Protein AF-A0A7I9VKE4-F1 (afdb_monomer)

Radius of gyration: 21.22 Å; Cα contacts (8 Å, |Δi|>4): 701; chains: 1; bounding box: 56×48×60 Å

pLDDT: mean 87.61, std 11.25, range [44.5, 98.62]

Organism: NCBI:txid2590199

Structure (mmCIF, N/CA/C/O backbone):
data_AF-A0A7I9VKE4-F1
#
_entry.id   AF-A0A7I9VKE4-F1
#
loop_
_atom_site.group_PDB
_atom_site.id
_atom_site.type_symbol
_atom_site.label_atom_id
_atom_site.label_alt_id
_atom_site.label_comp_id
_atom_site.label_asym_id
_atom_site.label_entity_id
_atom_site.label_seq_id
_atom_site.pdbx_PDB_ins_code
_atom_site.Cartn_x
_atom_site.Cartn_y
_atom_site.Cartn_z
_atom_site.occupancy
_atom_site.B_iso_or_equiv
_atom_site.auth_seq_id
_atom_site.auth_comp_id
_atom_site.auth_asym_id
_atom_site.auth_atom_id
_atom_site.pdbx_PDB_model_num
ATOM 1 N N . MET A 1 1 ? -5.862 -0.792 23.238 1.00 94.62 1 MET A N 1
ATOM 2 C CA . MET A 1 1 ? -5.459 0.317 22.338 1.00 94.62 1 MET A CA 1
ATOM 3 C C . MET A 1 1 ? -5.611 -0.165 20.914 1.00 94.62 1 MET A C 1
ATOM 5 O O . MET A 1 1 ? -5.236 -1.301 20.663 1.00 94.62 1 MET A O 1
ATOM 9 N N . LEU A 1 2 ? -6.112 0.665 20.004 1.00 97.50 2 LEU A N 1
ATOM 10 C CA . LEU A 1 2 ? -6.251 0.312 18.591 1.00 97.50 2 LEU A CA 1
ATOM 11 C C . LEU A 1 2 ? -5.218 1.078 17.760 1.00 97.50 2 LEU A C 1
ATOM 13 O O . LEU A 1 2 ? -5.239 2.302 17.721 1.00 97.50 2 LEU A O 1
ATOM 17 N N . VAL A 1 3 ? -4.303 0.364 17.119 1.00 98.06 3 VAL A N 1
ATOM 18 C CA . VAL A 1 3 ? -3.148 0.907 16.400 1.00 98.06 3 VAL A CA 1
ATOM 19 C C . VAL A 1 3 ? -3.302 0.638 14.911 1.00 98.06 3 VAL A C 1
ATOM 21 O O . VAL A 1 3 ? -3.642 -0.470 14.519 1.00 98.06 3 VAL A O 1
ATOM 24 N N . PHE A 1 4 ? -3.010 1.627 14.075 1.00 98.56 4 PHE A N 1
ATOM 25 C CA . PHE A 1 4 ? -3.080 1.522 12.623 1.00 98.56 4 PHE A CA 1
ATOM 26 C C . PHE A 1 4 ? -1.721 1.775 11.979 1.00 98.56 4 PHE A C 1
ATOM 28 O O . PHE A 1 4 ? -1.041 2.755 12.299 1.00 98.56 4 PHE A O 1
ATOM 35 N N . VAL A 1 5 ? -1.365 0.894 11.045 1.00 97.62 5 VAL A N 1
ATOM 36 C CA . VAL A 1 5 ? -0.150 0.946 10.223 1.00 97.62 5 VAL A CA 1
ATOM 37 C C . VAL A 1 5 ? -0.498 0.466 8.809 1.00 97.62 5 VAL A C 1
ATOM 39 O O . VAL A 1 5 ? -1.360 -0.395 8.651 1.00 97.62 5 VAL A O 1
ATOM 42 N N . SER A 1 6 ? 0.156 0.995 7.775 1.00 96.75 6 SER A N 1
ATOM 43 C CA . SER A 1 6 ? -0.074 0.603 6.377 1.00 96.75 6 SER A CA 1
ATOM 44 C C . SER A 1 6 ? 1.185 0.753 5.522 1.00 96.75 6 SER A C 1
ATOM 46 O O . SER A 1 6 ? 2.213 1.243 6.002 1.00 96.75 6 SER A O 1
ATOM 48 N N . ASP A 1 7 ? 1.092 0.339 4.255 1.00 95.31 7 ASP A N 1
ATOM 49 C CA . ASP A 1 7 ? 2.081 0.622 3.208 1.00 95.31 7 ASP A CA 1
ATOM 50 C C . ASP A 1 7 ? 3.501 0.171 3.616 1.00 95.31 7 ASP A C 1
ATOM 52 O O . ASP A 1 7 ? 4.495 0.879 3.415 1.00 95.31 7 ASP A O 1
ATOM 56 N N . LEU A 1 8 ? 3.620 -1.012 4.228 1.00 94.62 8 LEU A N 1
ATOM 57 C CA . LEU A 1 8 ? 4.918 -1.626 4.543 1.00 94.62 8 LEU A CA 1
ATOM 58 C C . LEU A 1 8 ? 5.602 -2.123 3.273 1.00 94.62 8 LEU A C 1
ATOM 60 O O . LEU A 1 8 ? 6.833 -2.030 3.177 1.00 94.62 8 LEU A O 1
ATOM 64 N N . HIS A 1 9 ? 4.791 -2.636 2.339 1.00 93.81 9 HIS A N 1
ATOM 65 C CA . HIS A 1 9 ? 5.175 -3.210 1.056 1.00 93.81 9 HIS A CA 1
ATOM 66 C C . HIS A 1 9 ? 6.406 -4.122 1.163 1.00 93.81 9 HIS A C 1
ATOM 68 O O . HIS A 1 9 ? 7.450 -3.885 0.547 1.00 93.81 9 HIS A O 1
ATOM 74 N N . LEU A 1 10 ? 6.277 -5.151 1.991 1.00 93.81 10 LEU A N 1
ATOM 75 C CA . LEU A 1 10 ? 7.261 -6.205 2.165 1.00 93.81 10 LEU A CA 1
ATOM 76 C C . LEU A 1 10 ? 7.415 -6.980 0.855 1.00 93.81 10 LEU A C 1
ATOM 78 O O . LEU A 1 10 ? 6.426 -7.409 0.248 1.00 93.81 10 LEU A O 1
ATOM 82 N N . ARG A 1 11 ? 8.661 -7.170 0.428 1.00 88.56 11 ARG A N 1
ATOM 83 C CA . ARG A 1 11 ? 9.035 -8.002 -0.720 1.00 88.56 11 ARG A CA 1
ATOM 84 C C . ARG A 1 11 ? 10.502 -8.420 -0.605 1.00 88.56 11 ARG A C 1
ATOM 86 O O . ARG A 1 11 ? 11.300 -7.675 -0.029 1.00 88.56 11 ARG A O 1
ATOM 93 N N . PRO A 1 12 ? 10.897 -9.553 -1.205 1.00 81.00 12 PRO A N 1
ATOM 94 C CA . PRO A 1 12 ? 12.276 -10.014 -1.141 1.00 81.00 12 PRO A CA 1
ATOM 95 C C . PRO A 1 12 ? 13.215 -9.017 -1.818 1.00 81.00 12 PRO A C 1
ATOM 97 O O . PRO A 1 12 ? 12.950 -8.570 -2.934 1.00 81.00 12 PRO A O 1
ATOM 100 N N . GLY A 1 13 ? 14.316 -8.683 -1.145 1.00 71.62 13 GLY A N 1
ATOM 101 C CA . GLY A 1 13 ? 15.344 -7.793 -1.685 1.00 71.62 13 GLY A CA 1
ATOM 102 C C . GLY A 1 13 ? 14.968 -6.310 -1.721 1.00 71.62 13 GLY A C 1
ATOM 103 O O . GLY A 1 13 ? 15.704 -5.539 -2.328 1.00 71.62 13 GLY A O 1
ATOM 104 N N . ALA A 1 14 ? 13.863 -5.887 -1.089 1.00 69.69 14 ALA A N 1
ATOM 105 C CA . ALA A 1 14 ? 13.578 -4.462 -0.937 1.00 69.69 14 ALA A CA 1
ATOM 106 C C . ALA A 1 14 ? 14.691 -3.778 -0.122 1.00 69.69 14 ALA A C 1
ATOM 108 O O . ALA A 1 14 ? 14.928 -4.181 1.022 1.00 69.69 14 ALA A O 1
ATOM 109 N N . PRO A 1 15 ? 15.351 -2.738 -0.657 1.00 63.81 15 PRO A N 1
ATOM 110 C CA . PRO A 1 15 ? 16.295 -1.963 0.127 1.00 63.81 15 PRO A CA 1
ATOM 111 C C . PRO A 1 15 ? 15.529 -1.194 1.212 1.00 63.81 15 PRO A C 1
ATOM 113 O O . PRO A 1 15 ? 14.598 -0.444 0.933 1.00 63.81 15 PRO A O 1
ATOM 116 N N . SER A 1 16 ? 15.905 -1.393 2.473 1.00 69.69 16 SER A N 1
ATOM 117 C CA . SER A 1 16 ? 15.492 -0.529 3.578 1.00 69.69 16 SER A CA 1
ATOM 118 C C . SER A 1 16 ? 16.644 -0.459 4.575 1.00 69.69 16 SER A C 1
ATOM 120 O O . SER A 1 16 ? 17.063 -1.504 5.080 1.00 69.69 16 SER A O 1
ATOM 122 N N . PRO A 1 17 ? 17.182 0.732 4.880 1.00 71.81 17 PRO A N 1
ATOM 123 C CA . PRO A 1 17 ? 18.273 0.871 5.847 1.00 71.81 17 PRO A CA 1
ATOM 124 C C . PRO A 1 17 ? 17.835 0.494 7.272 1.00 71.81 17 PRO A C 1
ATOM 126 O O . PRO A 1 17 ? 18.670 0.137 8.100 1.00 71.81 17 PRO A O 1
ATOM 129 N N . VAL A 1 18 ? 16.528 0.525 7.559 1.00 81.44 18 VAL A N 1
ATOM 130 C CA . VAL A 1 18 ? 15.950 0.047 8.820 1.00 81.44 18 VAL A CA 1
ATOM 131 C C . VAL A 1 18 ? 15.075 -1.171 8.546 1.00 81.44 18 VAL A C 1
ATOM 133 O O . VAL A 1 18 ? 14.147 -1.110 7.737 1.00 81.44 18 VAL A O 1
ATOM 136 N N . SER A 1 19 ? 15.343 -2.278 9.241 1.00 88.44 19 SER A N 1
ATOM 137 C CA . SER A 1 19 ? 14.511 -3.476 9.130 1.00 88.44 19 SER A CA 1
ATOM 138 C C . SER A 1 19 ? 13.111 -3.236 9.703 1.00 88.44 19 SER A C 1
ATOM 140 O O . SER A 1 19 ? 12.909 -2.461 10.643 1.00 88.44 19 SER A O 1
ATOM 142 N N . ARG A 1 20 ? 12.123 -3.948 9.161 1.00 90.88 20 ARG A N 1
ATOM 143 C CA . ARG A 1 20 ? 10.724 -3.857 9.604 1.00 90.88 20 ARG A CA 1
ATOM 144 C C . ARG A 1 20 ? 10.537 -4.334 11.040 1.00 90.88 20 ARG A C 1
ATOM 146 O O . ARG A 1 20 ? 9.748 -3.750 11.776 1.00 90.88 20 ARG A O 1
ATOM 153 N N . ALA A 1 21 ? 11.326 -5.323 11.461 1.00 92.25 21 ALA A N 1
ATOM 154 C CA . ALA A 1 21 ? 11.400 -5.753 12.854 1.00 92.25 21 ALA A CA 1
ATOM 155 C C . ALA A 1 21 ? 11.865 -4.611 13.775 1.00 92.25 21 ALA A C 1
ATOM 157 O O . ALA A 1 21 ? 11.196 -4.309 14.755 1.00 92.25 21 ALA A O 1
ATOM 158 N N . ALA A 1 22 ? 12.929 -3.886 13.408 1.00 91.31 22 ALA A N 1
ATOM 159 C CA . ALA A 1 22 ? 13.408 -2.759 14.209 1.00 91.31 22 ALA A CA 1
ATOM 160 C C . ALA A 1 22 ? 12.396 -1.598 14.269 1.00 91.31 22 ALA A C 1
ATOM 162 O O . ALA A 1 22 ? 12.290 -0.913 15.286 1.00 91.31 22 ALA A O 1
ATOM 163 N N . GLN A 1 23 ? 11.635 -1.356 13.196 1.00 91.62 23 GLN A N 1
ATOM 164 C CA . GLN A 1 23 ? 10.544 -0.374 13.216 1.00 91.62 23 GLN A CA 1
ATOM 165 C C . GLN A 1 23 ? 9.391 -0.815 14.127 1.00 91.62 23 GLN A C 1
ATOM 167 O O . GLN A 1 23 ? 8.871 0.010 14.880 1.00 91.62 23 GLN A O 1
ATOM 172 N N . LEU A 1 24 ? 9.036 -2.104 14.109 1.00 94.19 24 LEU A N 1
ATOM 173 C CA . LEU A 1 24 ? 8.047 -2.683 15.018 1.00 94.19 24 LEU A CA 1
ATOM 174 C C . LEU A 1 24 ? 8.494 -2.575 16.484 1.00 94.19 24 LEU A C 1
ATOM 176 O O . LEU A 1 24 ? 7.696 -2.176 17.330 1.00 94.19 24 LEU A O 1
ATOM 180 N N . ASP A 1 25 ? 9.765 -2.846 16.780 1.00 93.12 25 ASP A N 1
ATOM 181 C CA . ASP A 1 25 ? 10.320 -2.701 18.129 1.00 93.12 25 ASP A CA 1
ATOM 182 C C . ASP A 1 25 ? 10.232 -1.252 18.618 1.00 93.12 25 ASP A C 1
ATOM 184 O O . ASP A 1 25 ? 9.800 -0.997 19.743 1.00 93.12 25 ASP A O 1
ATOM 188 N N . ARG A 1 26 ? 10.572 -0.283 17.757 1.00 91.81 26 ARG A N 1
ATOM 189 C CA . ARG A 1 26 ? 10.436 1.151 18.065 1.00 91.81 26 ARG A CA 1
ATOM 190 C C . ARG A 1 26 ? 8.984 1.549 18.313 1.00 91.81 26 ARG A C 1
ATOM 192 O O . ARG A 1 26 ? 8.729 2.325 19.233 1.00 91.81 26 ARG A O 1
ATOM 199 N N . LEU A 1 27 ? 8.041 1.045 17.511 1.00 93.75 27 LEU A N 1
ATOM 200 C CA . LEU A 1 27 ? 6.611 1.243 17.760 1.00 93.75 27 LEU A CA 1
ATOM 201 C C . LEU A 1 27 ? 6.253 0.707 19.148 1.00 93.75 27 LEU A C 1
ATOM 203 O O . LEU A 1 27 ? 5.665 1.430 19.949 1.00 93.75 27 LEU A O 1
ATOM 207 N N . TRP A 1 28 ? 6.648 -0.526 19.457 1.00 94.06 28 TRP A N 1
ATOM 208 C CA . TRP A 1 28 ? 6.273 -1.158 20.714 1.00 94.06 28 TRP A CA 1
ATOM 209 C C . TRP A 1 28 ? 6.858 -0.458 21.936 1.00 94.06 28 TRP A C 1
ATOM 211 O O . TRP A 1 28 ? 6.141 -0.228 22.902 1.00 94.06 28 TRP A O 1
ATOM 221 N N . GLN A 1 29 ? 8.124 -0.040 21.881 1.00 92.06 29 GLN A N 1
ATOM 222 C CA . GLN A 1 29 ? 8.745 0.754 22.945 1.00 92.06 29 GLN A CA 1
ATOM 223 C C . GLN A 1 29 ? 7.935 2.018 23.263 1.00 92.06 29 GLN A C 1
ATOM 225 O O . GLN A 1 29 ? 7.807 2.394 24.427 1.00 92.06 29 GLN A O 1
ATOM 230 N N . ARG A 1 30 ? 7.353 2.662 22.244 1.00 90.88 30 ARG A N 1
ATOM 231 C CA . ARG A 1 30 ? 6.493 3.837 22.437 1.00 90.88 30 ARG A CA 1
ATOM 232 C C . ARG A 1 30 ? 5.124 3.475 23.005 1.00 90.88 30 ARG A C 1
ATOM 234 O O . ARG A 1 30 ? 4.644 4.190 23.879 1.00 90.88 30 ARG A O 1
ATOM 241 N N . LEU A 1 31 ? 4.512 2.386 22.535 1.00 91.88 31 LEU A N 1
ATOM 242 C CA . LEU A 1 31 ? 3.231 1.909 23.067 1.00 91.88 31 LEU A CA 1
ATOM 243 C C . LEU A 1 31 ? 3.357 1.538 24.552 1.00 91.88 31 LEU A C 1
ATOM 245 O O . LEU A 1 31 ? 2.558 2.006 25.360 1.00 91.88 31 LEU A O 1
ATOM 249 N N . GLU A 1 32 ? 4.401 0.794 24.922 1.00 88.44 32 GLU A N 1
ATOM 250 C CA . GLU A 1 32 ? 4.697 0.439 26.315 1.00 88.44 32 GLU A CA 1
ATOM 251 C C . GLU A 1 32 ? 5.008 1.671 27.163 1.00 88.44 32 GLU A C 1
ATOM 253 O O . GLU A 1 32 ? 4.488 1.802 28.264 1.00 88.44 32 GLU A O 1
ATOM 258 N N . GLY A 1 33 ? 5.801 2.619 26.653 1.00 83.81 33 GLY A N 1
ATOM 259 C CA . GLY A 1 33 ? 6.089 3.860 27.376 1.00 83.81 33 GLY A CA 1
ATOM 260 C C . GLY A 1 33 ? 4.844 4.718 27.642 1.00 83.81 33 GLY A C 1
ATOM 261 O O . GLY A 1 33 ? 4.792 5.422 28.648 1.00 83.81 33 GLY A O 1
ATOM 262 N N . GLY A 1 34 ? 3.841 4.661 26.758 1.00 80.69 34 GLY A N 1
ATOM 263 C CA . GLY A 1 34 ? 2.596 5.420 26.884 1.00 80.69 34 GLY A CA 1
ATOM 264 C C . GLY A 1 34 ? 1.496 4.723 27.692 1.00 80.69 34 GLY A C 1
ATOM 265 O O . GLY A 1 34 ? 0.690 5.408 28.328 1.00 80.69 34 GLY A O 1
ATOM 266 N N . ARG A 1 35 ? 1.423 3.385 27.652 1.00 82.38 35 ARG A N 1
ATOM 267 C CA . ARG A 1 35 ? 0.427 2.585 28.387 1.00 82.38 35 ARG A CA 1
ATOM 268 C C . ARG A 1 35 ? 0.955 1.152 28.631 1.00 82.38 35 ARG A C 1
ATOM 270 O O . ARG A 1 35 ? 0.572 0.239 27.898 1.00 82.38 35 ARG A O 1
ATOM 277 N N . PRO A 1 36 ? 1.821 0.947 29.645 1.00 83.69 36 PRO A N 1
ATOM 278 C CA . PRO A 1 36 ? 2.501 -0.329 29.868 1.00 83.69 36 PRO A CA 1
ATOM 279 C C . PRO A 1 36 ? 1.535 -1.509 30.010 1.00 83.69 36 PRO A C 1
ATOM 281 O O . PRO A 1 36 ? 0.564 -1.423 30.766 1.00 83.69 36 PRO A O 1
ATOM 284 N N . GLY A 1 37 ? 1.802 -2.607 29.300 1.00 82.56 37 GLY A N 1
ATOM 285 C CA . GLY A 1 37 ? 1.027 -3.852 29.382 1.00 82.56 37 GLY A CA 1
ATOM 286 C C . GLY A 1 37 ? -0.427 -3.769 28.896 1.00 82.56 37 GLY A C 1
ATOM 287 O O . GLY A 1 37 ? -1.183 -4.725 29.079 1.00 82.56 37 GLY A O 1
ATOM 288 N N . ALA A 1 38 ? -0.851 -2.654 28.292 1.00 85.75 38 ALA A N 1
ATOM 289 C CA . ALA A 1 38 ? -2.199 -2.533 27.752 1.00 85.75 38 ALA A CA 1
ATOM 290 C C . ALA A 1 38 ? -2.355 -3.394 26.483 1.00 85.75 38 ALA A C 1
ATOM 292 O O . ALA A 1 38 ? -1.526 -3.277 25.579 1.00 85.75 38 ALA A O 1
ATOM 293 N N . PRO A 1 39 ? -3.433 -4.194 26.353 1.00 90.62 39 PRO A N 1
ATOM 294 C CA . PRO A 1 39 ? -3.691 -4.967 25.142 1.00 90.62 39 PRO A CA 1
ATOM 295 C C . PRO A 1 39 ? -3.730 -4.081 23.892 1.00 90.62 39 PRO A C 1
ATOM 297 O O . PRO A 1 39 ? -4.333 -2.995 23.896 1.00 90.62 39 PRO A O 1
ATOM 300 N N . VAL A 1 40 ? -3.106 -4.554 22.814 1.00 95.75 40 VAL A N 1
ATOM 301 C CA . VAL A 1 40 ? -3.022 -3.841 21.537 1.00 95.75 40 VAL A CA 1
ATOM 302 C C . VAL A 1 40 ? -3.783 -4.599 20.457 1.00 95.75 40 VAL A C 1
ATOM 304 O O . VAL A 1 40 ? -3.527 -5.770 20.206 1.00 95.75 40 VAL A O 1
ATOM 307 N N . GLU A 1 41 ? -4.673 -3.905 19.761 1.00 97.62 41 GLU A N 1
ATOM 308 C CA . GLU A 1 41 ? -5.205 -4.325 18.470 1.00 97.62 41 GLU A CA 1
ATOM 309 C C . GLU A 1 41 ? -4.431 -3.587 17.376 1.00 97.62 41 GLU A C 1
ATOM 311 O O . GLU A 1 41 ? -4.499 -2.365 17.296 1.00 97.62 41 GLU A O 1
ATOM 316 N N . LEU A 1 42 ? -3.675 -4.296 16.540 1.00 98.19 42 LEU A N 1
ATOM 317 C CA . LEU A 1 42 ? -2.965 -3.734 15.392 1.00 98.19 42 LEU A CA 1
ATOM 318 C C . LEU A 1 42 ? -3.759 -4.003 14.117 1.00 98.19 42 LEU A C 1
ATOM 320 O O . LEU A 1 42 ? -3.898 -5.147 13.696 1.00 98.19 42 LEU A O 1
ATOM 324 N N . CYS A 1 43 ? -4.236 -2.945 13.478 1.00 98.56 43 CYS A N 1
ATOM 325 C CA . CYS A 1 43 ? -4.880 -2.987 12.179 1.00 98.56 43 CYS A CA 1
ATOM 326 C C . CYS A 1 43 ? -3.895 -2.587 11.074 1.00 98.56 43 CYS A C 1
ATOM 328 O O . CYS A 1 43 ? -3.407 -1.455 11.015 1.00 98.56 43 CYS A O 1
ATOM 330 N N . LEU A 1 44 ? -3.617 -3.542 10.192 1.00 98.56 44 LEU A N 1
ATOM 331 C CA . LEU A 1 44 ? -2.820 -3.382 8.988 1.00 98.56 44 LEU A CA 1
ATOM 332 C C . LEU A 1 44 ? -3.725 -2.921 7.830 1.00 98.56 44 LEU A C 1
ATOM 334 O O . LEU A 1 44 ? -4.539 -3.698 7.326 1.00 98.56 44 LEU A O 1
ATOM 338 N N . VAL A 1 45 ? -3.605 -1.653 7.425 1.00 97.75 45 VAL A N 1
ATOM 339 C CA . VAL A 1 45 ? -4.534 -0.961 6.502 1.00 97.75 45 VAL A CA 1
ATOM 340 C C . VAL A 1 45 ? -4.088 -1.082 5.039 1.00 97.75 45 VAL A C 1
ATOM 342 O O . VAL A 1 45 ? -3.939 -0.085 4.330 1.00 97.75 45 VAL A O 1
ATOM 345 N N . GLY A 1 46 ? -3.877 -2.316 4.582 1.00 96.75 46 GLY A N 1
ATOM 346 C CA . GLY A 1 46 ? -3.481 -2.627 3.208 1.00 96.75 46 GLY A CA 1
ATOM 347 C C . GLY A 1 46 ? -2.021 -2.321 2.878 1.00 96.75 46 GLY A C 1
ATOM 348 O O . GLY A 1 46 ? -1.288 -1.697 3.653 1.00 96.75 46 GLY A O 1
ATOM 349 N N . ASP A 1 47 ? -1.610 -2.803 1.708 1.00 96.75 47 ASP A N 1
ATOM 350 C CA . ASP A 1 47 ? -0.267 -2.659 1.144 1.00 96.75 47 ASP A CA 1
ATOM 351 C C . ASP A 1 47 ? 0.846 -3.155 2.080 1.00 96.75 47 ASP A C 1
ATOM 353 O O . ASP A 1 47 ? 1.929 -2.575 2.204 1.00 96.75 47 ASP A O 1
ATOM 357 N N . ILE A 1 48 ? 0.585 -4.277 2.757 1.00 97.12 48 ILE A N 1
ATOM 358 C CA . ILE A 1 48 ? 1.582 -4.920 3.622 1.00 97.12 48 ILE A CA 1
ATOM 359 C C . ILE A 1 48 ? 2.551 -5.747 2.797 1.00 97.12 48 ILE A C 1
ATOM 361 O O . ILE A 1 48 ? 3.753 -5.674 3.027 1.00 97.12 48 ILE A O 1
ATOM 365 N N . PHE A 1 49 ? 2.047 -6.486 1.812 1.00 96.94 49 PHE A N 1
ATOM 366 C CA . PHE A 1 49 ? 2.860 -7.198 0.831 1.00 96.94 49 PHE A CA 1
ATOM 367 C C . PHE A 1 49 ? 2.904 -6.405 -0.471 1.00 96.94 49 PHE A C 1
ATOM 369 O O . PHE A 1 49 ? 1.883 -5.908 -0.937 1.00 96.94 49 PHE A O 1
ATOM 376 N N . ASP A 1 50 ? 4.078 -6.318 -1.091 1.00 94.31 50 ASP A N 1
ATOM 377 C CA . ASP A 1 50 ? 4.238 -5.685 -2.402 1.00 94.31 50 ASP A CA 1
ATOM 378 C C . ASP A 1 50 ? 4.162 -6.724 -3.522 1.00 94.31 50 ASP A C 1
ATOM 380 O O . ASP A 1 50 ? 5.143 -6.985 -4.223 1.00 94.31 50 ASP A O 1
ATOM 384 N N . LEU A 1 51 ? 3.004 -7.378 -3.658 1.00 95.75 51 LEU A N 1
ATOM 385 C CA . LEU A 1 51 ? 2.858 -8.468 -4.621 1.00 95.75 51 LEU A CA 1
ATOM 386 C C . LEU A 1 51 ? 2.969 -7.940 -6.042 1.00 95.75 51 LEU A C 1
ATOM 388 O O . LEU A 1 51 ? 3.670 -8.537 -6.843 1.00 95.75 51 LEU A O 1
ATOM 392 N N . VAL A 1 52 ? 2.348 -6.804 -6.349 1.00 93.88 52 VAL A N 1
ATOM 393 C CA . VAL A 1 52 ? 2.346 -6.218 -7.698 1.00 93.88 52 VAL A CA 1
ATOM 394 C C . VAL A 1 52 ? 3.761 -5.867 -8.188 1.00 93.88 52 VAL A C 1
ATOM 396 O O . VAL A 1 52 ? 4.055 -6.040 -9.370 1.00 93.88 52 VAL A O 1
ATOM 399 N N . ARG A 1 53 ? 4.670 -5.441 -7.295 1.00 91.56 53 ARG A N 1
ATOM 400 C CA . ARG A 1 53 ? 6.058 -5.068 -7.649 1.00 91.56 53 ARG A CA 1
ATOM 401 C C . ARG A 1 53 ? 7.099 -6.149 -7.357 1.00 91.56 53 ARG A C 1
ATOM 403 O O . ARG A 1 53 ? 8.287 -5.854 -7.190 1.00 91.56 53 ARG A O 1
ATOM 410 N N . ALA A 1 54 ? 6.675 -7.403 -7.278 1.00 91.94 54 ALA A N 1
ATOM 411 C CA . ALA A 1 54 ? 7.580 -8.518 -7.055 1.00 91.94 54 ALA A CA 1
ATOM 412 C C . ALA A 1 54 ? 8.416 -8.807 -8.329 1.00 91.94 54 ALA A C 1
ATOM 414 O O . ALA A 1 54 ? 7.848 -9.111 -9.380 1.00 91.94 54 ALA A O 1
ATOM 415 N N . PRO A 1 55 ? 9.763 -8.759 -8.292 1.00 89.06 55 PRO A N 1
ATOM 416 C CA . PRO A 1 55 ? 10.597 -9.019 -9.476 1.00 89.06 55 PRO A CA 1
ATOM 417 C C . PRO A 1 55 ? 10.425 -10.429 -10.062 1.00 89.06 55 PRO A C 1
ATOM 419 O O . PRO A 1 55 ? 10.711 -10.654 -11.237 1.00 89.06 55 PRO A O 1
ATOM 422 N N . GLN A 1 56 ? 9.907 -11.370 -9.271 1.00 91.75 56 GLN A N 1
ATOM 423 C CA . GLN A 1 56 ? 9.620 -12.744 -9.671 1.00 91.75 56 GLN A CA 1
ATOM 424 C C . GLN A 1 56 ? 8.621 -12.834 -10.836 1.00 91.75 56 GLN A C 1
ATOM 426 O O . GLN A 1 56 ? 8.635 -13.834 -11.551 1.00 91.75 56 GLN A O 1
ATOM 431 N N . TRP A 1 57 ? 7.788 -11.810 -11.068 1.00 93.12 57 TRP A N 1
ATOM 432 C CA . TRP A 1 57 ? 6.892 -11.774 -12.229 1.00 93.12 57 TRP A CA 1
ATOM 433 C C . TRP A 1 57 ? 7.643 -11.772 -13.555 1.00 93.12 57 TRP A C 1
ATOM 435 O O . TRP A 1 57 ? 7.201 -12.406 -14.503 1.00 93.12 57 TRP A O 1
ATOM 445 N N . LEU A 1 58 ? 8.801 -11.112 -13.641 1.00 90.44 58 LEU A N 1
ATOM 446 C CA . LEU A 1 58 ? 9.527 -10.981 -14.909 1.00 90.44 58 LEU A CA 1
ATOM 447 C C . LEU A 1 58 ? 10.009 -12.331 -15.461 1.00 90.44 58 LEU A C 1
ATOM 449 O O . LEU A 1 58 ? 10.186 -12.467 -16.670 1.00 90.44 58 LEU A O 1
ATOM 453 N N . GLY A 1 59 ? 10.220 -13.314 -14.581 1.00 88.94 59 GLY A N 1
ATOM 454 C CA . GLY A 1 59 ? 10.648 -14.668 -14.933 1.00 88.94 59 GLY A CA 1
ATOM 455 C C . GLY A 1 59 ? 9.515 -15.689 -15.054 1.00 88.94 59 GLY A C 1
ATOM 456 O O . GLY A 1 59 ? 9.795 -16.845 -15.360 1.00 88.94 59 GLY A O 1
ATOM 457 N N . SER A 1 60 ? 8.260 -15.308 -14.802 1.00 92.12 60 SER A N 1
ATOM 458 C CA . SER A 1 60 ? 7.121 -16.226 -14.863 1.00 92.12 60 SER A CA 1
ATOM 459 C C . SER A 1 60 ? 6.305 -16.050 -16.150 1.00 92.12 60 SER A C 1
ATOM 461 O O . SER A 1 60 ? 6.422 -15.051 -16.864 1.00 92.12 60 SER A O 1
ATOM 463 N N . ALA A 1 61 ? 5.472 -17.050 -16.456 1.00 92.56 61 ALA A N 1
ATOM 464 C CA . ALA A 1 61 ? 4.550 -17.030 -17.596 1.00 92.56 61 ALA A CA 1
ATOM 465 C C . ALA A 1 61 ? 3.274 -16.208 -17.338 1.00 92.56 61 ALA A C 1
ATOM 467 O O . ALA A 1 61 ? 2.463 -16.047 -18.243 1.00 92.56 61 ALA A O 1
ATOM 468 N N . VAL A 1 62 ? 3.096 -15.724 -16.108 1.00 96.25 62 VAL A N 1
ATOM 469 C CA . VAL A 1 62 ? 1.945 -14.935 -15.664 1.00 96.25 62 VAL A CA 1
ATOM 470 C C . VAL A 1 62 ? 2.409 -13.561 -15.193 1.00 96.25 62 VAL A C 1
ATOM 472 O O . VAL A 1 62 ? 3.573 -13.352 -14.845 1.00 96.25 62 VAL A O 1
ATOM 475 N N . ARG A 1 63 ? 1.504 -12.599 -15.170 1.00 95.75 63 ARG A N 1
ATOM 476 C CA . ARG A 1 63 ? 1.740 -11.229 -14.721 1.00 95.75 63 ARG A CA 1
ATOM 477 C C . ARG A 1 63 ? 0.757 -10.854 -13.616 1.00 95.75 63 ARG A C 1
ATOM 479 O O . ARG A 1 63 ? -0.317 -11.444 -13.533 1.00 95.75 63 ARG A O 1
ATOM 486 N N . PRO A 1 64 ? 1.084 -9.864 -12.764 1.00 95.06 64 PRO A N 1
ATOM 487 C CA . PRO A 1 64 ? 0.200 -9.462 -11.666 1.00 95.06 64 PRO A CA 1
ATOM 488 C C . PRO A 1 64 ? -1.123 -8.856 -12.158 1.00 95.06 64 PRO A C 1
ATOM 490 O O . PRO A 1 64 ? -2.064 -8.715 -11.382 1.00 95.06 64 PRO A O 1
ATOM 493 N N . TYR A 1 65 ? -1.198 -8.495 -13.438 1.00 95.25 65 TYR A N 1
ATOM 494 C CA . TYR A 1 65 ? -2.382 -7.950 -14.089 1.00 95.25 65 TYR A CA 1
ATOM 495 C C . TYR A 1 65 ? -3.135 -8.965 -14.965 1.00 95.25 65 TYR A C 1
ATOM 497 O O . TYR A 1 65 ? -4.085 -8.582 -15.645 1.00 95.25 65 TYR A O 1
ATOM 505 N N . ASP A 1 66 ? -2.717 -10.234 -14.972 1.00 95.19 66 ASP A N 1
ATOM 506 C CA . ASP A 1 66 ? -3.457 -11.292 -15.658 1.00 95.19 66 ASP A CA 1
ATOM 507 C C . ASP A 1 66 ? -4.715 -11.688 -14.874 1.00 95.19 66 ASP A C 1
ATOM 509 O O . ASP A 1 66 ? -4.814 -11.497 -13.658 1.00 95.19 66 ASP A O 1
ATOM 513 N N . GLU A 1 67 ? -5.664 -12.299 -15.583 1.00 93.69 67 GLU A N 1
ATOM 514 C CA . GLU A 1 67 ? -6.880 -12.843 -14.986 1.00 93.69 67 GLU A CA 1
ATOM 515 C C . GLU A 1 67 ? -6.579 -13.929 -13.932 1.00 93.69 67 GLU A C 1
ATOM 517 O O . GLU A 1 67 ? -5.621 -14.706 -14.081 1.00 93.69 67 GLU A O 1
ATOM 522 N N . PRO A 1 68 ? -7.415 -14.048 -12.880 1.00 95.06 68 PRO A N 1
ATOM 523 C CA . PRO A 1 68 ? -7.265 -15.081 -11.866 1.00 95.06 68 PRO A CA 1
ATOM 524 C C . PRO A 1 68 ? -7.176 -16.489 -12.464 1.00 95.06 68 PRO A C 1
ATOM 526 O O . PRO A 1 68 ? -8.077 -16.967 -13.151 1.00 95.06 68 PRO A O 1
ATOM 529 N N . SER A 1 69 ? -6.085 -17.187 -12.158 1.00 96.69 69 SER A N 1
ATOM 530 C CA . SER A 1 69 ? -5.831 -18.552 -12.620 1.00 96.69 69 SER A CA 1
ATOM 531 C C . SER A 1 69 ? -5.041 -19.348 -11.576 1.00 96.69 69 SER A C 1
ATOM 533 O O . SER A 1 69 ? -4.387 -18.751 -10.715 1.00 96.69 69 SER A O 1
ATOM 535 N N . PRO A 1 70 ? -5.031 -20.693 -11.645 1.00 97.38 70 PRO A N 1
ATOM 536 C CA . PRO A 1 70 ? -4.196 -21.507 -10.761 1.00 97.38 70 PRO A CA 1
ATOM 537 C C . PRO A 1 70 ? -2.702 -21.163 -10.854 1.00 97.38 70 PRO A C 1
ATOM 539 O O . PRO A 1 70 ? -2.006 -21.166 -9.842 1.00 97.38 70 PRO A O 1
ATOM 542 N N . ALA A 1 71 ? -2.216 -20.814 -12.052 1.00 97.31 71 ALA A N 1
ATOM 543 C CA . ALA A 1 71 ? -0.831 -20.398 -12.262 1.00 97.31 71 ALA A CA 1
ATOM 544 C C . ALA A 1 71 ? -0.526 -19.055 -11.579 1.00 97.31 71 ALA A C 1
ATOM 546 O O . ALA A 1 71 ? 0.501 -18.929 -10.911 1.00 97.31 71 ALA A O 1
ATOM 547 N N . LEU A 1 72 ? -1.439 -18.078 -11.681 1.00 97.06 72 LEU A N 1
ATOM 548 C CA . LEU A 1 72 ? -1.329 -16.811 -10.956 1.00 97.06 72 LEU A CA 1
ATOM 549 C C . LEU A 1 72 ? -1.315 -17.050 -9.442 1.00 97.06 72 LEU A C 1
ATOM 551 O O . LEU A 1 72 ? -0.429 -16.553 -8.753 1.00 97.06 72 LEU A O 1
ATOM 555 N N . ALA A 1 73 ? -2.250 -17.854 -8.927 1.00 97.94 73 ALA A N 1
ATOM 556 C CA . ALA A 1 73 ? -2.349 -18.157 -7.501 1.00 97.94 73 ALA A CA 1
ATOM 557 C C . ALA A 1 73 ? -1.080 -18.835 -6.954 1.00 97.94 73 ALA A C 1
ATOM 559 O O . ALA A 1 73 ? -0.596 -18.458 -5.886 1.00 97.94 73 ALA A O 1
ATOM 560 N N . ALA A 1 74 ? -0.505 -19.782 -7.703 1.00 97.69 74 ALA A N 1
ATOM 561 C CA . ALA A 1 74 ? 0.752 -20.436 -7.343 1.00 97.69 74 ALA A CA 1
ATOM 562 C C . ALA A 1 74 ? 1.933 -19.451 -7.323 1.00 97.69 74 ALA A C 1
ATOM 564 O O . ALA A 1 74 ? 2.762 -19.488 -6.412 1.00 97.69 74 ALA A O 1
ATOM 565 N N . GLN A 1 75 ? 1.992 -18.527 -8.287 1.00 97.62 75 GLN A N 1
ATOM 566 C CA . GLN A 1 75 ? 3.025 -17.493 -8.314 1.00 97.62 75 GLN A CA 1
ATOM 567 C C . GLN A 1 75 ? 2.877 -16.507 -7.144 1.00 97.62 75 GLN A C 1
ATOM 569 O O . GLN A 1 75 ? 3.874 -16.152 -6.516 1.00 97.62 75 GLN A O 1
ATOM 574 N N . VAL A 1 76 ? 1.647 -16.106 -6.803 1.00 97.94 76 VAL A N 1
ATOM 575 C CA . VAL A 1 76 ? 1.362 -15.281 -5.615 1.00 97.94 76 VAL A CA 1
ATOM 576 C C . VAL A 1 76 ? 1.824 -15.990 -4.344 1.00 97.94 76 VAL A C 1
ATOM 578 O O . VAL A 1 76 ? 2.482 -15.375 -3.506 1.00 97.94 76 VAL A O 1
ATOM 581 N N . GLU A 1 77 ? 1.526 -17.283 -4.201 1.00 97.88 77 GLU A N 1
ATOM 582 C CA . GLU A 1 77 ? 1.988 -18.076 -3.062 1.00 97.88 77 GLU A CA 1
ATOM 583 C C . GLU A 1 77 ? 3.519 -18.109 -2.975 1.00 97.88 77 GLU A C 1
ATOM 585 O O . GLU A 1 77 ? 4.073 -17.897 -1.895 1.00 97.88 77 GLU A O 1
ATOM 590 N N . ALA A 1 78 ? 4.209 -18.321 -4.098 1.00 96.88 78 ALA A N 1
ATOM 591 C CA . ALA A 1 78 ? 5.667 -18.324 -4.141 1.00 96.88 78 ALA A CA 1
ATOM 592 C C . ALA A 1 78 ? 6.259 -16.973 -3.701 1.00 96.88 78 ALA A C 1
ATOM 594 O O . ALA A 1 78 ? 7.179 -16.944 -2.880 1.00 96.88 78 ALA A O 1
ATOM 595 N N . VAL A 1 79 ? 5.701 -15.857 -4.189 1.00 96.75 79 VAL A N 1
ATOM 596 C CA . VAL A 1 79 ? 6.111 -14.502 -3.782 1.00 96.75 79 VAL A CA 1
ATOM 597 C C . VAL A 1 79 ? 5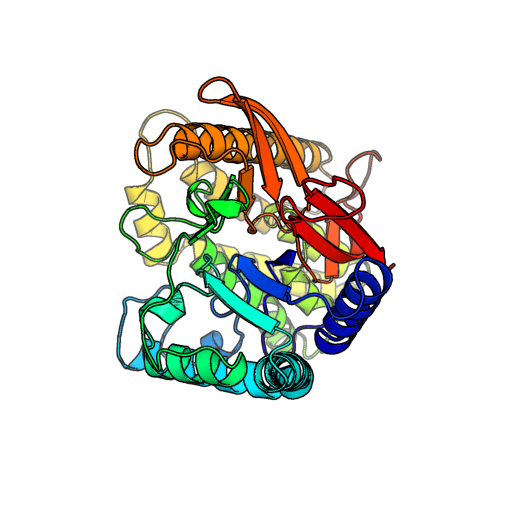.875 -14.292 -2.288 1.00 96.75 79 VAL A C 1
ATOM 599 O O . VAL A 1 79 ? 6.793 -13.872 -1.589 1.00 96.75 79 VAL A O 1
ATOM 602 N N . VAL A 1 80 ? 4.691 -14.640 -1.772 1.00 98.12 80 VAL A N 1
ATOM 603 C CA . VAL A 1 80 ? 4.371 -14.517 -0.341 1.00 98.12 80 VAL A CA 1
ATOM 604 C C . VAL A 1 80 ? 5.343 -15.319 0.510 1.00 98.12 80 VAL A C 1
ATOM 606 O O . VAL A 1 80 ? 5.898 -14.773 1.459 1.00 98.12 80 VAL A O 1
ATOM 609 N N . ARG A 1 81 ? 5.598 -16.589 0.178 1.00 97.62 81 ARG A N 1
ATOM 610 C CA . ARG A 1 81 ? 6.535 -17.430 0.938 1.00 97.62 81 ARG A CA 1
ATOM 611 C C . ARG A 1 81 ? 7.943 -16.844 0.948 1.00 97.62 81 ARG A C 1
ATOM 613 O O . ARG A 1 81 ? 8.570 -16.818 2.003 1.00 97.62 81 ARG A O 1
ATOM 620 N N . ALA A 1 82 ? 8.412 -16.332 -0.188 1.00 96.69 82 ALA A N 1
ATOM 621 C CA . ALA A 1 82 ? 9.704 -15.662 -0.264 1.00 96.69 82 ALA A CA 1
ATOM 622 C C . ALA A 1 82 ? 9.743 -14.387 0.598 1.00 96.69 82 ALA A C 1
ATOM 624 O O . ALA A 1 82 ? 10.738 -14.149 1.278 1.00 96.69 82 ALA A O 1
ATOM 625 N N . THR A 1 83 ? 8.669 -13.588 0.618 1.00 96.19 83 THR A N 1
ATOM 626 C CA . THR A 1 83 ? 8.566 -12.401 1.484 1.00 96.19 83 THR A CA 1
ATOM 627 C C . THR A 1 83 ? 8.560 -12.777 2.964 1.00 96.19 83 THR A C 1
ATOM 629 O O . THR A 1 83 ? 9.281 -12.174 3.751 1.00 96.19 83 THR A O 1
ATOM 632 N N . LEU A 1 84 ? 7.779 -13.791 3.350 1.00 97.06 84 LEU A N 1
ATOM 633 C CA . LEU A 1 84 ? 7.731 -14.283 4.730 1.00 97.06 84 LEU A CA 1
ATOM 634 C C . LEU A 1 84 ? 9.106 -14.749 5.216 1.00 97.06 84 LEU A C 1
ATOM 636 O O . LEU A 1 84 ? 9.433 -14.551 6.382 1.00 97.06 84 LEU A O 1
ATOM 640 N N . GLU A 1 85 ? 9.899 -15.355 4.331 1.00 96.12 85 GLU A N 1
ATOM 641 C CA . GLU A 1 85 ? 11.269 -15.755 4.643 1.00 96.12 85 GLU A CA 1
ATOM 642 C C . GLU A 1 85 ? 12.199 -14.547 4.785 1.00 96.12 85 GLU A C 1
ATOM 644 O O . GLU A 1 85 ? 12.929 -14.446 5.769 1.00 96.12 85 GLU A O 1
ATOM 649 N N . ALA A 1 86 ? 12.152 -13.616 3.827 1.00 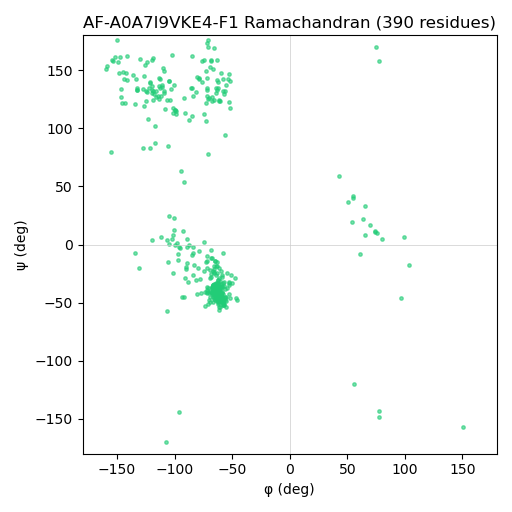93.81 86 ALA A N 1
ATOM 650 C CA . ALA A 1 86 ? 13.008 -12.432 3.814 1.00 93.81 86 ALA A CA 1
ATOM 651 C C . ALA A 1 86 ? 12.784 -11.535 5.044 1.00 93.81 86 ALA A C 1
ATOM 653 O O . ALA A 1 86 ? 13.741 -11.028 5.626 1.00 93.81 86 ALA A O 1
ATOM 654 N N . ASP A 1 87 ? 11.528 -11.393 5.472 1.00 94.25 87 ASP A N 1
ATOM 655 C CA . ASP A 1 87 ? 11.113 -10.591 6.625 1.00 94.25 87 ASP A CA 1
ATOM 656 C C . ASP A 1 87 ? 10.758 -11.458 7.848 1.00 94.25 87 ASP A C 1
ATOM 658 O O . ASP A 1 87 ? 10.015 -11.031 8.736 1.00 94.25 87 ASP A O 1
ATOM 662 N N . ARG A 1 88 ? 11.309 -12.679 7.938 1.00 95.94 88 ARG A N 1
ATOM 663 C CA . ARG A 1 88 ? 11.061 -13.622 9.043 1.00 95.94 88 ARG A CA 1
ATOM 664 C C . ARG A 1 88 ? 11.154 -12.972 10.434 1.00 95.94 88 ARG A C 1
ATOM 666 O O . ARG A 1 88 ? 10.220 -13.183 11.211 1.00 95.94 88 ARG A O 1
ATOM 673 N N . PRO A 1 89 ? 12.177 -12.148 10.763 1.00 95.88 89 PRO A N 1
ATOM 674 C CA . PRO A 1 89 ? 12.259 -11.511 12.079 1.00 95.88 89 PRO A CA 1
ATOM 675 C C . PRO A 1 89 ? 11.046 -10.631 12.416 1.00 95.88 89 PRO A C 1
ATOM 677 O O . PRO A 1 89 ? 10.612 -10.600 13.565 1.00 95.88 89 PRO A O 1
ATOM 680 N N . PHE A 1 90 ? 10.464 -9.943 11.426 1.00 95.94 90 PHE A N 1
ATOM 681 C CA . PHE A 1 90 ? 9.269 -9.120 11.628 1.00 95.94 90 PHE A CA 1
ATOM 682 C C . PHE A 1 90 ? 8.055 -9.990 11.973 1.00 95.94 90 PHE A C 1
ATOM 684 O O . PHE A 1 90 ? 7.386 -9.746 12.977 1.00 95.94 90 PHE A O 1
ATOM 691 N N . PHE A 1 91 ? 7.796 -11.040 11.190 1.00 97.94 91 PHE A N 1
ATOM 692 C CA . PHE A 1 91 ? 6.660 -11.934 11.437 1.00 97.94 91 PHE A CA 1
ATOM 693 C C . PHE A 1 91 ? 6.810 -12.727 12.739 1.00 97.94 91 PHE A C 1
ATOM 695 O O . PHE A 1 91 ? 5.828 -12.951 13.443 1.00 97.94 91 PHE A O 1
ATOM 702 N N . GLU A 1 92 ? 8.030 -13.128 13.100 1.00 97.62 92 GLU A N 1
ATOM 703 C CA . GLU A 1 92 ? 8.305 -13.786 14.379 1.00 97.62 92 GLU A CA 1
ATOM 704 C C . GLU A 1 92 ? 8.031 -12.866 15.569 1.00 97.62 92 GLU A C 1
ATOM 706 O O . GLU A 1 92 ? 7.380 -13.307 16.518 1.00 97.62 92 GLU A O 1
ATOM 711 N N . ALA A 1 93 ? 8.435 -11.594 15.491 1.00 96.75 93 ALA A N 1
ATOM 712 C CA . ALA A 1 93 ? 8.159 -10.599 16.524 1.00 96.75 93 ALA A CA 1
ATOM 713 C C . ALA A 1 93 ? 6.652 -10.331 16.688 1.00 96.75 93 ALA A C 1
ATOM 715 O O . ALA A 1 93 ? 6.142 -10.353 17.810 1.00 96.75 93 ALA A O 1
ATOM 716 N N . VAL A 1 94 ? 5.912 -10.160 15.583 1.00 97.75 94 VAL A N 1
ATOM 717 C CA . VAL A 1 94 ? 4.441 -10.032 15.617 1.00 97.75 94 VAL A CA 1
ATOM 718 C C . VAL A 1 94 ? 3.816 -11.267 16.268 1.00 97.75 94 VAL A C 1
ATOM 720 O O . VAL A 1 94 ? 3.044 -11.159 17.221 1.00 97.75 94 VAL A O 1
ATOM 723 N N . ARG A 1 95 ? 4.179 -12.462 15.794 1.00 97.38 95 ARG A N 1
ATOM 724 C CA . ARG A 1 95 ? 3.591 -13.722 16.259 1.00 97.38 95 ARG A CA 1
ATOM 725 C C . ARG A 1 95 ? 3.911 -14.025 17.720 1.00 97.38 95 ARG A C 1
ATOM 727 O O . ARG A 1 95 ? 3.075 -14.621 18.395 1.00 97.38 95 ARG A O 1
ATOM 734 N N . ALA A 1 96 ? 5.092 -13.648 18.210 1.00 96.44 96 ALA A N 1
ATOM 735 C CA . ALA A 1 96 ? 5.446 -13.786 19.621 1.00 96.44 96 ALA A CA 1
ATOM 736 C C . ALA A 1 96 ? 4.442 -13.037 20.508 1.00 96.44 96 ALA A C 1
ATOM 738 O O . ALA A 1 96 ? 3.855 -13.633 21.407 1.00 96.44 96 ALA A O 1
ATOM 739 N N . ARG A 1 97 ? 4.127 -11.787 20.159 1.00 95.69 97 ARG A N 1
ATOM 740 C CA . ARG A 1 97 ? 3.167 -10.958 20.904 1.00 95.69 97 ARG A CA 1
ATOM 741 C C . ARG A 1 97 ? 1.736 -11.461 20.831 1.00 95.69 97 ARG A C 1
ATOM 743 O O . ARG A 1 97 ? 1.014 -11.419 21.823 1.00 95.69 97 ARG A O 1
ATOM 750 N N . VAL A 1 98 ? 1.338 -12.000 19.680 1.00 97.12 98 VAL A N 1
ATOM 751 C CA . VAL A 1 98 ? 0.027 -12.649 19.550 1.00 97.12 98 VAL A CA 1
ATOM 752 C C . VAL A 1 98 ? -0.070 -13.874 20.463 1.00 97.12 98 VAL A C 1
ATOM 754 O O . VAL A 1 98 ? -1.075 -14.052 21.146 1.00 97.12 98 VAL A O 1
ATOM 757 N N . ARG A 1 99 ? 0.983 -14.700 20.542 1.00 96.31 99 ARG A N 1
ATOM 758 C CA . ARG A 1 99 ? 1.019 -15.871 21.441 1.00 96.31 99 ARG A CA 1
ATOM 759 C C . ARG A 1 99 ? 1.022 -15.491 22.919 1.00 96.31 99 ARG A C 1
ATOM 761 O O . ARG A 1 99 ? 0.432 -16.207 23.719 1.00 96.31 99 ARG A O 1
ATOM 768 N N . GLU A 1 100 ? 1.671 -14.386 23.269 1.00 94.38 100 GLU A N 1
ATOM 769 C CA . GLU A 1 100 ? 1.666 -13.821 24.624 1.00 94.38 100 GLU A CA 1
ATOM 770 C C . GLU A 1 100 ? 0.312 -13.192 25.001 1.00 94.38 100 GLU A C 1
ATOM 772 O O . GLU A 1 100 ? 0.105 -12.839 26.158 1.00 94.38 100 GLU A O 1
ATOM 777 N N . GLY A 1 101 ? -0.614 -13.043 24.046 1.00 94.19 101 GLY A N 1
ATOM 778 C CA . GLY A 1 101 ? -1.919 -12.416 24.267 1.00 94.19 101 GLY A CA 1
ATOM 779 C C . GLY A 1 101 ? -1.861 -10.892 24.408 1.00 94.19 101 GLY A C 1
ATOM 780 O O . GLY A 1 101 ? -2.849 -10.279 24.801 1.00 94.19 101 GLY A O 1
ATOM 781 N N . THR A 1 102 ? -0.724 -10.268 24.086 1.00 94.44 102 THR A N 1
ATOM 782 C CA . THR A 1 102 ? -0.535 -8.808 24.163 1.00 94.44 102 THR A CA 1
ATOM 783 C C . THR A 1 102 ? -0.932 -8.094 22.871 1.00 94.44 102 THR A C 1
ATOM 785 O O . THR A 1 102 ? -1.135 -6.877 22.876 1.00 94.44 102 THR A O 1
ATOM 788 N N . LEU A 1 103 ? -1.078 -8.843 21.772 1.00 96.94 103 LEU A N 1
ATOM 789 C CA . LEU A 1 103 ? -1.402 -8.328 20.447 1.00 96.94 103 LEU A CA 1
ATOM 790 C C . LEU A 1 103 ? -2.525 -9.127 19.775 1.00 96.94 103 LEU A C 1
ATOM 792 O O . LEU A 1 103 ? -2.462 -10.348 19.673 1.00 96.94 103 LEU A O 1
ATOM 796 N N . GLN A 1 104 ? -3.495 -8.418 19.211 1.00 97.88 104 GLN A N 1
ATOM 797 C CA . GLN A 1 104 ? -4.442 -8.930 18.227 1.00 97.88 104 GLN A CA 1
ATOM 798 C C . GLN A 1 104 ? -4.183 -8.245 16.885 1.00 97.88 104 GLN A C 1
ATOM 800 O O . GLN A 1 104 ? -4.027 -7.029 16.835 1.00 97.88 104 GLN A O 1
ATOM 805 N N . VAL A 1 105 ? -4.149 -9.009 15.792 1.00 98.44 105 VAL A N 1
ATOM 806 C CA . VAL A 1 105 ? -3.890 -8.470 14.449 1.00 98.44 105 VAL A CA 1
ATOM 807 C C . VAL A 1 105 ? -5.158 -8.501 13.604 1.00 98.44 105 VAL A C 1
ATOM 809 O O . VAL A 1 105 ? -5.809 -9.538 13.469 1.00 98.44 105 VAL A O 1
ATOM 812 N N . HIS A 1 106 ? -5.455 -7.366 12.982 1.00 98.50 106 HIS A N 1
ATOM 813 C CA . HIS A 1 106 ? -6.442 -7.205 11.924 1.00 98.50 106 HIS A CA 1
ATOM 814 C C . HIS A 1 106 ? -5.721 -6.832 10.629 1.00 98.50 106 HIS A C 1
ATOM 816 O O . HIS A 1 106 ? -4.741 -6.091 10.657 1.00 98.50 106 HIS A O 1
ATOM 822 N N . TYR A 1 107 ? -6.195 -7.326 9.487 1.00 98.44 107 TYR A N 1
ATOM 823 C CA . TYR A 1 107 ? -5.583 -7.033 8.191 1.00 98.44 107 TYR A CA 1
ATOM 824 C C . TYR A 1 107 ? -6.667 -6.885 7.126 1.00 98.44 107 TYR A C 1
ATOM 826 O O . TYR A 1 107 ? -7.451 -7.813 6.920 1.00 98.44 107 TYR A O 1
ATOM 834 N N . LEU A 1 108 ? -6.702 -5.722 6.472 1.00 97.19 108 LEU A N 1
ATOM 835 C CA . LEU A 1 108 ? -7.509 -5.465 5.281 1.00 97.19 108 LEU A CA 1
ATOM 836 C C . LEU A 1 108 ? -6.635 -5.308 4.033 1.00 97.19 108 LEU A C 1
ATOM 838 O O . LEU A 1 108 ? -5.484 -4.892 4.134 1.00 97.19 108 LEU A O 1
ATOM 842 N N . LEU A 1 109 ? -7.188 -5.633 2.866 1.00 97.12 109 LEU A N 1
ATOM 843 C CA . LEU A 1 109 ? -6.486 -5.555 1.584 1.00 97.12 109 LEU A CA 1
ATOM 844 C C . LEU A 1 109 ? -6.358 -4.113 1.074 1.00 97.12 109 LEU A C 1
ATOM 846 O O . LEU A 1 109 ? -7.301 -3.323 1.142 1.00 97.12 109 LEU A O 1
ATOM 850 N N . GLY A 1 110 ? -5.192 -3.814 0.516 1.00 96.00 110 GLY A N 1
ATOM 851 C CA . GLY A 1 110 ? -4.902 -2.700 -0.375 1.00 96.00 110 GLY A CA 1
ATOM 852 C C . GLY A 1 110 ? -4.688 -3.140 -1.822 1.00 96.00 110 GLY A C 1
ATOM 853 O O . GLY A 1 110 ? -4.995 -4.272 -2.202 1.00 96.00 110 GLY A O 1
ATOM 854 N N . ASN A 1 111 ? -4.209 -2.229 -2.673 1.00 94.81 111 ASN A N 1
ATOM 855 C CA . ASN A 1 111 ? -4.037 -2.538 -4.093 1.00 94.81 111 ASN A CA 1
ATOM 856 C C . ASN A 1 111 ? -2.783 -3.379 -4.364 1.00 94.81 111 ASN A C 1
ATOM 858 O O . ASN A 1 111 ? -2.800 -4.185 -5.291 1.00 94.81 111 ASN A O 1
ATOM 862 N N . HIS A 1 112 ? -1.722 -3.262 -3.562 1.00 95.00 112 HIS A N 1
ATOM 863 C CA . HIS A 1 112 ? -0.490 -4.034 -3.765 1.00 95.00 112 HIS A CA 1
ATOM 864 C C . HIS A 1 112 ? -0.567 -5.475 -3.257 1.00 95.00 112 HIS A C 1
ATOM 866 O O . HIS A 1 112 ? 0.202 -6.324 -3.712 1.00 95.00 112 HIS A O 1
ATOM 872 N N . ASP A 1 113 ? -1.502 -5.772 -2.359 1.00 95.75 113 ASP A N 1
ATOM 873 C CA . ASP A 1 113 ? -1.762 -7.111 -1.832 1.00 95.75 113 ASP A CA 1
ATOM 874 C C . ASP A 1 113 ? -3.125 -7.680 -2.282 1.00 95.75 113 ASP A C 1
ATOM 876 O O . ASP A 1 113 ? -3.469 -8.805 -1.912 1.00 95.75 113 ASP A O 1
ATOM 880 N N . ARG A 1 114 ? -3.848 -6.990 -3.184 1.00 95.38 114 ARG A N 1
ATOM 881 C CA . ARG A 1 114 ? -5.140 -7.425 -3.763 1.00 95.38 114 ARG A CA 1
ATOM 882 C C . ARG A 1 114 ? -5.126 -8.853 -4.312 1.00 95.38 114 ARG A C 1
ATOM 884 O O . ARG A 1 114 ? -6.123 -9.565 -4.227 1.00 95.38 114 ARG A O 1
ATOM 891 N N . LEU A 1 115 ? -3.983 -9.303 -4.839 1.00 96.56 115 LEU A N 1
ATOM 892 C CA . LEU A 1 115 ? -3.815 -10.643 -5.411 1.00 96.56 115 LEU A CA 1
ATOM 893 C C . LEU A 1 115 ? -3.996 -11.765 -4.377 1.00 96.56 115 LEU A C 1
ATOM 895 O O . LEU A 1 115 ? -4.313 -12.897 -4.748 1.00 96.56 115 LEU A O 1
ATOM 899 N N . LEU A 1 116 ? -3.896 -11.457 -3.078 1.00 97.56 116 LEU A N 1
ATOM 900 C CA . LEU A 1 116 ? -4.268 -12.382 -2.009 1.00 97.56 116 LEU A CA 1
ATOM 901 C C . LEU A 1 116 ? -5.738 -12.811 -2.100 1.00 97.56 116 LEU A C 1
ATOM 903 O O . LEU A 1 116 ? -6.059 -13.919 -1.671 1.00 97.56 116 LEU A O 1
ATOM 907 N N . ALA A 1 117 ? -6.634 -12.011 -2.689 1.00 95.81 117 ALA A N 1
ATOM 908 C CA . ALA A 1 117 ? -8.033 -12.391 -2.908 1.00 95.81 117 ALA A CA 1
ATOM 909 C C . ALA A 1 117 ? -8.172 -13.665 -3.766 1.00 95.81 117 ALA A C 1
ATOM 911 O O . ALA A 1 117 ? -9.095 -14.456 -3.560 1.00 95.81 117 ALA A O 1
ATOM 912 N N . HIS A 1 118 ? -7.201 -13.930 -4.642 1.00 95.62 118 HIS A N 1
ATOM 913 C CA . HIS A 1 118 ? -7.218 -15.052 -5.583 1.00 95.62 118 HIS A CA 1
ATOM 914 C C . HIS A 1 118 ? -6.261 -16.194 -5.208 1.00 95.62 118 HIS A C 1
ATOM 916 O O . HIS A 1 118 ? -6.166 -17.172 -5.945 1.00 95.62 118 HIS A O 1
ATOM 922 N N . ALA A 1 119 ? -5.578 -16.112 -4.061 1.00 97.69 119 ALA A N 1
ATOM 923 C CA . ALA A 1 119 ? -4.586 -17.100 -3.632 1.00 97.69 119 ALA A CA 1
ATOM 924 C C . ALA A 1 119 ? -4.866 -17.617 -2.202 1.00 97.69 119 ALA A C 1
ATOM 926 O O . ALA A 1 119 ? -4.268 -17.130 -1.238 1.00 97.69 119 ALA A O 1
ATOM 927 N N . PRO A 1 120 ? -5.759 -18.616 -2.030 1.00 98.06 120 PRO A N 1
ATOM 928 C CA . PRO A 1 120 ? -6.138 -19.141 -0.712 1.00 98.06 120 PRO A CA 1
ATOM 929 C C . PRO A 1 120 ? -4.950 -19.642 0.122 1.00 98.06 120 PRO A C 1
ATOM 931 O O . PRO A 1 120 ? -4.812 -19.276 1.288 1.00 98.06 120 PRO A O 1
ATOM 934 N N . ALA A 1 121 ? -4.034 -20.399 -0.490 1.00 98.31 121 ALA A N 1
ATOM 935 C CA . ALA A 1 121 ? -2.835 -20.898 0.184 1.00 98.31 121 ALA A CA 1
ATOM 936 C C . ALA A 1 121 ? -1.908 -19.761 0.652 1.00 98.31 121 ALA A C 1
ATOM 938 O O . ALA A 1 121 ? -1.359 -19.814 1.755 1.00 98.31 121 ALA A O 1
ATOM 939 N N . ALA A 1 122 ? -1.796 -18.691 -0.141 1.00 98.38 122 ALA A N 1
ATOM 940 C CA . ALA A 1 122 ? -1.050 -17.499 0.240 1.00 98.38 122 ALA A CA 1
ATOM 941 C C . ALA A 1 122 ? -1.701 -16.790 1.442 1.00 98.38 122 ALA A C 1
ATOM 943 O O . ALA A 1 122 ? -1.004 -16.451 2.397 1.00 98.38 122 ALA A O 1
ATOM 944 N N . ARG A 1 123 ? -3.037 -16.642 1.464 1.00 98.44 123 ARG A N 1
ATOM 945 C CA . ARG A 1 123 ? -3.761 -16.089 2.628 1.00 98.44 123 ARG A CA 1
ATOM 946 C C . ARG A 1 123 ? -3.545 -16.916 3.890 1.00 98.44 123 ARG A C 1
ATOM 948 O O . ARG A 1 123 ? -3.306 -16.336 4.947 1.00 98.44 123 ARG A O 1
ATOM 955 N N . ALA A 1 124 ? -3.579 -18.243 3.774 1.00 98.62 124 ALA A N 1
ATOM 956 C CA . ALA A 1 124 ? -3.302 -19.138 4.893 1.00 98.62 124 ALA A CA 1
ATOM 957 C C . ALA A 1 124 ? -1.887 -18.949 5.447 1.00 98.62 124 ALA A C 1
ATOM 959 O O . ALA A 1 124 ? -1.714 -18.839 6.662 1.00 98.62 124 ALA A O 1
ATOM 960 N N . ALA A 1 125 ? -0.886 -18.833 4.571 1.00 98.62 125 ALA A N 1
ATOM 961 C CA . ALA A 1 125 ? 0.491 -18.567 4.978 1.00 98.62 125 ALA A CA 1
ATOM 962 C C . ALA A 1 125 ? 0.634 -17.208 5.687 1.00 98.62 125 ALA A C 1
ATOM 964 O O . ALA A 1 125 ? 1.257 -17.131 6.745 1.00 98.62 125 ALA A O 1
ATOM 965 N N . VAL A 1 126 ? 0.014 -16.154 5.149 1.00 98.50 126 VAL A N 1
ATOM 966 C CA . VAL A 1 126 ? 0.025 -14.808 5.745 1.00 98.50 126 VAL A CA 1
ATOM 967 C C . VAL A 1 126 ? -0.644 -14.792 7.118 1.00 98.50 126 VAL A C 1
ATOM 969 O O . VAL A 1 126 ? -0.056 -14.302 8.081 1.00 98.50 126 VAL A O 1
ATOM 972 N N . ARG A 1 127 ? -1.852 -15.356 7.237 1.00 98.44 127 ARG A N 1
ATOM 973 C CA . ARG A 1 127 ? -2.581 -15.420 8.513 1.00 98.44 127 ARG A CA 1
ATOM 974 C C . ARG A 1 127 ? -1.782 -16.196 9.557 1.00 98.44 127 ARG A C 1
ATOM 976 O O . ARG A 1 127 ? -1.613 -15.706 10.669 1.00 98.44 127 AR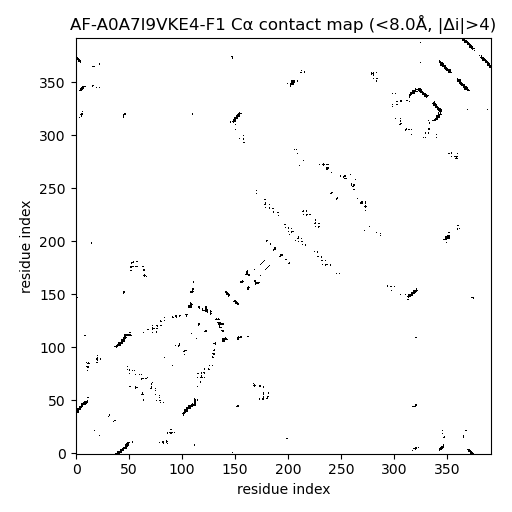G A O 1
ATOM 983 N N . ALA A 1 128 ? -1.200 -17.337 9.184 1.00 98.44 128 ALA A N 1
ATOM 984 C CA . ALA A 1 128 ? -0.332 -18.105 10.074 1.00 98.44 128 ALA A CA 1
ATOM 985 C C . ALA A 1 128 ? 0.917 -17.315 10.515 1.00 98.44 128 ALA A C 1
ATOM 987 O O . ALA A 1 128 ? 1.298 -17.363 11.687 1.00 98.44 128 ALA A O 1
ATOM 988 N N . ALA A 1 129 ? 1.542 -16.563 9.604 1.00 98.25 129 ALA A N 1
ATOM 989 C CA . ALA A 1 129 ? 2.706 -15.737 9.914 1.00 98.25 129 ALA A CA 1
ATOM 990 C C . ALA A 1 129 ? 2.376 -14.593 10.885 1.00 98.25 129 ALA A C 1
ATOM 992 O O . ALA A 1 129 ? 3.163 -14.332 11.790 1.00 98.25 129 ALA A O 1
ATOM 993 N N . LEU A 1 130 ? 1.201 -13.974 10.743 1.00 98.19 130 LEU A N 1
ATOM 994 C CA . LEU A 1 130 ? 0.707 -12.904 11.616 1.00 98.19 130 LEU A CA 1
ATOM 995 C C . LEU A 1 130 ? 0.025 -13.414 12.899 1.00 98.19 130 LEU A C 1
ATOM 997 O O . LEU A 1 130 ? -0.408 -12.609 13.716 1.00 98.19 130 LEU A O 1
ATOM 1001 N N . GLY A 1 131 ? -0.104 -14.733 13.086 1.00 97.94 131 GLY A N 1
ATOM 1002 C CA . GLY A 1 131 ? -0.834 -15.322 14.216 1.00 97.94 131 GLY A CA 1
ATOM 1003 C C . GLY A 1 131 ? -2.356 -15.122 14.156 1.00 97.94 131 GLY A C 1
ATOM 1004 O O . GLY A 1 131 ? -3.038 -15.292 15.162 1.00 97.94 131 GLY A O 1
ATOM 1005 N N . MET A 1 132 ? -2.901 -14.766 12.993 1.00 97.75 132 MET A N 1
ATOM 1006 C CA . MET A 1 132 ? -4.333 -14.555 12.794 1.00 97.75 132 MET A CA 1
ATOM 1007 C C . MET A 1 132 ? -5.080 -15.890 12.633 1.00 97.75 132 MET A C 1
ATOM 1009 O O . MET A 1 132 ? -4.592 -16.793 11.945 1.00 97.75 132 MET A O 1
ATOM 1013 N N . PRO A 1 133 ? -6.304 -16.017 13.175 1.00 95.44 133 PRO A N 1
ATOM 1014 C CA . PRO A 1 133 ? -7.157 -17.170 12.909 1.00 95.44 133 PRO A CA 1
ATOM 1015 C C . PRO A 1 133 ? -7.721 -17.148 11.474 1.00 95.44 133 PRO A C 1
ATOM 1017 O O . PRO A 1 133 ? -7.589 -16.169 10.731 1.00 95.44 133 PRO A O 1
ATOM 1020 N N . GLY A 1 134 ? -8.405 -18.232 11.096 1.00 92.19 134 GLY A N 1
ATOM 1021 C CA . GLY A 1 134 ? -9.245 -18.279 9.894 1.00 92.19 134 GLY A CA 1
ATOM 1022 C C . GLY A 1 134 ? -8.630 -18.933 8.655 1.00 92.19 134 GLY A C 1
ATOM 1023 O O . GLY A 1 134 ? -9.269 -18.900 7.613 1.00 92.19 134 GLY A O 1
ATOM 1024 N N . GLY A 1 135 ? -7.442 -19.542 8.739 1.00 96.00 135 GLY A N 1
ATOM 1025 C CA . GLY A 1 135 ? -6.891 -20.348 7.639 1.00 96.00 135 GLY A CA 1
ATOM 1026 C C . GLY A 1 135 ? -6.792 -19.558 6.333 1.00 96.00 135 GLY A C 1
ATOM 1027 O O . GLY A 1 135 ? -6.128 -18.535 6.297 1.00 96.00 135 GLY A O 1
ATOM 1028 N N . ASP A 1 136 ? -7.467 -19.997 5.276 1.00 97.06 136 ASP A N 1
ATOM 1029 C CA . ASP A 1 136 ? -7.499 -19.337 3.966 1.00 97.06 136 ASP A CA 1
ATOM 1030 C C . ASP A 1 136 ? -8.676 -18.359 3.776 1.00 97.06 136 ASP A C 1
ATOM 1032 O O . ASP A 1 136 ? -8.915 -17.890 2.655 1.00 97.06 136 ASP A O 1
ATOM 1036 N N . ALA A 1 137 ? -9.404 -18.018 4.845 1.00 97.50 137 ALA A N 1
ATOM 1037 C CA . ALA A 1 137 ? -10.545 -17.111 4.785 1.00 97.50 137 ALA A CA 1
ATOM 1038 C C . ALA A 1 137 ? -10.179 -15.779 4.115 1.00 97.50 137 ALA A C 1
ATOM 1040 O O . ALA A 1 137 ? -9.081 -15.234 4.312 1.00 97.50 137 ALA A O 1
ATOM 1041 N N . ALA A 1 138 ? -11.126 -15.248 3.337 1.00 97.19 138 ALA A N 1
ATOM 1042 C CA . ALA A 1 138 ? -10.976 -13.977 2.639 1.00 97.19 138 ALA A CA 1
ATOM 1043 C C . ALA A 1 138 ? -10.533 -12.867 3.604 1.00 97.19 138 ALA A C 1
ATOM 1045 O O . ALA A 1 138 ? -10.945 -12.823 4.768 1.00 97.19 138 ALA A O 1
ATOM 1046 N N . LEU A 1 139 ? -9.643 -12.001 3.129 1.00 97.12 139 LEU A N 1
ATOM 1047 C CA . LEU A 1 139 ? -9.267 -10.792 3.850 1.00 97.12 139 LEU A CA 1
ATOM 1048 C C . LEU A 1 139 ? -10.278 -9.694 3.488 1.00 97.12 139 LEU A C 1
ATOM 1050 O O . LEU A 1 139 ? -10.632 -9.576 2.313 1.00 97.12 139 LEU A O 1
ATOM 1054 N N . PRO A 1 140 ? -10.783 -8.932 4.470 1.00 96.94 140 PRO A N 1
ATOM 1055 C CA . PRO A 1 140 ? -11.728 -7.857 4.210 1.00 96.94 140 PRO A CA 1
ATOM 1056 C C . PRO A 1 140 ? -11.059 -6.708 3.446 1.00 96.94 140 PRO A C 1
ATOM 1058 O O . PRO A 1 140 ? -9.845 -6.534 3.497 1.00 96.94 140 PRO A O 1
ATOM 1061 N N . THR A 1 141 ? -11.853 -5.887 2.768 1.00 95.50 141 THR A N 1
ATOM 1062 C CA . THR A 1 141 ? -11.412 -4.604 2.187 1.00 95.50 141 THR A CA 1
ATOM 1063 C C . THR A 1 141 ? -11.741 -3.414 3.093 1.00 95.50 141 THR A C 1
ATOM 1065 O O . THR A 1 141 ? -11.206 -2.322 2.911 1.00 95.50 141 THR A O 1
ATOM 1068 N N . GLU A 1 142 ? -12.594 -3.633 4.096 1.00 96.50 142 GLU A N 1
ATOM 1069 C CA . GLU A 1 142 ? -13.060 -2.635 5.054 1.00 96.50 142 GLU A CA 1
ATOM 1070 C C . GLU A 1 142 ? -13.229 -3.275 6.442 1.00 96.50 142 GLU A C 1
ATOM 1072 O O . GLU A 1 142 ? -13.660 -4.424 6.565 1.00 96.50 142 GLU A O 1
ATOM 1077 N N . LEU A 1 143 ? -12.883 -2.534 7.493 1.00 97.88 143 LEU A N 1
ATOM 1078 C CA . LEU A 1 143 ? -13.047 -2.927 8.891 1.00 97.88 143 LEU A CA 1
ATOM 1079 C C . LEU A 1 143 ? -13.669 -1.783 9.693 1.00 97.88 143 LEU A C 1
ATOM 1081 O O . LEU A 1 143 ? -13.333 -0.613 9.501 1.00 97.88 143 LEU A O 1
ATOM 1085 N N . VAL A 1 144 ? -14.546 -2.127 10.633 1.00 98.00 144 VAL A N 1
ATOM 1086 C CA . VAL A 1 144 ? -15.239 -1.165 11.495 1.00 98.00 144 VAL A CA 1
ATOM 1087 C C . VAL A 1 144 ? -14.877 -1.438 12.947 1.00 98.00 144 VAL A C 1
ATOM 1089 O O . VAL A 1 144 ? -14.979 -2.571 13.410 1.00 98.00 144 VAL A O 1
ATOM 1092 N N . PHE A 1 145 ? -14.519 -0.384 13.678 1.00 97.62 145 PHE A N 1
ATOM 1093 C CA . PHE A 1 145 ? -14.225 -0.425 15.110 1.00 97.62 145 PHE A CA 1
ATOM 1094 C C . PHE A 1 145 ? -15.177 0.530 15.846 1.00 97.62 145 PHE A C 1
ATOM 1096 O O . PHE A 1 145 ? -14.819 1.688 16.102 1.00 97.62 145 PHE A O 1
ATOM 1103 N N . PRO A 1 146 ? -16.411 0.090 16.166 1.00 95.62 146 PRO A N 1
ATOM 1104 C CA . PRO A 1 146 ? -17.449 0.960 16.719 1.00 95.62 146 PRO A CA 1
ATOM 1105 C C . PRO A 1 146 ? -17.062 1.598 18.052 1.00 95.62 146 PRO A C 1
ATOM 1107 O O . PRO A 1 146 ? -17.344 2.775 18.264 1.00 95.62 146 PRO A O 1
ATOM 1110 N N . GLU A 1 147 ? -16.365 0.852 18.913 1.00 93.81 147 GLU A N 1
ATOM 1111 C CA . GLU A 1 147 ? -15.914 1.321 20.232 1.00 93.81 147 GLU A CA 1
ATOM 1112 C C . GLU A 1 147 ? -14.971 2.526 20.134 1.00 93.81 147 GLU A C 1
ATOM 1114 O O . GLU A 1 147 ? -15.004 3.422 20.974 1.00 93.81 147 GLU A O 1
ATOM 1119 N N . HIS A 1 148 ? -14.194 2.597 19.051 1.00 95.69 148 HIS A N 1
ATOM 1120 C CA . HIS A 1 148 ? -13.286 3.703 18.760 1.00 95.69 148 HIS A CA 1
ATOM 1121 C C . HIS A 1 148 ? -13.912 4.734 17.798 1.00 95.69 148 HIS A C 1
ATOM 1123 O O . HIS A 1 148 ? -13.365 5.816 17.578 1.00 95.69 148 HIS A O 1
ATOM 1129 N N . GLY A 1 149 ? -15.081 4.431 17.221 1.00 96.50 149 GLY A N 1
ATOM 1130 C CA . GLY A 1 149 ? -15.738 5.246 16.202 1.00 96.50 149 GLY A CA 1
ATOM 1131 C C . GLY A 1 149 ? -14.952 5.324 14.890 1.00 96.50 149 GLY A C 1
ATOM 1132 O O . GLY A 1 149 ? -14.986 6.374 14.241 1.00 96.50 149 GLY A O 1
ATOM 1133 N N . VAL A 1 150 ? -14.238 4.255 14.523 1.00 98.31 150 VAL A N 1
ATOM 1134 C CA . VAL A 1 150 ? -13.324 4.217 13.371 1.00 98.31 150 VAL A CA 1
ATOM 1135 C C . VAL A 1 150 ? -13.855 3.318 12.254 1.00 98.31 150 VAL A C 1
ATOM 1137 O O . VAL A 1 150 ? -14.318 2.206 12.502 1.00 98.31 150 VAL A O 1
ATOM 1140 N N . LEU A 1 151 ? -13.729 3.802 11.021 1.00 98.38 151 LEU A N 1
ATOM 1141 C CA . LEU A 1 151 ? -13.822 3.048 9.776 1.00 98.38 151 LEU A CA 1
ATOM 1142 C C . LEU A 1 151 ? -12.424 2.948 9.152 1.00 98.38 151 LEU A C 1
ATOM 1144 O O . LEU A 1 151 ? -11.748 3.968 9.025 1.00 98.38 151 LEU A O 1
ATOM 1148 N N . ALA A 1 152 ? -12.002 1.759 8.736 1.00 98.25 152 ALA A N 1
ATOM 1149 C CA . ALA A 1 152 ? -10.724 1.552 8.063 1.00 98.25 152 ALA A CA 1
ATOM 1150 C C . ALA A 1 152 ? -10.919 0.869 6.707 1.00 98.25 152 ALA A C 1
ATOM 1152 O O . ALA A 1 152 ? -11.603 -0.146 6.625 1.00 98.25 152 ALA A O 1
ATOM 1153 N N . TYR A 1 153 ? -10.302 1.412 5.659 1.00 97.06 153 TYR A N 1
ATOM 1154 C CA . TYR A 1 153 ? -10.240 0.820 4.318 1.00 97.06 153 TYR A CA 1
ATOM 1155 C C . TYR A 1 153 ? -8.996 1.333 3.584 1.00 97.06 153 TYR A C 1
ATOM 1157 O O . TYR A 1 153 ? -8.450 2.385 3.921 1.00 97.06 153 TYR A O 1
ATOM 1165 N N . HIS A 1 154 ? -8.526 0.621 2.560 1.00 94.94 154 HIS A N 1
ATOM 1166 C CA . HIS A 1 154 ? -7.352 1.074 1.816 1.00 94.94 154 HIS A CA 1
ATOM 1167 C C . HIS A 1 154 ? -7.724 2.132 0.764 1.00 94.94 154 HIS A C 1
ATOM 1169 O O . HIS A 1 154 ? -8.648 1.944 -0.025 1.00 94.94 154 HIS A O 1
ATOM 1175 N N . GLY A 1 155 ? -7.002 3.258 0.724 1.00 92.81 155 GLY A N 1
ATOM 1176 C CA . GLY A 1 155 ? -7.413 4.459 -0.015 1.00 92.81 155 GLY A CA 1
ATOM 1177 C C . GLY A 1 155 ? -7.517 4.320 -1.540 1.00 92.81 155 GLY A C 1
ATOM 1178 O O . GLY A 1 155 ? -8.192 5.142 -2.159 1.00 92.81 155 GLY A O 1
ATOM 1179 N N . HIS A 1 156 ? -6.899 3.300 -2.134 1.00 92.44 156 HIS A N 1
ATOM 1180 C CA . HIS A 1 156 ? -6.764 3.113 -3.583 1.00 92.44 156 HIS A CA 1
ATOM 1181 C C . HIS A 1 156 ? -8.036 3.295 -4.427 1.00 92.44 156 HIS A C 1
ATOM 1183 O O . HIS A 1 156 ? -7.932 3.742 -5.563 1.00 92.44 156 HIS A O 1
ATOM 1189 N N . GLU A 1 157 ? -9.236 3.044 -3.889 1.00 87.56 157 GLU A N 1
ATOM 1190 C CA . GLU A 1 157 ? -10.515 3.164 -4.615 1.00 87.56 157 GLU A CA 1
ATOM 1191 C C . GLU A 1 157 ? -10.762 4.530 -5.287 1.00 87.56 157 GLU A C 1
ATOM 1193 O O . GLU A 1 157 ? -11.557 4.638 -6.221 1.00 87.56 157 GLU A O 1
ATOM 1198 N N . VAL A 1 158 ? -10.141 5.610 -4.798 1.00 85.56 158 VAL A N 1
ATOM 1199 C CA . VAL A 1 158 ? -10.296 6.956 -5.392 1.00 85.56 158 VAL A CA 1
ATOM 1200 C C . VAL A 1 158 ? -9.193 7.319 -6.388 1.00 85.56 158 VAL A C 1
ATOM 1202 O O . VAL A 1 158 ? -9.236 8.408 -6.981 1.00 85.56 158 VAL A O 1
ATOM 1205 N N . ASP A 1 159 ? -8.210 6.438 -6.557 1.00 85.88 159 ASP A N 1
ATOM 1206 C CA . ASP A 1 159 ? -7.075 6.596 -7.453 1.00 85.88 159 ASP A CA 1
ATOM 1207 C C . ASP A 1 159 ? -7.318 5.840 -8.764 1.00 85.88 159 ASP A C 1
ATOM 1209 O O . ASP A 1 159 ? -7.343 4.615 -8.816 1.00 85.88 159 ASP A O 1
ATOM 1213 N N . LEU A 1 160 ? -7.465 6.601 -9.850 1.00 82.38 160 LEU A N 1
ATOM 1214 C CA . LEU A 1 160 ? -7.755 6.074 -11.186 1.00 82.38 160 LEU A CA 1
ATOM 1215 C C . LEU A 1 160 ? -6.606 5.249 -11.784 1.00 82.38 160 LEU A C 1
ATOM 1217 O O . LEU A 1 160 ? -6.794 4.644 -12.832 1.00 82.38 160 LEU A O 1
ATOM 1221 N N . LEU A 1 161 ? -5.406 5.281 -11.193 1.00 84.19 161 LEU A N 1
ATOM 1222 C CA . LEU A 1 161 ? -4.317 4.387 -11.593 1.00 84.19 161 LEU A CA 1
ATOM 1223 C C . LEU A 1 161 ? -4.314 3.086 -10.807 1.00 84.19 161 LEU A C 1
ATOM 1225 O O . LEU A 1 161 ? -3.681 2.144 -11.259 1.00 84.19 161 LEU A O 1
ATOM 1229 N N . CYS A 1 162 ? -4.966 3.026 -9.651 1.00 88.38 162 CYS A N 1
ATOM 1230 C CA . CYS A 1 162 ? -4.810 1.921 -8.707 1.00 88.38 162 CYS A CA 1
ATOM 1231 C C . CYS A 1 162 ? -6.120 1.178 -8.439 1.00 88.38 162 CYS A C 1
ATOM 1233 O O . CYS A 1 162 ? -6.141 0.280 -7.601 1.00 88.38 162 CYS A O 1
ATOM 1235 N N . HIS A 1 163 ? -7.203 1.539 -9.128 1.00 90.50 163 HIS A N 1
ATOM 1236 C CA . HIS A 1 163 ? -8.504 0.918 -8.941 1.00 90.50 163 HIS A CA 1
ATOM 1237 C C . HIS A 1 163 ? -9.314 0.859 -10.236 1.00 90.50 163 HIS A C 1
ATOM 1239 O O . HIS A 1 163 ? -9.474 1.872 -10.918 1.00 90.50 163 HIS A O 1
ATOM 1245 N N . GLU A 1 164 ? -9.890 -0.317 -10.493 1.00 89.69 164 GLU A N 1
ATOM 1246 C CA . GLU A 1 164 ? -10.911 -0.550 -11.513 1.00 89.69 164 GLU A CA 1
ATOM 1247 C C . GLU A 1 164 ? -12.225 -0.979 -10.839 1.00 89.69 164 GLU A C 1
ATOM 1249 O O . GLU A 1 164 ? -12.208 -1.867 -9.978 1.00 89.69 164 GLU A O 1
ATOM 1254 N N . PRO A 1 165 ? -13.379 -0.384 -11.202 1.00 85.81 165 PRO A N 1
ATOM 1255 C CA . PRO A 1 165 ? -14.655 -0.683 -10.548 1.00 85.81 165 PRO A CA 1
ATOM 1256 C C . PRO A 1 165 ? -15.146 -2.127 -10.707 1.00 85.81 165 PRO A C 1
ATOM 1258 O O . PRO A 1 165 ? -15.955 -2.583 -9.901 1.00 85.81 165 PRO A O 1
ATOM 1261 N N . ASP A 1 166 ? -14.712 -2.827 -11.755 1.00 86.31 166 ASP A N 1
ATOM 1262 C CA . ASP A 1 166 ? -15.073 -4.222 -12.029 1.00 86.31 166 ASP A CA 1
ATOM 1263 C C . ASP A 1 166 ? -14.144 -5.234 -11.335 1.00 86.31 166 ASP A C 1
ATOM 1265 O O . ASP A 1 166 ? -14.359 -6.441 -11.439 1.00 86.31 166 ASP A O 1
ATOM 1269 N N . GLY A 1 167 ? -13.142 -4.749 -10.592 1.00 83.88 167 GLY A N 1
ATOM 1270 C CA . GLY A 1 167 ? -12.153 -5.574 -9.903 1.00 83.88 167 GLY A CA 1
ATOM 1271 C C . GLY A 1 167 ? -11.031 -6.098 -10.803 1.00 83.88 167 GLY A C 1
ATOM 1272 O O . GLY A 1 167 ? -10.190 -6.860 -10.317 1.00 83.88 167 GLY A O 1
ATOM 1273 N N . SER A 1 168 ? -10.992 -5.697 -12.078 1.00 88.44 168 SER A N 1
ATOM 1274 C CA . SER A 1 168 ? -9.886 -6.011 -12.984 1.00 88.44 168 SER A CA 1
ATOM 1275 C C . SER A 1 168 ? -8.581 -5.334 -12.546 1.00 88.44 168 SER A C 1
ATOM 1277 O O . SER A 1 168 ? -8.529 -4.516 -11.621 1.00 88.44 168 SER A O 1
ATOM 1279 N N . ALA A 1 169 ? -7.476 -5.732 -13.175 1.00 92.25 169 ALA A N 1
ATOM 1280 C CA . ALA A 1 169 ? -6.179 -5.155 -12.869 1.00 92.25 169 ALA A CA 1
ATOM 1281 C C . ALA A 1 169 ? -6.117 -3.680 -13.304 1.00 92.25 169 ALA A C 1
ATOM 1283 O O . ALA A 1 169 ? -6.353 -3.379 -14.476 1.00 92.25 169 ALA A O 1
ATOM 1284 N N . PRO A 1 170 ? -5.746 -2.754 -12.407 1.00 93.00 170 PRO A N 1
ATOM 1285 C CA . PRO A 1 170 ? -5.652 -1.350 -12.767 1.00 93.00 170 PRO A CA 1
ATOM 1286 C C . PRO A 1 170 ? -4.387 -1.065 -13.584 1.00 93.00 170 PRO A C 1
ATOM 1288 O O . PRO A 1 170 ? -3.385 -1.778 -13.492 1.00 93.00 170 PRO A O 1
ATOM 1291 N N . LEU A 1 171 ? -4.391 0.032 -14.352 1.00 91.62 171 LEU A N 1
ATOM 1292 C CA . LEU A 1 171 ? -3.235 0.450 -15.164 1.00 91.62 171 LEU A CA 1
ATOM 1293 C C . LEU A 1 171 ? -1.934 0.550 -14.345 1.00 91.62 171 LEU A C 1
ATOM 1295 O O . LEU A 1 171 ? -0.845 0.294 -14.863 1.00 91.62 171 LEU A O 1
ATOM 1299 N N . GLY A 1 172 ? -2.040 0.927 -13.071 1.00 89.94 172 GLY A N 1
ATOM 1300 C CA . GLY A 1 172 ? -0.934 1.024 -12.126 1.00 89.94 172 GLY A CA 1
ATOM 1301 C C . GLY A 1 172 ? -0.185 -0.288 -11.935 1.00 89.94 172 GLY A C 1
ATOM 1302 O O . GLY A 1 172 ? 1.035 -0.245 -11.806 1.00 89.94 172 GLY A O 1
ATOM 1303 N N . ASP A 1 173 ? -0.856 -1.437 -12.021 1.00 93.25 173 ASP A N 1
ATOM 1304 C CA . ASP A 1 173 ? -0.207 -2.746 -11.895 1.00 93.25 173 ASP A CA 1
ATOM 1305 C C . ASP A 1 173 ? 0.665 -3.059 -13.107 1.00 93.25 173 ASP A C 1
ATOM 1307 O O . ASP A 1 173 ? 1.767 -3.595 -12.978 1.00 93.25 173 ASP A O 1
ATOM 1311 N N . VAL A 1 174 ? 0.204 -2.658 -14.291 1.00 93.50 174 VAL A N 1
ATOM 1312 C CA . VAL A 1 174 ? 0.967 -2.800 -15.533 1.00 93.50 174 VAL A CA 1
ATOM 1313 C C . VAL A 1 174 ? 2.149 -1.836 -15.541 1.00 93.50 174 VAL A C 1
ATOM 1315 O O . VAL A 1 174 ? 3.254 -2.228 -15.899 1.00 93.50 174 VAL A O 1
ATOM 1318 N N . ILE A 1 175 ? 1.958 -0.587 -15.095 1.00 90.94 175 ILE A N 1
ATOM 1319 C CA . ILE A 1 175 ? 3.056 0.381 -14.926 1.00 90.94 175 ILE A CA 1
ATOM 1320 C C . ILE A 1 175 ? 4.094 -0.171 -13.943 1.00 90.94 175 ILE A C 1
ATOM 1322 O O . ILE A 1 175 ? 5.291 -0.150 -14.229 1.00 90.94 175 ILE A O 1
ATOM 1326 N N . ALA A 1 176 ? 3.644 -0.671 -12.796 1.00 90.62 176 ALA A N 1
ATOM 1327 C CA . ALA A 1 176 ? 4.494 -1.242 -11.767 1.00 90.62 176 ALA A CA 1
ATOM 1328 C C . ALA A 1 176 ? 5.333 -2.409 -12.311 1.00 90.62 176 ALA A C 1
ATOM 1330 O O . ALA A 1 176 ? 6.556 -2.381 -12.192 1.00 90.62 176 ALA A O 1
ATOM 1331 N N . ALA A 1 177 ? 4.706 -3.389 -12.960 1.00 92.00 177 ALA A N 1
ATOM 1332 C CA . ALA A 1 177 ? 5.400 -4.567 -13.472 1.00 92.00 177 ALA A CA 1
ATOM 1333 C C . ALA A 1 177 ? 6.299 -4.257 -14.685 1.00 92.00 177 ALA A C 1
ATOM 1335 O O . ALA A 1 177 ? 7.485 -4.594 -14.689 1.00 92.00 177 ALA A O 1
ATOM 1336 N N . GLU A 1 178 ? 5.754 -3.594 -15.707 1.00 93.19 178 GLU A N 1
ATOM 1337 C CA . GLU A 1 178 ? 6.395 -3.487 -17.025 1.00 93.19 178 GLU A CA 1
ATOM 1338 C C . GLU A 1 178 ? 7.305 -2.265 -17.170 1.00 93.19 178 GLU A C 1
ATOM 1340 O O . GLU A 1 178 ? 8.210 -2.275 -18.005 1.00 93.19 178 GLU A O 1
ATOM 1345 N N . LEU A 1 179 ? 7.116 -1.228 -16.347 1.00 90.75 179 LEU A N 1
ATOM 1346 C CA . LEU A 1 179 ? 8.009 -0.068 -16.324 1.00 90.75 179 LEU A CA 1
ATOM 1347 C C . LEU A 1 179 ? 8.894 -0.072 -15.084 1.00 90.75 179 LEU A C 1
ATOM 1349 O O . LEU A 1 179 ? 10.112 -0.041 -15.218 1.00 90.75 179 LEU A O 1
ATOM 1353 N N . ILE A 1 180 ? 8.312 -0.102 -13.885 1.00 89.25 180 ILE A N 1
ATOM 1354 C CA . ILE A 1 180 ? 9.076 0.159 -12.659 1.00 89.25 180 ILE A CA 1
ATOM 1355 C C . ILE A 1 180 ? 9.989 -1.022 -12.306 1.00 89.25 180 ILE A C 1
ATOM 1357 O O . ILE A 1 180 ? 11.197 -0.841 -12.177 1.00 89.25 180 ILE A O 1
ATOM 1361 N N . VAL A 1 181 ? 9.443 -2.237 -12.228 1.00 89.88 181 VAL A N 1
ATOM 1362 C CA . VAL A 1 181 ? 10.202 -3.445 -11.862 1.00 89.88 181 VAL A CA 1
ATOM 1363 C C . VAL A 1 181 ? 11.143 -3.888 -12.985 1.00 89.88 181 VAL A C 1
ATOM 1365 O O . VAL A 1 181 ? 12.277 -4.299 -12.731 1.00 89.88 181 VAL A O 1
ATOM 1368 N N . ARG A 1 182 ? 10.708 -3.788 -14.247 1.00 91.50 182 ARG A N 1
ATOM 1369 C CA . ARG A 1 182 ? 11.520 -4.194 -15.406 1.00 91.50 182 ARG A CA 1
ATOM 1370 C C . ARG A 1 182 ? 12.718 -3.273 -15.660 1.00 91.50 182 ARG A C 1
ATOM 1372 O O . ARG A 1 182 ? 13.742 -3.739 -16.164 1.00 91.50 182 ARG A O 1
ATOM 1379 N N . PHE A 1 183 ? 12.626 -1.996 -15.293 1.00 89.69 183 PHE A N 1
ATOM 1380 C CA . PHE A 1 183 ? 13.637 -0.989 -15.615 1.00 89.69 183 PHE A CA 1
ATOM 1381 C C . PHE A 1 183 ? 15.038 -1.276 -15.039 1.00 89.69 183 PHE A C 1
ATOM 1383 O O . PHE A 1 183 ? 15.982 -1.348 -15.834 1.00 89.69 183 PHE A O 1
ATOM 1390 N N . PRO A 1 184 ? 15.227 -1.512 -13.724 1.00 86.25 184 PRO A N 1
ATOM 1391 C CA . PRO A 1 184 ? 16.550 -1.831 -13.182 1.00 86.25 184 PRO A CA 1
ATOM 1392 C C . PRO A 1 184 ? 17.122 -3.127 -13.772 1.00 86.25 184 PRO A C 1
ATOM 1394 O O . PRO A 1 184 ? 18.314 -3.202 -14.080 1.00 86.25 184 PRO A O 1
ATOM 1397 N N . GLY A 1 185 ? 16.268 -4.134 -13.993 1.00 86.25 185 GLY A N 1
ATOM 1398 C CA . GLY A 1 185 ? 16.657 -5.414 -14.592 1.00 86.25 185 GLY A CA 1
ATOM 1399 C C . GLY A 1 185 ? 17.174 -5.278 -16.027 1.00 86.25 185 GLY A C 1
ATOM 1400 O O . GLY A 1 185 ? 18.192 -5.873 -16.380 1.00 86.25 185 GLY A O 1
ATOM 1401 N N . GLU A 1 186 ? 16.522 -4.452 -16.846 1.00 88.69 186 GLU A N 1
ATOM 1402 C CA . GLU A 1 186 ? 16.957 -4.184 -18.219 1.00 88.69 186 GLU A CA 1
ATOM 1403 C C . GLU A 1 186 ? 18.284 -3.413 -18.263 1.00 88.69 186 GLU A C 1
ATOM 1405 O O . GLU A 1 186 ? 19.144 -3.716 -19.089 1.00 88.69 186 GLU A O 1
ATOM 1410 N N . ILE A 1 187 ? 18.503 -2.465 -17.345 1.00 84.69 187 ILE A N 1
ATOM 1411 C CA . ILE A 1 187 ? 19.792 -1.763 -17.259 1.00 84.69 187 ILE A CA 1
ATOM 1412 C C . ILE A 1 187 ? 20.915 -2.737 -16.912 1.00 84.69 187 ILE A C 1
ATOM 1414 O O . ILE A 1 187 ? 21.943 -2.725 -17.589 1.00 84.69 187 ILE A O 1
ATOM 1418 N N . ARG A 1 188 ? 20.720 -3.607 -15.913 1.00 84.94 188 ARG A N 1
ATOM 1419 C CA . ARG A 1 188 ? 21.718 -4.623 -15.534 1.00 84.94 188 ARG A CA 1
ATOM 1420 C C . ARG A 1 188 ? 22.064 -5.536 -16.705 1.00 84.94 188 ARG A C 1
ATOM 1422 O O . ARG A 1 188 ? 23.239 -5.790 -16.941 1.00 84.94 188 ARG A O 1
ATOM 1429 N N . ARG A 1 189 ? 21.061 -5.961 -17.481 1.00 85.38 189 ARG A N 1
ATOM 1430 C CA . ARG A 1 189 ? 21.256 -6.782 -18.684 1.00 85.38 189 ARG A CA 1
ATOM 1431 C C . ARG A 1 189 ? 22.056 -6.065 -19.777 1.00 85.38 189 ARG A C 1
ATOM 1433 O O . ARG A 1 189 ? 22.846 -6.710 -20.452 1.00 85.38 189 ARG A O 1
ATOM 1440 N N . ARG A 1 190 ? 21.836 -4.763 -19.991 1.00 84.50 190 ARG A N 1
ATOM 1441 C CA . ARG A 1 190 ? 22.464 -4.021 -21.102 1.00 84.50 190 ARG A CA 1
ATOM 1442 C C . ARG A 1 190 ? 23.799 -3.369 -20.758 1.00 84.50 190 ARG A C 1
ATOM 1444 O O . ARG A 1 190 ? 24.592 -3.128 -21.662 1.00 84.50 190 ARG A O 1
ATOM 1451 N N . ALA A 1 191 ? 24.009 -3.005 -19.497 1.00 76.56 191 ALA A N 1
ATOM 1452 C CA . ALA A 1 191 ? 25.206 -2.299 -19.046 1.00 76.56 191 ALA A CA 1
ATOM 1453 C C . ALA A 1 191 ? 26.181 -3.185 -18.264 1.00 76.56 191 ALA A C 1
ATOM 1455 O O . ALA A 1 191 ? 27.296 -2.735 -18.035 1.00 76.56 191 ALA A O 1
ATOM 1456 N N . GLU A 1 192 ? 25.766 -4.373 -17.804 1.00 74.88 192 GLU A N 1
ATOM 1457 C CA . GLU A 1 192 ? 26.527 -5.231 -16.873 1.00 74.88 192 GLU A CA 1
ATOM 1458 C C . GLU A 1 192 ? 26.965 -4.515 -15.578 1.00 74.88 192 GLU A C 1
ATOM 1460 O O . GLU A 1 192 ? 27.852 -4.972 -14.861 1.00 74.88 192 GLU A O 1
ATOM 1465 N N . VAL A 1 193 ? 26.324 -3.391 -15.238 1.00 67.56 193 VAL A N 1
ATOM 1466 C CA . VAL A 1 193 ? 26.603 -2.634 -14.014 1.00 67.56 193 VAL A CA 1
ATOM 1467 C C . VAL A 1 193 ? 25.527 -2.951 -12.973 1.00 67.56 193 VAL A C 1
ATOM 1469 O O . VAL A 1 193 ? 24.367 -2.565 -13.165 1.00 67.56 193 VAL A O 1
ATOM 1472 N N . PRO A 1 194 ? 25.870 -3.621 -11.857 1.00 66.44 194 PRO A N 1
ATOM 1473 C CA . PRO A 1 194 ? 24.988 -3.692 -10.707 1.00 66.44 194 PRO A CA 1
ATOM 1474 C C . PRO A 1 194 ? 24.991 -2.326 -10.019 1.00 66.44 194 PRO A C 1
ATOM 1476 O O . PRO A 1 194 ? 25.959 -1.946 -9.368 1.00 66.44 194 PRO A O 1
ATOM 1479 N N . ASP A 1 195 ? 23.904 -1.577 -10.176 1.00 69.62 195 ASP A N 1
ATOM 1480 C CA . ASP A 1 195 ? 23.709 -0.319 -9.464 1.00 69.62 195 ASP A CA 1
ATOM 1481 C C . ASP A 1 195 ? 22.482 -0.429 -8.544 1.00 69.62 195 ASP A C 1
ATOM 1483 O O . ASP A 1 195 ? 21.348 -0.393 -9.035 1.00 69.62 195 ASP A O 1
ATOM 1487 N N . PRO A 1 196 ? 22.686 -0.616 -7.226 1.00 71.56 196 PRO A N 1
ATOM 1488 C CA . PRO A 1 196 ? 21.597 -0.736 -6.257 1.00 71.56 196 PRO A CA 1
ATOM 1489 C C . PRO A 1 196 ? 20.722 0.514 -6.175 1.00 71.56 196 PRO A C 1
ATOM 1491 O O . PRO A 1 196 ? 19.529 0.409 -5.922 1.00 71.56 196 PRO A O 1
ATOM 1494 N N . ALA A 1 197 ? 21.271 1.701 -6.460 1.00 72.12 197 ALA A N 1
ATOM 1495 C CA . ALA A 1 197 ? 20.490 2.931 -6.415 1.00 72.12 197 ALA A CA 1
ATOM 1496 C C . ALA A 1 197 ? 19.432 2.984 -7.525 1.00 72.12 197 ALA A C 1
ATOM 1498 O O . ALA A 1 197 ? 18.576 3.854 -7.488 1.00 72.12 197 ALA A O 1
ATOM 1499 N N . LEU A 1 198 ? 19.471 2.091 -8.526 1.00 76.44 198 LEU A N 1
ATOM 1500 C CA . LEU A 1 198 ? 18.395 1.966 -9.511 1.00 76.44 198 LEU A CA 1
ATOM 1501 C C . LEU A 1 198 ? 17.141 1.278 -8.948 1.00 76.44 198 LEU A C 1
ATOM 1503 O O . LEU A 1 198 ? 16.059 1.522 -9.476 1.00 76.44 198 LEU A O 1
ATOM 1507 N N . ASP A 1 199 ? 17.262 0.474 -7.886 1.00 78.25 199 ASP A N 1
ATOM 1508 C CA . ASP A 1 199 ? 16.117 -0.195 -7.247 1.00 78.25 199 ASP A CA 1
ATOM 1509 C C . ASP A 1 199 ? 15.225 0.790 -6.470 1.00 78.25 199 ASP A C 1
ATOM 1511 O O . ASP A 1 199 ? 14.034 0.540 -6.285 1.00 78.25 199 ASP A O 1
ATOM 1515 N N . ASP A 1 200 ? 15.757 1.963 -6.112 1.00 79.25 200 ASP A N 1
ATOM 1516 C CA . ASP A 1 200 ? 15.020 3.030 -5.419 1.00 79.25 200 ASP A CA 1
ATOM 1517 C C . ASP A 1 200 ? 13.944 3.694 -6.295 1.00 79.25 200 ASP A C 1
ATOM 1519 O O . ASP A 1 200 ? 13.183 4.543 -5.819 1.00 79.25 200 ASP A O 1
ATOM 1523 N N . ILE A 1 201 ? 13.853 3.323 -7.578 1.00 80.88 201 ILE A N 1
ATOM 1524 C CA . ILE A 1 201 ? 12.792 3.774 -8.487 1.00 80.88 201 ILE A CA 1
ATOM 1525 C C . ILE A 1 201 ? 11.393 3.532 -7.894 1.00 80.88 201 ILE A C 1
ATOM 1527 O O . ILE A 1 201 ? 10.484 4.341 -8.092 1.00 80.88 201 ILE A O 1
ATOM 1531 N N . ASP A 1 202 ? 11.250 2.466 -7.104 1.00 83.38 202 ASP A N 1
ATOM 1532 C CA . ASP A 1 202 ? 10.027 2.070 -6.403 1.00 83.38 202 ASP A CA 1
ATOM 1533 C C . ASP A 1 202 ? 9.602 3.047 -5.294 1.00 83.38 202 ASP A C 1
ATOM 1535 O O . ASP A 1 202 ? 8.418 3.109 -4.926 1.00 83.38 202 ASP A O 1
ATOM 1539 N N . ASP A 1 203 ? 10.551 3.825 -4.775 1.00 85.81 203 ASP A N 1
ATOM 1540 C CA . ASP A 1 203 ? 10.394 4.737 -3.639 1.00 85.81 203 ASP A CA 1
ATOM 1541 C C . ASP A 1 203 ? 10.322 6.207 -4.069 1.00 85.81 203 ASP A C 1
ATOM 1543 O O . ASP A 1 203 ? 10.125 7.105 -3.245 1.00 85.81 203 ASP A O 1
ATOM 1547 N N . VAL A 1 204 ? 10.394 6.472 -5.377 1.00 83.00 204 VAL A N 1
ATOM 1548 C CA . VAL A 1 204 ? 10.216 7.812 -5.937 1.00 83.00 204 VAL A CA 1
ATOM 1549 C C . VAL A 1 204 ? 8.792 8.293 -5.722 1.00 83.00 204 VAL A C 1
ATOM 1551 O O . VAL A 1 204 ? 7.820 7.655 -6.137 1.00 83.00 204 VAL A O 1
ATOM 1554 N N . ARG A 1 205 ? 8.658 9.455 -5.082 1.00 80.62 205 ARG A N 1
ATOM 1555 C CA . ARG A 1 205 ? 7.363 10.088 -4.836 1.00 80.62 205 ARG A CA 1
ATOM 1556 C C . ARG A 1 205 ? 7.340 11.541 -5.323 1.00 80.62 205 ARG A C 1
ATOM 1558 O O . ARG A 1 205 ? 8.261 12.306 -5.017 1.00 80.62 205 ARG A O 1
ATOM 1565 N N . PRO A 1 206 ? 6.277 11.952 -6.046 1.00 73.50 206 PRO A N 1
ATOM 1566 C CA . PRO A 1 206 ? 5.161 11.124 -6.541 1.00 73.50 206 PRO A CA 1
ATOM 1567 C C . PRO A 1 206 ? 5.612 10.143 -7.641 1.00 73.50 206 PRO A C 1
ATOM 1569 O O . PRO A 1 206 ? 6.610 10.405 -8.304 1.00 73.50 206 PRO A O 1
ATOM 1572 N N . ILE A 1 207 ? 4.879 9.048 -7.884 1.00 70.69 207 ILE A N 1
ATOM 1573 C CA . ILE A 1 207 ? 5.278 8.011 -8.868 1.00 70.69 207 ILE A CA 1
ATOM 1574 C C . ILE A 1 207 ? 5.485 8.578 -10.284 1.00 70.69 207 ILE A C 1
ATOM 1576 O O . ILE A 1 207 ? 6.384 8.176 -11.015 1.00 70.69 207 ILE A O 1
ATOM 1580 N N . LEU A 1 208 ? 4.730 9.618 -10.650 1.00 69.19 208 LEU A N 1
ATOM 1581 C CA . LEU A 1 208 ? 4.893 10.331 -11.922 1.00 69.19 208 LEU A CA 1
ATOM 1582 C C . LEU A 1 208 ? 6.248 11.063 -12.048 1.00 69.19 208 LEU A C 1
ATOM 1584 O O . LEU A 1 208 ? 6.626 11.481 -13.143 1.00 69.19 208 LEU A O 1
ATOM 1588 N N . ALA A 1 209 ? 6.993 11.232 -10.952 1.00 74.50 209 ALA A N 1
ATOM 1589 C CA . ALA A 1 209 ? 8.331 11.817 -10.943 1.00 74.50 209 ALA A CA 1
ATOM 1590 C C . ALA A 1 209 ? 9.442 10.807 -11.272 1.00 74.50 209 ALA A C 1
ATOM 1592 O O . ALA A 1 209 ? 10.576 11.240 -11.491 1.00 74.50 209 ALA A O 1
ATOM 1593 N N . VAL A 1 210 ? 9.133 9.507 -11.381 1.00 76.50 210 VAL A N 1
ATOM 1594 C CA . VAL A 1 210 ? 10.083 8.444 -11.755 1.00 76.50 210 VAL A CA 1
ATOM 1595 C C . VAL A 1 210 ? 10.957 8.822 -12.957 1.00 76.50 210 VAL A C 1
ATOM 1597 O O . VAL A 1 210 ? 12.177 8.741 -12.833 1.00 76.50 210 VAL A O 1
ATOM 1600 N N . PRO A 1 211 ? 10.430 9.352 -14.080 1.00 70.81 211 PRO A N 1
ATOM 1601 C CA . PRO A 1 211 ? 11.294 9.729 -15.197 1.00 70.81 211 PRO A CA 1
ATOM 1602 C C . PRO A 1 211 ? 12.280 10.853 -14.849 1.00 70.81 211 PRO A C 1
ATOM 1604 O O . PRO A 1 211 ? 13.390 10.906 -15.375 1.00 70.81 211 PRO A O 1
ATOM 1607 N N . GLY A 1 212 ? 11.876 11.785 -13.980 1.00 69.81 212 GLY A N 1
ATOM 1608 C CA . GLY A 1 212 ? 12.749 12.845 -13.474 1.00 69.81 212 GLY A CA 1
ATOM 1609 C C . GLY A 1 212 ? 13.863 12.296 -12.594 1.00 69.81 212 GLY A C 1
ATOM 1610 O O . GLY A 1 212 ? 15.012 12.708 -12.746 1.00 69.81 212 GLY A O 1
ATOM 1611 N N . TRP A 1 213 ? 13.528 11.335 -11.739 1.00 76.88 213 TRP A N 1
ATOM 1612 C CA . TRP A 1 213 ? 14.485 10.640 -10.891 1.00 76.88 213 TRP A CA 1
ATOM 1613 C C . TRP A 1 213 ? 15.473 9.802 -11.704 1.00 76.88 213 TRP A C 1
ATOM 1615 O O . TRP A 1 213 ? 16.676 9.959 -11.527 1.00 76.88 213 TRP A O 1
ATOM 1625 N N . VAL A 1 214 ? 14.992 9.024 -12.678 1.00 72.38 214 VAL A N 1
ATOM 1626 C CA . VAL A 1 214 ? 15.834 8.231 -13.587 1.00 72.38 214 VAL A CA 1
ATOM 1627 C C . VAL A 1 214 ? 16.891 9.116 -14.251 1.00 72.38 214 VAL A C 1
ATOM 1629 O O . VAL A 1 214 ? 18.066 8.758 -14.317 1.00 72.38 214 VAL A O 1
ATOM 1632 N N . ARG A 1 215 ? 16.502 10.320 -14.690 1.00 70.31 215 ARG A N 1
ATOM 1633 C CA . ARG A 1 215 ? 17.436 11.300 -15.262 1.00 70.31 215 ARG A CA 1
ATOM 1634 C C . ARG A 1 215 ? 18.420 11.866 -14.241 1.00 70.31 215 ARG A C 1
ATOM 1636 O O . ARG A 1 215 ? 19.573 12.083 -14.601 1.00 70.31 215 ARG A O 1
ATOM 1643 N N . ALA A 1 216 ? 17.977 12.165 -13.021 1.00 72.25 216 ALA A N 1
ATOM 1644 C CA . ALA A 1 216 ? 18.856 12.658 -11.960 1.00 72.25 216 ALA A CA 1
ATOM 1645 C C . ALA A 1 216 ? 19.916 11.604 -11.620 1.00 72.25 216 ALA A C 1
ATOM 1647 O O . ALA A 1 216 ? 21.108 11.873 -11.741 1.00 72.25 216 ALA A O 1
ATOM 1648 N N . ALA A 1 217 ? 19.473 10.373 -11.370 1.00 70.50 217 ALA A N 1
ATOM 1649 C CA . ALA A 1 217 ? 20.339 9.241 -11.103 1.00 70.50 217 ALA A CA 1
ATOM 1650 C C . ALA A 1 217 ? 21.309 8.997 -12.282 1.00 70.50 217 ALA A C 1
ATOM 1652 O O . ALA A 1 217 ? 22.489 8.721 -12.091 1.00 70.50 217 ALA A O 1
ATOM 1653 N N . ALA A 1 218 ? 20.856 9.117 -13.533 1.00 67.69 218 ALA A N 1
ATOM 1654 C CA . ALA A 1 218 ? 21.702 8.955 -14.720 1.00 67.69 218 ALA A CA 1
ATOM 1655 C C . ALA A 1 218 ? 22.792 10.032 -14.888 1.00 67.69 218 ALA A C 1
ATOM 1657 O O . ALA A 1 218 ? 23.754 9.800 -15.619 1.00 67.69 218 ALA A O 1
ATOM 1658 N N . ARG A 1 219 ? 22.630 11.224 -14.301 1.00 66.31 219 ARG A N 1
ATOM 1659 C CA . ARG A 1 219 ? 23.558 12.363 -14.459 1.00 66.31 219 ARG A CA 1
ATOM 1660 C C . ARG A 1 219 ? 24.747 12.307 -13.509 1.00 66.31 219 ARG A C 1
ATOM 1662 O O . ARG A 1 219 ? 25.795 12.845 -13.838 1.00 66.31 219 ARG A O 1
ATOM 1669 N N . GLU A 1 220 ? 24.589 11.651 -12.368 1.00 66.69 220 GLU A N 1
ATOM 1670 C CA . GLU A 1 220 ? 25.664 11.424 -11.392 1.00 66.69 220 GLU A CA 1
ATOM 1671 C C . GLU A 1 220 ? 26.652 10.338 -11.858 1.00 66.69 220 GLU A C 1
ATOM 1673 O O . GLU A 1 220 ? 27.600 9.996 -11.158 1.00 66.69 220 GLU A O 1
ATOM 1678 N N . ARG A 1 221 ? 26.438 9.797 -13.066 1.00 68.81 221 ARG A N 1
ATOM 1679 C CA . ARG A 1 221 ? 27.133 8.636 -13.620 1.00 68.81 221 ARG A CA 1
ATOM 1680 C C . ARG A 1 221 ? 27.895 8.982 -14.905 1.00 68.81 221 ARG A C 1
ATOM 1682 O O . ARG A 1 221 ? 27.559 9.958 -15.581 1.00 68.81 221 ARG A 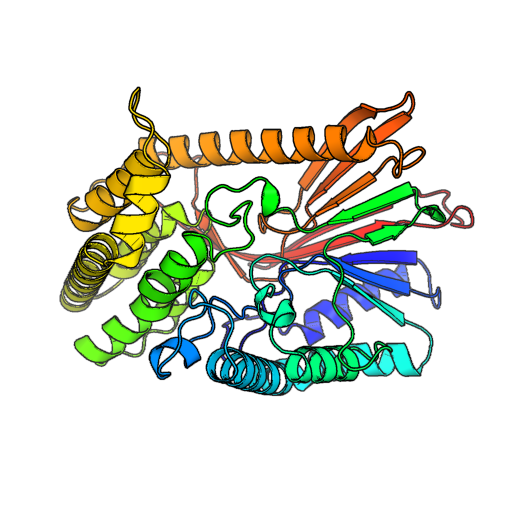O 1
ATOM 1689 N N . PRO A 1 222 ? 28.884 8.155 -15.297 1.00 66.06 222 PRO A N 1
ATOM 1690 C CA . PRO A 1 222 ? 29.583 8.305 -16.569 1.00 66.06 222 PRO A CA 1
ATOM 1691 C C . PRO A 1 222 ? 28.620 8.370 -17.762 1.00 66.06 222 PRO A C 1
ATOM 1693 O O . PRO A 1 222 ? 27.581 7.705 -17.787 1.00 66.06 222 PRO A O 1
ATOM 1696 N N . GLN A 1 223 ? 28.993 9.139 -18.789 1.00 69.06 223 GLN A N 1
ATOM 1697 C CA . GLN A 1 223 ? 28.141 9.442 -19.947 1.00 69.06 223 GLN A CA 1
ATOM 1698 C C . GLN A 1 223 ? 27.565 8.191 -20.635 1.00 69.06 223 GLN A C 1
ATOM 1700 O O . GLN A 1 223 ? 26.418 8.212 -21.080 1.00 69.06 223 GLN A O 1
ATOM 1705 N N . PHE A 1 224 ? 28.331 7.096 -20.678 1.00 70.69 224 PHE A N 1
ATOM 1706 C CA . PHE A 1 224 ? 27.880 5.803 -21.197 1.00 70.69 224 PHE A CA 1
ATOM 1707 C C . PHE A 1 224 ? 26.628 5.289 -20.469 1.00 70.69 224 PHE A C 1
ATOM 1709 O O . PHE A 1 224 ? 25.610 5.011 -21.105 1.00 70.69 224 PHE A O 1
ATOM 1716 N N . LEU A 1 225 ? 26.666 5.240 -19.135 1.00 71.00 225 LEU A N 1
ATOM 1717 C CA . LEU A 1 225 ? 25.560 4.744 -18.317 1.00 71.00 225 LEU A CA 1
ATOM 1718 C C . LEU A 1 225 ? 24.342 5.670 -18.415 1.00 71.00 225 LEU A C 1
ATOM 1720 O O . LEU A 1 225 ? 23.210 5.199 -18.495 1.00 71.00 225 LEU A O 1
ATOM 1724 N N . SER A 1 226 ? 24.569 6.981 -18.542 1.00 74.81 226 SER A N 1
ATOM 1725 C CA . SER A 1 226 ? 23.497 7.953 -18.782 1.00 74.81 226 SER A CA 1
ATOM 1726 C C . SER A 1 226 ? 22.724 7.684 -20.083 1.00 74.81 226 SER A C 1
ATOM 1728 O O . SER A 1 226 ? 21.490 7.718 -20.110 1.00 74.81 226 SER A O 1
ATOM 1730 N N . GLN A 1 227 ? 23.437 7.357 -21.167 1.00 77.38 227 GLN A N 1
ATOM 1731 C CA . GLN A 1 227 ? 22.81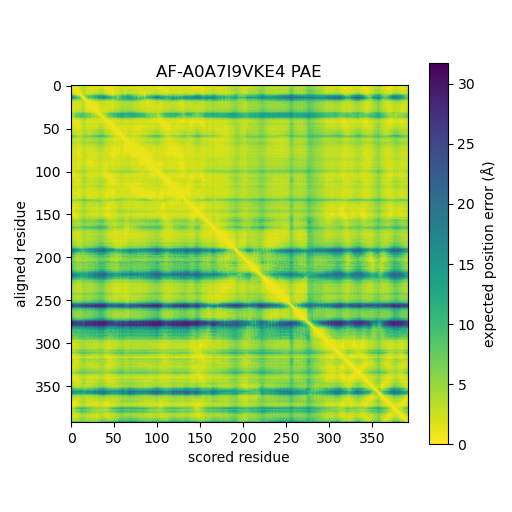8 7.012 -22.448 1.00 77.38 227 GLN A CA 1
ATOM 1732 C C . GLN A 1 227 ? 22.076 5.674 -22.394 1.00 77.38 227 GLN A C 1
ATOM 1734 O O . GLN A 1 227 ? 20.999 5.560 -22.981 1.00 77.38 227 GLN A O 1
ATOM 1739 N N . VAL A 1 228 ? 22.631 4.668 -21.707 1.00 80.88 228 VAL A N 1
ATOM 1740 C CA . VAL A 1 228 ? 21.964 3.368 -21.536 1.00 80.88 228 VAL A CA 1
ATOM 1741 C C . VAL A 1 228 ? 20.657 3.540 -20.770 1.00 80.88 228 VAL A C 1
ATOM 1743 O O . VAL A 1 228 ? 19.621 3.102 -21.258 1.00 80.88 228 VAL A O 1
ATOM 1746 N N . VAL A 1 229 ? 20.683 4.255 -19.644 1.00 79.56 229 VAL A N 1
ATOM 1747 C CA . VAL A 1 229 ? 19.494 4.549 -18.833 1.00 79.56 229 VAL A CA 1
ATOM 1748 C C . VAL A 1 229 ? 18.394 5.223 -19.663 1.00 79.56 229 VAL A C 1
ATOM 1750 O O . VAL A 1 229 ? 17.244 4.784 -19.651 1.00 79.56 229 VAL A O 1
ATOM 1753 N N . GLY A 1 230 ? 18.739 6.265 -20.428 1.00 79.31 230 GLY A N 1
ATOM 1754 C CA . GLY A 1 230 ? 17.773 6.979 -21.266 1.00 79.31 230 GLY A CA 1
ATOM 1755 C C . GLY A 1 230 ? 17.207 6.141 -22.420 1.00 79.31 230 GLY A C 1
ATOM 1756 O O . GLY A 1 230 ? 16.038 6.305 -22.769 1.00 79.31 230 GLY A O 1
ATOM 1757 N N . ARG A 1 231 ? 18.013 5.245 -23.010 1.00 84.19 231 ARG A N 1
ATOM 1758 C CA . ARG A 1 231 ? 17.551 4.299 -24.040 1.00 84.19 231 ARG A CA 1
ATOM 1759 C C . ARG A 1 231 ? 16.617 3.247 -23.451 1.00 84.19 231 ARG A C 1
ATOM 1761 O O . ARG A 1 231 ? 15.518 3.093 -23.955 1.00 84.19 231 ARG A O 1
ATOM 1768 N N . VAL A 1 232 ? 17.008 2.609 -22.348 1.00 88.06 232 VAL A N 1
ATOM 1769 C CA . VAL A 1 232 ? 16.179 1.601 -21.670 1.00 88.06 232 VAL A CA 1
ATOM 1770 C C . VAL A 1 232 ? 14.815 2.166 -21.288 1.00 88.06 232 VAL A C 1
ATOM 1772 O O . VAL A 1 232 ? 13.801 1.548 -21.590 1.00 88.06 232 VAL A O 1
ATOM 1775 N N . TRP A 1 233 ? 14.770 3.355 -20.676 1.00 86.88 233 TRP A N 1
ATOM 1776 C CA . TRP A 1 233 ? 13.495 3.982 -20.321 1.00 86.88 233 TRP A CA 1
ATOM 1777 C C . TRP A 1 233 ? 12.603 4.212 -21.547 1.00 86.88 233 TRP A C 1
ATOM 1779 O O . TRP A 1 233 ? 11.410 3.925 -21.510 1.00 86.88 233 TRP A O 1
ATOM 1789 N N . ARG A 1 234 ? 13.178 4.722 -22.641 1.00 87.12 234 ARG A N 1
ATOM 1790 C CA . ARG A 1 234 ? 12.442 4.973 -23.884 1.00 87.12 234 ARG A CA 1
ATOM 1791 C C . ARG A 1 234 ? 11.863 3.691 -24.464 1.00 87.12 234 ARG A C 1
ATOM 1793 O O . ARG A 1 234 ? 10.669 3.674 -24.737 1.00 87.12 234 ARG A O 1
ATOM 1800 N N . ASP A 1 235 ? 12.684 2.654 -24.600 1.00 91.62 235 ASP A N 1
ATOM 1801 C CA . ASP A 1 235 ? 12.267 1.374 -25.170 1.00 91.62 235 ASP A CA 1
ATOM 1802 C C . ASP A 1 235 ? 11.129 0.761 -24.341 1.00 91.62 235 ASP A C 1
ATOM 1804 O O . ASP A 1 235 ? 10.100 0.389 -24.893 1.00 91.62 235 ASP A O 1
ATOM 1808 N N . LEU A 1 236 ? 11.254 0.760 -23.006 1.00 92.44 236 LEU A N 1
ATOM 1809 C CA . LEU A 1 236 ? 10.208 0.249 -22.114 1.00 92.44 236 LEU A CA 1
ATOM 1810 C C . LEU A 1 236 ? 8.900 1.035 -22.236 1.00 92.44 236 LEU A C 1
ATOM 1812 O O . LEU A 1 236 ? 7.831 0.435 -22.287 1.00 92.44 236 LEU A O 1
ATOM 1816 N N . VAL A 1 237 ? 8.958 2.369 -22.308 1.00 90.19 237 VAL A N 1
ATOM 1817 C CA . VAL A 1 237 ? 7.750 3.183 -22.507 1.00 90.19 237 VAL A CA 1
ATOM 1818 C C . VAL A 1 237 ? 7.117 2.923 -23.876 1.00 90.19 237 VAL A C 1
ATOM 1820 O O . VAL A 1 237 ? 5.891 2.866 -23.972 1.00 90.19 237 VAL A O 1
ATOM 1823 N N . GLU A 1 238 ? 7.918 2.788 -24.932 1.00 92.06 238 GLU A N 1
ATOM 1824 C CA . GLU A 1 238 ? 7.418 2.499 -26.278 1.00 92.06 238 GLU A CA 1
ATOM 1825 C C . GLU A 1 238 ? 6.760 1.114 -26.339 1.00 92.06 238 GLU A C 1
ATOM 1827 O O . GLU A 1 238 ? 5.614 1.024 -26.776 1.00 92.06 238 GLU A O 1
ATOM 1832 N N . GLU A 1 239 ? 7.408 0.076 -25.805 1.00 94.31 239 GLU A N 1
ATOM 1833 C CA . GLU A 1 239 ? 6.846 -1.276 -25.673 1.00 94.31 239 GLU A CA 1
ATOM 1834 C C . GLU A 1 239 ? 5.552 -1.283 -24.842 1.00 94.31 239 GLU A C 1
ATOM 1836 O O . GLU A 1 239 ? 4.540 -1.853 -25.256 1.00 94.31 239 GLU A O 1
ATOM 1841 N N . PHE A 1 240 ? 5.550 -0.602 -23.692 1.00 94.50 240 PHE A N 1
ATOM 1842 C CA . PHE A 1 240 ? 4.385 -0.497 -22.814 1.00 94.50 240 PHE A CA 1
ATOM 1843 C C . PHE A 1 240 ? 3.185 0.121 -23.537 1.00 94.50 240 PHE A C 1
ATOM 1845 O O . PHE A 1 240 ? 2.087 -0.438 -23.518 1.00 94.50 240 PHE A O 1
ATOM 1852 N N . LEU A 1 241 ? 3.390 1.260 -24.209 1.00 92.56 241 LEU A N 1
ATOM 1853 C CA . LEU A 1 241 ? 2.336 1.947 -24.958 1.00 92.56 241 LEU A CA 1
ATOM 1854 C C . LEU A 1 241 ? 1.888 1.168 -26.203 1.00 92.56 241 LEU A C 1
ATOM 1856 O O . LEU A 1 241 ? 0.759 1.372 -26.664 1.00 92.56 241 LEU A O 1
ATOM 1860 N N . ASP A 1 242 ? 2.751 0.314 -26.758 1.00 94.56 242 ASP A N 1
ATOM 1861 C CA . ASP A 1 242 ? 2.428 -0.524 -27.911 1.00 94.56 242 ASP A CA 1
ATOM 1862 C C . ASP A 1 242 ? 1.694 -1.825 -27.536 1.00 94.56 242 ASP A C 1
ATOM 1864 O O . ASP A 1 242 ? 1.020 -2.419 -28.384 1.00 94.56 242 ASP A O 1
ATOM 1868 N N . SER A 1 243 ? 1.741 -2.232 -26.265 1.00 95.12 243 SER A N 1
ATOM 1869 C CA . SER A 1 243 ? 1.104 -3.460 -25.787 1.00 95.12 243 SER A CA 1
ATOM 1870 C C . SER A 1 243 ? -0.413 -3.495 -26.040 1.00 95.12 243 SER A C 1
ATOM 1872 O O . SER A 1 243 ? -1.129 -2.492 -25.928 1.00 95.12 243 SER A O 1
ATOM 1874 N N . GLY A 1 244 ? -0.926 -4.686 -26.376 1.00 93.38 244 GLY A N 1
ATOM 1875 C CA . GLY A 1 244 ? -2.353 -4.899 -26.638 1.00 93.38 244 GLY A CA 1
ATOM 1876 C C . GLY A 1 244 ? -3.233 -4.555 -25.433 1.00 93.38 244 GLY A C 1
ATOM 1877 O O . GLY A 1 244 ? -4.278 -3.928 -25.607 1.00 93.38 244 GLY A O 1
ATOM 1878 N N . TRP A 1 245 ? -2.763 -4.884 -24.225 1.00 93.81 245 TRP A N 1
ATOM 1879 C CA . TRP A 1 245 ? -3.449 -4.582 -22.969 1.00 93.81 245 TRP A CA 1
ATOM 1880 C C . TRP A 1 245 ? -3.614 -3.069 -22.776 1.00 93.81 245 TRP A C 1
ATOM 1882 O O . TRP A 1 245 ? -4.736 -2.579 -22.666 1.00 93.81 245 TRP A O 1
ATOM 1892 N N . VAL A 1 246 ? -2.520 -2.294 -22.848 1.00 92.94 246 VAL A N 1
ATOM 1893 C CA . VAL A 1 246 ? -2.565 -0.834 -22.629 1.00 92.94 246 VAL A CA 1
ATOM 1894 C C . VAL A 1 246 ? -3.387 -0.142 -23.711 1.00 92.94 246 VAL A C 1
ATOM 1896 O O . VAL A 1 246 ? -4.170 0.759 -23.412 1.00 92.94 246 VAL A O 1
ATOM 1899 N N . LYS A 1 247 ? -3.275 -0.570 -24.974 1.00 92.81 247 LYS A N 1
ATOM 1900 C CA . LYS A 1 247 ? -4.124 -0.051 -26.059 1.00 92.81 247 LYS A CA 1
ATOM 1901 C C . LYS A 1 247 ? -5.610 -0.330 -25.818 1.00 92.81 247 LYS A C 1
ATOM 1903 O O . LYS A 1 247 ? -6.429 0.536 -26.131 1.00 92.81 247 LYS A O 1
ATOM 1908 N N . GLY A 1 248 ? -5.953 -1.509 -25.296 1.00 91.69 248 GLY A N 1
ATOM 1909 C CA . GLY A 1 248 ? -7.314 -1.879 -24.902 1.00 91.69 248 GLY A CA 1
ATOM 1910 C C . GLY A 1 248 ? -7.843 -0.964 -23.802 1.00 91.69 248 GLY A C 1
ATOM 1911 O O . GLY A 1 248 ? -8.807 -0.231 -24.032 1.00 91.69 248 GLY A O 1
ATOM 1912 N N . TRP A 1 249 ? -7.118 -0.888 -22.685 1.00 91.44 249 TRP A N 1
ATOM 1913 C CA . TRP A 1 249 ? -7.469 -0.042 -21.544 1.00 91.44 249 TRP A CA 1
ATOM 1914 C C . TRP A 1 249 ? -7.655 1.430 -21.947 1.00 91.44 249 TRP A C 1
ATOM 1916 O O . TRP A 1 249 ? -8.650 2.069 -21.600 1.00 91.44 249 TRP A O 1
ATOM 1926 N N . MET A 1 250 ? -6.740 1.969 -22.764 1.00 89.50 250 MET A N 1
ATOM 1927 C CA . MET A 1 250 ? -6.807 3.352 -23.255 1.00 89.50 250 MET A CA 1
ATOM 1928 C C . MET A 1 250 ? -8.051 3.614 -24.110 1.00 89.50 250 MET A C 1
ATOM 1930 O O . MET A 1 250 ? -8.571 4.727 -24.091 1.00 89.50 250 MET A O 1
ATOM 1934 N N . ARG A 1 251 ? -8.525 2.624 -24.880 1.00 89.25 251 ARG A N 1
ATOM 1935 C CA . ARG A 1 251 ? -9.748 2.743 -25.689 1.00 89.25 251 ARG A CA 1
ATOM 1936 C C . ARG A 1 251 ? -11.001 2.752 -24.822 1.00 89.25 251 ARG A C 1
ATOM 1938 O O . ARG A 1 251 ? -11.905 3.532 -25.104 1.00 89.25 251 ARG A O 1
ATOM 1945 N N . GLU A 1 252 ? -11.051 1.900 -23.806 1.00 87.38 252 GLU A N 1
ATOM 1946 C CA . GLU A 1 252 ? -12.193 1.772 -22.888 1.00 87.38 252 GLU A CA 1
ATOM 1947 C C . GLU A 1 252 ? -12.360 3.016 -22.012 1.00 87.38 252 GLU A C 1
ATOM 1949 O O . GLU A 1 252 ? -13.474 3.488 -21.787 1.00 87.38 252 GLU A O 1
ATOM 1954 N N . HIS A 1 253 ? -11.242 3.618 -21.608 1.00 83.94 253 HIS A N 1
ATOM 1955 C CA . HIS A 1 253 ? -11.217 4.810 -20.765 1.00 83.94 253 HIS A CA 1
ATOM 1956 C C . HIS A 1 253 ? -11.255 6.133 -21.545 1.00 83.94 253 HIS A C 1
ATOM 1958 O O . HIS A 1 253 ? -11.306 7.212 -20.938 1.00 83.94 253 HIS A O 1
ATOM 1964 N N . HIS A 1 254 ? -11.257 6.078 -22.882 1.00 79.75 254 HIS A N 1
ATOM 1965 C CA . HIS A 1 254 ? -11.282 7.271 -23.718 1.00 79.75 254 HIS A CA 1
ATOM 1966 C C . HIS A 1 254 ? -12.646 7.974 -23.657 1.00 79.75 254 HIS A C 1
ATOM 1968 O O . HIS A 1 254 ? -13.688 7.407 -23.988 1.00 79.75 254 HIS A O 1
ATOM 1974 N N . ARG A 1 255 ? -12.650 9.264 -23.309 1.00 72.56 255 ARG A N 1
ATOM 1975 C CA . ARG A 1 255 ? -13.834 10.128 -23.380 1.00 72.56 255 ARG A CA 1
ATOM 1976 C C . ARG A 1 255 ? -13.675 11.092 -24.552 1.00 72.56 255 ARG A C 1
ATOM 1978 O O . ARG A 1 255 ? -12.730 11.868 -24.603 1.00 72.56 255 ARG A O 1
ATOM 1985 N N . ARG A 1 256 ? -14.648 11.093 -25.473 1.00 58.28 256 ARG A N 1
ATOM 1986 C CA . ARG A 1 256 ? -14.622 11.840 -26.753 1.00 58.28 256 ARG A CA 1
ATOM 1987 C C . ARG A 1 256 ? -14.450 13.369 -26.643 1.00 58.28 256 ARG A C 1
ATOM 1989 O O . ARG A 1 256 ? -14.314 14.026 -27.669 1.00 58.28 256 ARG A O 1
ATOM 1996 N N . LEU A 1 257 ? -14.480 13.965 -25.448 1.00 50.97 257 LEU A N 1
ATOM 1997 C CA . LEU A 1 257 ? -14.414 15.416 -25.251 1.00 50.97 257 LEU A CA 1
ATOM 1998 C C . LEU A 1 257 ? -13.424 15.772 -24.124 1.00 50.97 257 LEU A C 1
ATOM 2000 O O . LEU A 1 257 ? -13.649 15.414 -22.968 1.00 50.97 257 LEU A O 1
ATOM 2004 N N . LYS A 1 258 ? -12.398 16.571 -24.476 1.00 56.81 258 LYS A N 1
ATOM 2005 C CA . LYS A 1 258 ? -11.213 16.997 -23.685 1.00 56.81 258 LYS A CA 1
ATOM 2006 C C . LYS A 1 258 ? -10.116 15.929 -23.557 1.00 56.81 258 LYS A C 1
ATOM 2008 O O . LYS A 1 258 ? -10.392 14.747 -23.675 1.00 56.81 258 LYS A O 1
ATOM 2013 N N . LEU A 1 259 ? -8.884 16.386 -23.274 1.00 65.94 259 LEU A N 1
ATOM 2014 C CA . LEU A 1 259 ? -7.772 15.543 -22.810 1.00 65.94 259 LEU A CA 1
ATOM 2015 C C . LEU A 1 259 ? -8.213 14.804 -21.542 1.00 65.94 259 LEU A C 1
ATOM 2017 O O . LEU A 1 259 ? -8.156 15.368 -20.436 1.00 65.94 259 LEU A O 1
ATOM 2021 N N . ASP A 1 260 ? -8.709 13.585 -21.728 1.00 78.56 260 ASP A N 1
ATOM 2022 C CA . ASP A 1 260 ? -9.139 12.706 -20.650 1.00 78.56 260 ASP A CA 1
ATOM 2023 C C . ASP A 1 260 ? -7.932 12.173 -19.863 1.00 78.56 260 ASP A C 1
ATOM 2025 O O . ASP A 1 260 ? -6.773 12.493 -20.139 1.00 78.56 260 ASP A O 1
ATOM 2029 N N . PHE A 1 261 ? -8.207 11.425 -18.799 1.00 75.88 261 PHE A N 1
ATOM 2030 C CA . PHE A 1 261 ? -7.164 10.926 -17.914 1.00 75.88 261 PHE A CA 1
ATOM 2031 C C . PHE A 1 261 ? -6.179 9.994 -18.639 1.00 75.88 261 PHE A C 1
ATOM 2033 O O . PHE A 1 261 ? -4.967 10.187 -18.527 1.00 75.88 261 PHE A O 1
ATOM 2040 N N . ALA A 1 262 ? -6.692 9.063 -19.446 1.00 79.25 262 ALA A N 1
ATOM 2041 C CA . ALA A 1 262 ? -5.904 8.108 -20.217 1.00 79.25 262 ALA A CA 1
ATOM 2042 C C . ALA A 1 262 ? -4.953 8.820 -21.197 1.00 79.25 262 ALA A C 1
ATOM 2044 O O . ALA A 1 262 ? -3.747 8.560 -21.227 1.00 79.25 262 ALA A O 1
ATOM 2045 N N . GLN A 1 263 ? -5.459 9.818 -21.925 1.00 80.44 263 GLN A N 1
ATOM 2046 C CA . GLN A 1 263 ? -4.658 10.634 -22.835 1.00 80.44 263 GLN A CA 1
ATOM 2047 C C . GLN A 1 263 ? -3.575 11.441 -22.110 1.00 80.44 263 GLN A C 1
ATOM 2049 O O . GLN A 1 263 ? -2.475 11.592 -22.643 1.00 80.44 263 GLN A O 1
ATOM 2054 N N . ARG A 1 264 ? -3.841 11.940 -20.894 1.00 77.56 264 ARG A N 1
ATOM 2055 C CA . ARG A 1 264 ? -2.827 12.637 -20.080 1.00 77.56 264 ARG A CA 1
ATOM 2056 C C . ARG A 1 264 ? -1.710 11.698 -19.645 1.00 77.56 264 ARG A C 1
ATOM 2058 O O . ARG A 1 264 ? -0.551 12.077 -19.767 1.00 77.56 264 ARG A O 1
ATOM 2065 N N . VAL A 1 265 ? -2.038 10.493 -19.178 1.00 78.88 265 VAL A N 1
ATOM 2066 C CA . VAL A 1 265 ? -1.036 9.483 -18.794 1.00 78.88 265 VAL A CA 1
ATOM 2067 C C . VAL A 1 265 ? -0.177 9.109 -20.001 1.00 78.88 265 VAL A C 1
ATOM 2069 O O . VAL A 1 265 ? 1.049 9.191 -19.930 1.00 78.88 265 VAL A O 1
ATOM 2072 N N . LYS A 1 266 ? -0.807 8.808 -21.144 1.00 83.56 266 LYS A N 1
ATOM 2073 C CA . LYS A 1 266 ? -0.103 8.523 -22.401 1.00 83.56 266 LYS A CA 1
ATOM 2074 C C . LYS A 1 266 ? 0.823 9.667 -22.816 1.00 83.56 266 LYS A C 1
ATOM 2076 O O . LYS A 1 266 ? 1.969 9.420 -23.183 1.00 83.56 266 LYS A O 1
ATOM 2081 N N . LEU A 1 267 ? 0.345 10.912 -22.751 1.00 79.56 267 LEU A N 1
ATOM 2082 C CA . LEU A 1 267 ? 1.145 12.091 -23.081 1.00 79.56 267 LEU A CA 1
ATOM 2083 C C . LEU A 1 267 ? 2.340 12.242 -22.132 1.00 79.56 267 LEU A C 1
ATOM 2085 O O . LEU A 1 267 ? 3.452 12.453 -22.604 1.00 79.56 267 LEU A O 1
ATOM 2089 N N . LEU A 1 268 ? 2.133 12.106 -20.819 1.00 76.31 268 LEU A N 1
ATOM 2090 C CA . LEU A 1 268 ? 3.200 12.197 -19.819 1.00 76.31 268 LEU A CA 1
ATOM 2091 C C . LEU A 1 268 ? 4.284 11.139 -20.057 1.00 76.31 268 LEU A C 1
ATOM 2093 O O . LEU A 1 268 ? 5.467 11.479 -20.090 1.00 76.31 268 LEU A O 1
ATOM 2097 N N . LEU A 1 269 ? 3.891 9.885 -20.291 1.00 79.69 269 LEU A N 1
ATOM 2098 C CA . LEU A 1 269 ? 4.824 8.802 -20.599 1.00 79.69 269 LEU A CA 1
ATOM 2099 C C . LEU A 1 269 ? 5.575 9.064 -21.912 1.00 79.69 269 LEU A C 1
ATOM 2101 O O . LEU A 1 269 ? 6.805 9.035 -21.925 1.00 79.69 269 LEU A O 1
ATOM 2105 N N . ALA A 1 270 ? 4.872 9.420 -22.991 1.00 80.19 270 ALA A N 1
ATOM 2106 C CA . ALA A 1 270 ? 5.493 9.700 -24.288 1.00 80.19 270 ALA A CA 1
ATOM 2107 C C . ALA A 1 270 ? 6.463 10.894 -24.238 1.00 80.19 270 ALA A C 1
ATOM 2109 O O . ALA A 1 270 ? 7.546 10.844 -24.826 1.00 80.19 270 ALA A O 1
ATOM 2110 N N . LEU A 1 271 ? 6.112 11.960 -23.512 1.00 73.62 271 LEU A N 1
ATOM 2111 C CA . LEU A 1 271 ? 7.015 13.086 -23.267 1.00 73.62 271 LEU A CA 1
ATOM 2112 C C . LEU A 1 271 ? 8.235 12.639 -22.462 1.00 73.62 271 LEU A C 1
ATOM 2114 O O . LEU A 1 271 ? 9.350 13.036 -22.786 1.00 73.62 271 LEU A O 1
ATOM 2118 N N . SER A 1 272 ? 8.051 11.770 -21.467 1.00 73.50 272 SER A N 1
ATOM 2119 C CA . SER A 1 272 ? 9.159 11.248 -20.666 1.00 73.50 272 SER A CA 1
ATOM 2120 C C . SER A 1 272 ? 10.176 10.432 -21.479 1.00 73.50 272 SER A C 1
ATOM 2122 O O . SER A 1 272 ? 11.362 10.469 -21.160 1.00 73.50 272 SER A O 1
ATOM 2124 N N . ALA A 1 273 ? 9.727 9.753 -22.541 1.00 74.88 273 ALA A N 1
ATOM 2125 C CA . ALA A 1 273 ? 10.561 8.952 -23.439 1.00 74.88 273 ALA A CA 1
ATOM 2126 C C . ALA A 1 273 ? 11.291 9.793 -24.507 1.00 74.88 273 ALA A C 1
ATOM 2128 O O . ALA A 1 273 ? 12.389 9.443 -24.944 1.00 74.88 273 ALA A O 1
ATOM 2129 N N . ARG A 1 274 ? 10.688 10.915 -24.933 1.00 67.81 274 ARG A N 1
ATOM 2130 C CA . ARG A 1 274 ? 11.172 11.749 -26.051 1.00 67.81 274 ARG A CA 1
ATOM 2131 C C . ARG A 1 274 ? 11.925 13.008 -25.629 1.00 67.81 274 ARG A C 1
ATOM 2133 O O . ARG A 1 274 ? 12.698 13.537 -26.426 1.00 67.81 274 ARG A O 1
ATOM 2140 N N . ALA A 1 275 ? 11.678 13.533 -24.430 1.00 54.62 275 ALA A N 1
ATOM 2141 C CA . ALA A 1 275 ? 12.195 14.841 -24.049 1.00 54.62 275 ALA A CA 1
ATOM 2142 C C . ALA A 1 275 ? 13.720 14.813 -23.806 1.00 54.62 275 ALA A C 1
ATOM 2144 O O . ALA A 1 275 ? 14.196 14.013 -22.993 1.00 54.62 275 ALA A O 1
ATOM 2145 N N . PRO A 1 276 ? 14.505 15.712 -24.439 1.00 50.00 276 PRO A N 1
ATOM 2146 C CA . PRO A 1 276 ? 15.873 15.972 -24.008 1.00 50.00 276 PRO A CA 1
ATOM 2147 C C . PRO A 1 276 ? 15.868 16.546 -22.579 1.00 50.00 276 PRO A C 1
ATOM 2149 O O . PRO A 1 276 ? 14.854 17.090 -22.136 1.00 50.00 276 PRO A O 1
ATOM 2152 N N . PRO A 1 277 ? 16.986 16.448 -21.841 1.00 44.50 277 PRO A N 1
ATOM 2153 C CA . PRO A 1 277 ? 17.054 16.767 -20.420 1.00 44.50 277 PRO A CA 1
ATOM 2154 C C . PRO A 1 277 ? 16.945 18.281 -20.180 1.00 44.50 277 PRO A C 1
ATOM 2156 O O . PRO A 1 277 ? 17.946 18.951 -19.937 1.00 44.50 277 PRO A O 1
ATOM 2159 N N . ARG A 1 278 ? 15.733 18.834 -20.255 1.00 45.47 278 ARG A N 1
ATOM 2160 C CA . ARG A 1 278 ? 15.434 20.212 -19.864 1.00 45.47 278 ARG A CA 1
ATOM 2161 C C . ARG A 1 278 ? 14.580 20.236 -18.607 1.00 45.47 278 ARG A C 1
ATOM 2163 O O . ARG A 1 278 ? 13.661 19.444 -18.418 1.00 45.47 278 ARG A O 1
ATOM 2170 N N . ASP A 1 279 ? 15.002 21.127 -17.726 1.00 52.84 279 ASP A N 1
ATOM 2171 C CA . ASP A 1 279 ? 14.529 21.302 -16.367 1.00 52.84 279 ASP A CA 1
ATOM 2172 C C . ASP A 1 279 ? 13.147 21.970 -16.402 1.00 52.84 279 ASP A C 1
ATOM 2174 O O . ASP A 1 279 ? 13.037 23.129 -16.801 1.00 52.84 279 ASP A O 1
ATOM 2178 N N . GLU A 1 280 ? 12.083 21.267 -16.006 1.00 54.75 280 GLU A N 1
ATOM 2179 C CA . GLU A 1 280 ? 10.733 21.847 -15.999 1.00 54.75 280 GLU A CA 1
ATOM 2180 C C . GLU A 1 280 ? 10.136 21.931 -14.587 1.00 54.75 280 GLU A C 1
ATOM 2182 O O . GLU A 1 280 ? 9.353 21.070 -14.180 1.00 54.75 280 GLU A O 1
ATOM 2187 N N . PRO A 1 281 ? 10.407 23.032 -13.858 1.00 57.00 281 PRO A N 1
ATOM 2188 C CA . PRO A 1 281 ? 9.716 23.382 -12.614 1.00 57.00 281 PRO A CA 1
ATOM 2189 C C . PRO A 1 281 ? 8.182 23.370 -12.735 1.00 57.00 281 PRO A C 1
ATOM 2191 O O . PRO A 1 281 ? 7.478 23.147 -11.751 1.00 57.00 281 PRO A O 1
ATOM 2194 N N . ARG A 1 282 ? 7.647 23.592 -13.947 1.00 58.31 282 ARG A N 1
ATOM 2195 C CA . ARG A 1 282 ? 6.204 23.558 -14.238 1.00 58.31 282 ARG A CA 1
ATOM 2196 C C . ARG A 1 282 ? 5.601 22.164 -14.057 1.00 58.31 282 ARG A C 1
ATOM 2198 O O . ARG A 1 282 ? 4.475 22.063 -13.579 1.00 58.31 282 ARG A O 1
ATOM 2205 N N . LEU A 1 283 ? 6.347 21.110 -14.388 1.00 60.50 283 LEU A N 1
ATOM 2206 C CA . LEU A 1 283 ? 5.896 19.729 -14.233 1.00 60.50 283 LEU A CA 1
ATOM 2207 C C . LEU A 1 283 ? 5.867 19.332 -12.749 1.00 60.50 283 LEU A C 1
ATOM 2209 O O . LEU A 1 283 ? 4.885 18.762 -12.285 1.00 60.50 283 LEU A O 1
ATOM 2213 N N . THR A 1 284 ? 6.883 19.745 -11.982 1.00 62.41 284 THR A N 1
ATOM 2214 C CA . THR A 1 284 ? 6.919 19.583 -10.521 1.00 62.41 284 THR A CA 1
ATOM 2215 C C . THR A 1 284 ? 5.715 20.250 -9.856 1.00 62.41 284 THR A C 1
ATOM 2217 O O . THR A 1 284 ? 4.990 19.597 -9.114 1.00 62.41 284 THR A O 1
ATOM 2220 N N . GLN A 1 285 ? 5.439 21.523 -10.162 1.00 65.75 285 GLN A N 1
ATOM 2221 C CA . GLN A 1 285 ? 4.287 22.244 -9.601 1.00 65.75 285 GLN A CA 1
ATOM 2222 C C . GLN A 1 285 ? 2.942 21.610 -9.991 1.00 65.75 285 GLN A C 1
ATOM 2224 O O . GLN A 1 285 ? 2.034 21.518 -9.163 1.00 65.75 285 GLN A O 1
ATOM 2229 N N . LEU A 1 286 ? 2.824 21.109 -11.226 1.00 66.62 286 LEU A N 1
ATOM 2230 C CA . LEU A 1 286 ? 1.653 20.353 -11.665 1.00 66.62 286 LEU A CA 1
ATOM 2231 C C . LEU A 1 286 ? 1.461 19.070 -10.842 1.00 66.62 286 LEU A C 1
ATOM 2233 O O . LEU A 1 286 ? 0.330 18.768 -10.461 1.00 66.62 286 LEU A O 1
ATOM 2237 N N . TYR A 1 287 ? 2.536 18.345 -10.516 1.00 66.12 287 TYR A N 1
ATOM 2238 C CA . TYR A 1 287 ? 2.448 17.147 -9.679 1.00 66.12 287 TYR A CA 1
ATOM 2239 C C . TYR A 1 287 ? 1.921 17.444 -8.274 1.00 66.12 287 TYR A C 1
ATOM 2241 O O . TYR A 1 287 ? 1.030 16.737 -7.807 1.00 66.12 287 TYR A O 1
ATOM 2249 N N . TYR A 1 288 ? 2.387 18.513 -7.624 1.00 66.50 288 TYR A N 1
ATOM 2250 C CA . TYR A 1 288 ? 1.853 18.899 -6.310 1.00 66.50 288 TYR A CA 1
ATOM 2251 C C . TYR A 1 288 ? 0.391 19.302 -6.369 1.00 66.50 288 TYR A C 1
ATOM 2253 O O . TYR A 1 288 ? -0.382 18.937 -5.485 1.00 66.50 288 TYR A O 1
ATOM 2261 N N . LEU A 1 289 ? -0.008 20.030 -7.413 1.00 72.00 289 LEU A N 1
ATOM 2262 C CA . LEU A 1 289 ? -1.410 20.371 -7.609 1.00 72.00 289 LEU A CA 1
ATOM 2263 C C . LEU A 1 289 ? -2.268 19.107 -7.757 1.00 72.00 289 LEU A C 1
ATOM 2265 O O . LEU A 1 289 ? -3.315 19.010 -7.121 1.00 72.00 289 LEU A O 1
ATOM 2269 N N . LEU A 1 290 ? -1.820 18.129 -8.550 1.00 69.38 290 LEU A N 1
ATOM 2270 C CA . LEU A 1 290 ? -2.515 16.848 -8.704 1.00 69.38 290 LEU A CA 1
ATOM 2271 C C . LEU A 1 290 ? -2.608 16.086 -7.379 1.00 69.38 290 LEU A C 1
ATOM 2273 O O . LEU A 1 290 ? -3.683 15.579 -7.066 1.00 69.38 290 LEU A O 1
ATOM 2277 N N . MET A 1 291 ? -1.538 16.064 -6.581 1.00 70.25 291 MET A N 1
ATOM 2278 C CA . MET A 1 291 ? -1.549 15.398 -5.275 1.00 70.25 291 MET A CA 1
ATOM 2279 C C . MET A 1 291 ? -2.520 16.055 -4.300 1.00 70.25 291 MET A C 1
ATOM 2281 O O . MET A 1 291 ? -3.374 15.370 -3.750 1.00 70.25 291 MET A O 1
ATOM 2285 N N . ARG A 1 292 ? -2.523 17.390 -4.200 1.00 73.88 292 ARG A N 1
ATOM 2286 C CA . ARG A 1 292 ? -3.506 18.114 -3.373 1.00 73.88 292 ARG A CA 1
ATOM 2287 C C . ARG A 1 292 ? -4.947 17.868 -3.823 1.00 73.88 292 ARG A C 1
ATOM 2289 O O . ARG A 1 292 ? -5.860 17.802 -3.001 1.00 73.88 292 ARG A O 1
ATOM 2296 N N . LEU A 1 293 ? -5.180 17.759 -5.132 1.00 77.62 293 LEU A N 1
ATOM 2297 C CA . LEU A 1 293 ? -6.501 17.421 -5.665 1.00 77.62 293 LEU A CA 1
ATOM 2298 C C . LEU A 1 293 ? -6.913 15.990 -5.301 1.00 77.62 293 LEU A C 1
ATOM 2300 O O . LEU A 1 293 ? -8.102 15.759 -5.066 1.00 77.62 293 LEU A O 1
ATOM 2304 N N . LEU A 1 294 ? -5.960 15.055 -5.255 1.00 76.69 294 LEU A N 1
ATOM 2305 C CA . LEU A 1 294 ? -6.185 13.679 -4.824 1.00 76.69 294 LEU A CA 1
ATOM 2306 C C . LEU A 1 294 ? -6.478 13.613 -3.317 1.00 76.69 294 LEU A C 1
ATOM 2308 O O . LEU A 1 294 ? -7.493 13.033 -2.943 1.00 76.69 294 LEU A O 1
ATOM 2312 N N . ASP A 1 295 ? -5.717 14.319 -2.476 1.00 77.06 295 ASP A N 1
ATOM 2313 C CA . ASP A 1 295 ? -5.982 14.473 -1.032 1.00 77.06 295 ASP A CA 1
ATOM 2314 C C . ASP A 1 295 ? -7.414 14.952 -0.768 1.00 77.06 295 ASP A C 1
ATOM 2316 O O . ASP A 1 295 ? -8.168 14.365 0.013 1.00 77.06 295 ASP A O 1
ATOM 2320 N N . ALA A 1 296 ? -7.855 15.963 -1.522 1.00 82.38 296 ALA A N 1
ATOM 2321 C CA . ALA A 1 296 ? -9.223 16.459 -1.444 1.00 82.38 296 ALA A CA 1
ATOM 2322 C C . ALA A 1 296 ? -10.274 15.432 -1.911 1.00 82.38 296 ALA A C 1
ATOM 2324 O O . ALA A 1 296 ? -11.449 15.548 -1.553 1.00 82.38 296 ALA A O 1
ATOM 2325 N N . ARG A 1 297 ? -9.919 14.458 -2.758 1.00 88.25 297 ARG A N 1
ATOM 2326 C CA . ARG A 1 297 ? -10.815 13.348 -3.133 1.00 88.25 297 ARG A CA 1
ATOM 2327 C C . ARG A 1 297 ? -10.899 12.305 -2.024 1.00 88.25 297 ARG A C 1
ATOM 2329 O O . ARG A 1 297 ? -12.020 11.892 -1.731 1.00 88.25 297 ARG A O 1
ATOM 2336 N N . PHE A 1 298 ? -9.786 11.947 -1.380 1.00 91.19 298 PHE A N 1
ATOM 2337 C CA . PHE A 1 298 ? -9.796 11.037 -0.227 1.00 91.19 298 PHE A CA 1
ATOM 2338 C C . PHE A 1 298 ? -10.677 11.582 0.899 1.00 91.19 298 PHE A C 1
ATOM 2340 O O . PHE A 1 298 ? -11.601 10.898 1.333 1.00 91.19 298 PHE A O 1
ATOM 2347 N N . ALA A 1 299 ? -10.487 12.848 1.285 1.00 92.38 299 ALA A N 1
ATOM 2348 C CA . ALA A 1 299 ? -11.304 13.488 2.318 1.00 92.38 299 ALA A CA 1
ATOM 2349 C C . ALA A 1 299 ? -12.804 13.492 1.958 1.00 92.38 299 ALA A C 1
ATOM 2351 O O . ALA A 1 299 ? -13.657 13.172 2.784 1.00 92.38 299 ALA A O 1
ATOM 2352 N N . ARG A 1 300 ? -13.152 13.777 0.693 1.00 94.19 300 ARG A N 1
ATOM 2353 C CA . ARG A 1 300 ? -14.547 13.717 0.217 1.00 94.19 300 ARG A CA 1
ATOM 2354 C C . ARG A 1 300 ? -15.122 12.300 0.223 1.00 94.19 300 ARG A C 1
ATOM 2356 O O . ARG A 1 300 ? -16.301 12.129 0.528 1.00 94.19 300 ARG A O 1
ATOM 2363 N N . ARG A 1 301 ? -14.326 11.284 -0.123 1.00 94.69 301 ARG A N 1
ATOM 2364 C CA . ARG A 1 301 ? -14.738 9.873 -0.045 1.00 94.69 301 ARG A CA 1
ATOM 2365 C C . ARG A 1 301 ? -14.953 9.441 1.402 1.00 94.69 301 ARG A C 1
ATOM 2367 O O . ARG A 1 301 ? -15.927 8.734 1.643 1.00 94.69 301 ARG A O 1
ATOM 2374 N N . ALA A 1 302 ? -14.109 9.899 2.327 1.00 95.69 302 ALA A N 1
ATOM 2375 C CA . ALA A 1 302 ? -14.243 9.640 3.757 1.00 95.69 302 ALA A CA 1
ATOM 2376 C C . ALA A 1 302 ? -15.557 10.207 4.316 1.00 95.69 302 ALA A C 1
ATOM 2378 O O . ALA A 1 302 ? -16.290 9.484 4.985 1.00 95.69 302 ALA A O 1
ATOM 2379 N N . VAL A 1 303 ? -15.922 11.449 3.959 1.00 96.38 303 VAL A N 1
ATOM 2380 C CA . VAL A 1 303 ? -17.236 12.027 4.315 1.00 96.38 303 VAL A CA 1
ATOM 2381 C C . VAL A 1 303 ? -18.373 11.132 3.823 1.00 96.38 303 VAL A C 1
ATOM 2383 O O . VAL A 1 303 ? -19.186 10.678 4.623 1.00 96.38 303 VAL A O 1
ATOM 2386 N N . LYS A 1 304 ? -18.378 10.789 2.528 1.00 95.94 304 LYS A N 1
ATOM 2387 C CA . LYS A 1 304 ? -19.411 9.914 1.950 1.00 95.94 304 LYS A CA 1
ATOM 2388 C C . LYS A 1 304 ? -19.462 8.534 2.605 1.00 95.94 304 LYS A C 1
ATOM 2390 O O . LYS A 1 304 ? -20.531 7.940 2.675 1.00 95.94 304 LYS A O 1
ATOM 2395 N N . ALA A 1 305 ? -18.318 7.997 3.030 1.00 95.69 305 ALA A N 1
ATOM 2396 C CA . ALA A 1 305 ? -18.247 6.712 3.715 1.00 95.69 305 ALA A CA 1
ATOM 2397 C C . ALA A 1 305 ? -18.926 6.786 5.089 1.00 95.69 305 ALA A C 1
ATOM 2399 O O . ALA A 1 305 ? -19.736 5.920 5.404 1.00 95.69 305 ALA A O 1
ATOM 2400 N N . LEU A 1 306 ? -18.662 7.845 5.860 1.00 96.44 306 LEU A N 1
ATOM 2401 C CA . LEU A 1 306 ? -19.282 8.083 7.168 1.00 96.44 306 LEU A CA 1
ATOM 2402 C C . LEU A 1 306 ? -20.783 8.409 7.078 1.00 96.44 306 LEU A C 1
ATOM 2404 O O . LEU A 1 306 ? -21.531 8.132 8.011 1.00 96.44 306 LEU A O 1
ATOM 2408 N N . GLU A 1 307 ? -21.246 8.988 5.969 1.00 95.75 307 GLU A N 1
ATOM 2409 C CA . GLU A 1 307 ? -22.671 9.258 5.717 1.00 95.75 307 GLU A CA 1
ATOM 2410 C C . GLU A 1 307 ? -23.490 7.988 5.420 1.00 95.75 307 GLU A C 1
ATOM 2412 O O . GLU A 1 307 ? -24.723 8.026 5.473 1.00 95.75 307 GLU A O 1
ATOM 2417 N N . ARG A 1 308 ? -22.844 6.848 5.131 1.00 95.38 308 ARG A N 1
ATOM 2418 C CA . ARG A 1 308 ? -23.552 5.578 4.911 1.00 95.38 308 ARG A CA 1
ATOM 2419 C C . ARG A 1 308 ? -24.286 5.148 6.178 1.00 95.38 308 ARG A C 1
ATOM 2421 O O . ARG A 1 308 ? -23.771 5.251 7.289 1.00 95.38 308 ARG A O 1
ATOM 2428 N N . ARG A 1 309 ? -25.492 4.595 6.003 1.00 91.06 309 ARG A N 1
ATOM 2429 C CA . ARG A 1 309 ? -26.366 4.168 7.111 1.00 91.06 309 ARG A CA 1
ATOM 2430 C C . ARG A 1 309 ? -25.686 3.166 8.051 1.00 91.06 309 ARG A C 1
ATOM 2432 O O . ARG A 1 309 ? -25.896 3.243 9.257 1.00 91.06 309 ARG A O 1
ATOM 2439 N N . GLU A 1 310 ? -24.899 2.250 7.499 1.00 92.75 310 GLU A N 1
ATOM 2440 C CA . GLU A 1 310 ? -24.158 1.215 8.235 1.00 92.75 310 GLU A CA 1
ATOM 2441 C C . GLU A 1 310 ? -23.004 1.775 9.089 1.00 92.75 310 GLU A C 1
ATOM 2443 O O . GLU A 1 310 ? -22.632 1.178 10.091 1.00 92.75 310 GLU A O 1
ATOM 2448 N N . HIS A 1 311 ? -22.506 2.970 8.760 1.00 94.25 311 HIS A N 1
ATOM 2449 C CA . HIS A 1 311 ? -21.410 3.655 9.456 1.00 94.25 311 HIS A CA 1
ATOM 2450 C C . HIS A 1 311 ? -21.899 4.743 10.415 1.00 94.25 311 HIS A C 1
ATOM 2452 O O . HIS A 1 311 ? -21.126 5.573 10.908 1.00 94.25 311 HIS A O 1
ATOM 2458 N N . ARG A 1 312 ? -23.204 4.759 10.702 1.00 88.69 312 ARG A N 1
ATOM 2459 C CA . ARG A 1 312 ? -23.801 5.754 11.585 1.00 88.69 312 ARG A CA 1
ATOM 2460 C C . ARG A 1 312 ? -23.178 5.664 12.979 1.00 88.69 312 ARG A C 1
ATOM 2462 O O . ARG A 1 312 ? -23.255 4.640 13.644 1.00 88.69 312 ARG A O 1
ATOM 2469 N N . GLY A 1 313 ? -22.625 6.781 13.443 1.00 90.19 313 GLY A N 1
ATOM 2470 C CA . GLY A 1 313 ? -21.996 6.894 14.762 1.00 90.19 313 GLY A CA 1
ATOM 2471 C C . GLY A 1 313 ? -20.469 6.884 14.724 1.00 90.19 313 GLY A C 1
ATOM 2472 O O . GLY A 1 313 ? -19.863 7.375 15.680 1.00 90.19 313 GLY A O 1
ATOM 2473 N N . LEU A 1 314 ? -19.868 6.433 13.618 1.00 96.75 314 LEU A N 1
ATOM 2474 C CA . LEU A 1 314 ? -18.436 6.567 13.370 1.00 96.75 314 LEU A CA 1
ATOM 2475 C C . LEU A 1 314 ? -18.070 8.038 13.120 1.00 96.75 314 LEU A C 1
ATOM 2477 O O . LEU A 1 314 ? -18.898 8.847 12.692 1.00 96.75 314 LEU A O 1
ATOM 2481 N N . ARG A 1 315 ? -16.823 8.392 13.429 1.00 96.81 315 ARG A N 1
ATOM 2482 C CA . ARG A 1 315 ? -16.284 9.760 13.332 1.00 96.81 315 ARG A CA 1
ATOM 2483 C C . ARG A 1 315 ? -14.949 9.812 12.601 1.00 96.81 315 ARG A C 1
ATOM 2485 O O . ARG A 1 315 ? -14.547 10.873 12.132 1.00 96.81 315 ARG A O 1
ATOM 2492 N N . PHE A 1 316 ? -14.251 8.689 12.521 1.00 98.25 316 PHE A N 1
ATOM 2493 C CA . PHE A 1 316 ? -12.897 8.631 12.002 1.00 98.25 316 PHE A CA 1
ATOM 2494 C C . PHE A 1 316 ? -12.825 7.685 10.815 1.00 98.25 316 PHE A C 1
ATOM 2496 O O . PHE A 1 316 ? -13.434 6.618 10.836 1.00 98.25 316 PHE A O 1
ATOM 2503 N N . VAL A 1 317 ? -12.070 8.084 9.798 1.00 98.19 317 VAL A N 1
ATOM 2504 C CA . VAL A 1 317 ? -11.715 7.237 8.658 1.00 98.19 317 VAL A CA 1
ATOM 2505 C C . VAL A 1 317 ? -10.201 7.110 8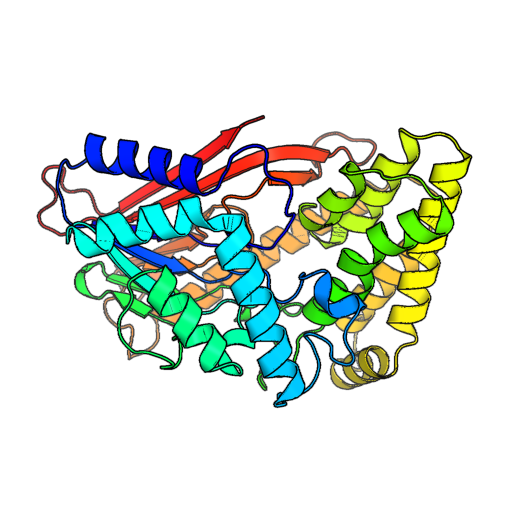.611 1.00 98.19 317 VAL A C 1
ATOM 2507 O O . VAL A 1 317 ? -9.516 8.129 8.688 1.00 98.19 317 VAL A O 1
ATOM 2510 N N . VAL A 1 318 ? -9.687 5.889 8.492 1.00 98.06 318 VAL A N 1
ATOM 2511 C CA . VAL A 1 318 ? -8.249 5.596 8.467 1.00 98.06 318 VAL A CA 1
ATOM 2512 C C . VAL A 1 318 ? -7.894 4.814 7.208 1.00 98.06 318 VAL A C 1
ATOM 2514 O O . VAL A 1 318 ? -8.428 3.729 6.983 1.00 98.06 318 VAL A O 1
ATOM 2517 N N . ASN A 1 319 ? -6.957 5.351 6.424 1.00 95.06 319 ASN A N 1
ATOM 2518 C CA . ASN A 1 319 ? -6.497 4.764 5.168 1.00 95.06 319 ASN A CA 1
ATOM 2519 C C . ASN A 1 319 ? -4.966 4.686 5.093 1.00 95.06 319 ASN A C 1
ATOM 2521 O O . ASN A 1 319 ? -4.279 5.479 5.729 1.00 95.06 319 ASN A O 1
ATOM 2525 N N . GLY A 1 320 ? -4.453 3.812 4.223 1.00 91.88 320 GLY A N 1
ATOM 2526 C CA . GLY A 1 320 ? -3.099 3.882 3.649 1.00 91.88 320 GLY A CA 1
ATOM 2527 C C . GLY A 1 320 ? -3.074 4.548 2.263 1.00 91.88 320 GLY A C 1
ATOM 2528 O O . GLY A 1 320 ? -3.887 5.444 2.009 1.00 91.88 320 GLY A O 1
ATOM 2529 N N . HIS A 1 321 ? -2.205 4.080 1.357 1.00 92.44 321 HIS A N 1
ATOM 2530 C CA . HIS A 1 321 ? -2.140 4.315 -0.110 1.00 92.44 321 HIS A CA 1
ATOM 2531 C C . HIS A 1 321 ? -1.181 5.405 -0.597 1.00 92.44 321 HIS A C 1
ATOM 2533 O O . HIS A 1 321 ? -0.481 5.247 -1.593 1.00 92.44 321 HIS A O 1
ATOM 2539 N N . THR A 1 322 ? -1.178 6.583 0.031 1.00 86.88 322 THR A N 1
ATOM 2540 C CA . THR A 1 322 ? -0.421 7.728 -0.522 1.00 86.88 322 THR A CA 1
ATOM 2541 C C . THR A 1 322 ? 1.046 7.732 -0.109 1.00 86.88 322 THR A C 1
ATOM 2543 O O . THR A 1 322 ? 1.814 8.549 -0.620 1.00 86.88 322 THR A O 1
ATOM 2546 N N . HIS A 1 323 ? 1.433 6.856 0.826 1.00 90.12 323 HIS A N 1
ATOM 2547 C CA . HIS A 1 323 ? 2.709 6.857 1.543 1.00 90.12 323 HIS A CA 1
ATOM 2548 C C . HIS A 1 323 ? 2.997 8.116 2.382 1.00 90.12 323 HIS A C 1
ATOM 2550 O O . HIS A 1 323 ? 3.951 8.126 3.160 1.00 90.12 323 HIS A O 1
ATOM 2556 N N . PHE A 1 324 ? 2.188 9.173 2.278 1.00 89.69 324 PHE A N 1
ATOM 2557 C CA . PHE A 1 324 ? 2.335 10.388 3.067 1.00 89.69 324 PHE A CA 1
ATOM 2558 C C . PHE A 1 324 ? 1.327 10.382 4.206 1.00 89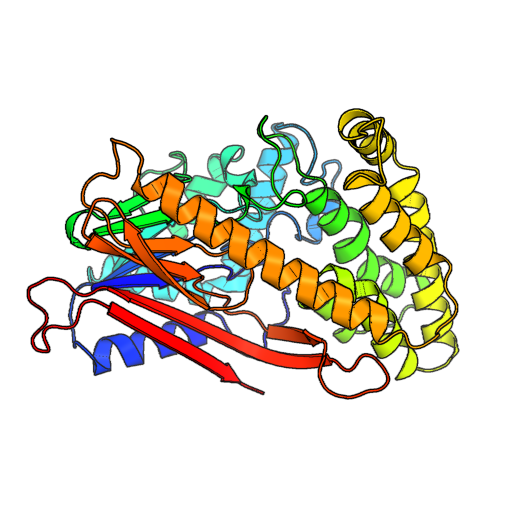.69 324 PHE A C 1
ATOM 2560 O O . PHE A 1 324 ? 0.115 10.390 3.992 1.00 89.69 324 PHE A O 1
ATOM 2567 N N . ALA A 1 325 ? 1.841 10.383 5.434 1.00 92.56 325 ALA A N 1
ATOM 2568 C CA . ALA A 1 325 ? 0.990 10.460 6.604 1.00 92.56 325 ALA A CA 1
ATOM 2569 C C . ALA A 1 325 ? 0.252 11.811 6.613 1.00 92.56 325 ALA A C 1
ATOM 2571 O O . ALA A 1 325 ? 0.849 12.863 6.370 1.00 92.56 325 ALA A O 1
ATOM 2572 N N . ALA A 1 326 ? -1.052 11.790 6.885 1.00 92.75 326 ALA A N 1
ATOM 2573 C CA . ALA A 1 326 ? -1.882 12.987 6.861 1.00 92.75 326 ALA A CA 1
ATOM 2574 C C . ALA A 1 326 ? -3.025 12.908 7.874 1.00 92.75 326 ALA A C 1
ATOM 2576 O O . ALA A 1 326 ? -3.604 11.850 8.095 1.00 92.75 326 ALA A O 1
ATOM 2577 N N . MET A 1 327 ? -3.410 14.063 8.417 1.00 95.06 327 MET A N 1
ATOM 2578 C CA . MET A 1 327 ? -4.618 14.238 9.221 1.00 95.06 327 MET A CA 1
ATOM 2579 C C . MET A 1 327 ? -5.435 15.388 8.633 1.00 95.06 327 MET A C 1
ATOM 2581 O O . MET A 1 327 ? -4.966 16.523 8.569 1.00 95.06 327 MET A O 1
ATOM 2585 N N . THR A 1 328 ? -6.662 15.100 8.205 1.00 95.12 328 THR A N 1
ATOM 2586 C CA . THR A 1 328 ? -7.570 16.079 7.599 1.00 95.12 328 THR A CA 1
ATOM 2587 C C . THR A 1 328 ? -8.886 16.133 8.374 1.00 95.12 328 THR A C 1
ATOM 2589 O O . THR A 1 328 ? -9.704 15.217 8.252 1.00 95.12 328 THR A O 1
ATOM 2592 N N . PRO A 1 329 ? -9.143 17.210 9.137 1.00 96.31 329 PRO A N 1
ATOM 2593 C CA . PRO A 1 329 ? -10.458 17.457 9.715 1.00 96.31 329 PRO A CA 1
ATOM 2594 C C . PRO A 1 329 ? -11.529 17.549 8.621 1.00 96.31 329 PRO A C 1
ATOM 2596 O O . PRO A 1 329 ? -11.353 18.257 7.630 1.00 96.31 329 PRO A O 1
ATOM 2599 N N . LEU A 1 330 ? -12.648 16.850 8.807 1.00 96.12 330 LEU A N 1
ATOM 2600 C CA . LEU A 1 330 ? -13.743 16.772 7.829 1.00 96.12 330 LEU A CA 1
ATOM 2601 C C . LEU A 1 330 ? -14.918 17.706 8.161 1.00 96.12 330 LEU A C 1
ATOM 2603 O O . LEU A 1 330 ? -15.905 17.747 7.431 1.00 96.12 330 LEU A O 1
ATOM 2607 N N . GLY A 1 331 ? -14.826 18.453 9.264 1.00 95.62 331 GLY A N 1
ATOM 2608 C CA . GLY A 1 331 ? -15.936 19.237 9.800 1.00 95.62 331 GLY A CA 1
ATOM 2609 C C . GLY A 1 331 ? -16.940 18.364 10.556 1.00 95.62 331 GLY A C 1
ATOM 2610 O O . GLY A 1 331 ? -16.561 17.375 11.188 1.00 95.62 331 GLY A O 1
ATOM 2611 N N . LEU A 1 332 ? -18.217 18.756 10.527 1.00 95.81 332 LEU A N 1
ATOM 2612 C CA . LEU A 1 332 ? -19.302 17.998 11.148 1.00 95.81 332 LEU A CA 1
ATOM 2613 C C . LEU A 1 332 ? -19.900 17.015 10.140 1.00 95.81 332 LEU A C 1
ATOM 2615 O O . LEU A 1 332 ? -20.555 17.429 9.188 1.00 95.81 332 LEU A O 1
ATOM 2619 N N . VAL A 1 333 ? -19.731 15.718 10.387 1.00 94.62 333 VAL A N 1
ATOM 2620 C CA . VAL A 1 333 ? -20.381 14.645 9.624 1.00 94.62 333 VAL A CA 1
ATOM 2621 C C . VAL A 1 333 ? -21.385 13.963 10.545 1.00 94.62 333 VAL A C 1
ATOM 2623 O O . VAL A 1 333 ? -21.055 13.617 11.679 1.00 94.62 333 VAL A O 1
ATOM 2626 N N . ASN A 1 334 ? -22.641 13.832 10.107 1.00 91.75 334 ASN A N 1
ATOM 2627 C CA . ASN A 1 334 ? -23.745 13.339 10.946 1.00 91.75 334 ASN A CA 1
ATOM 2628 C C . ASN A 1 334 ? -23.856 14.063 12.310 1.00 91.75 334 ASN A C 1
ATOM 2630 O O . ASN A 1 334 ? -24.153 13.449 13.336 1.00 91.75 334 ASN A O 1
ATOM 2634 N N . GLY A 1 335 ? -23.578 15.372 12.328 1.00 91.62 335 GLY A N 1
ATOM 2635 C CA . GLY A 1 335 ? -23.648 16.211 13.530 1.00 91.62 335 GLY A CA 1
ATOM 2636 C C . GLY A 1 335 ? -22.486 16.046 14.518 1.00 91.62 335 GLY A C 1
ATOM 2637 O O . GLY A 1 335 ? -22.570 16.568 15.626 1.00 91.62 335 GLY A O 1
ATOM 2638 N N . ARG A 1 336 ? -21.407 15.337 14.156 1.00 93.00 336 ARG A N 1
ATOM 2639 C CA . ARG A 1 336 ? -20.234 15.120 15.021 1.00 93.00 336 ARG A CA 1
ATOM 2640 C C . ARG A 1 336 ? -18.937 15.538 14.321 1.00 93.00 336 ARG A C 1
ATOM 2642 O O . ARG A 1 336 ? -18.831 15.330 13.114 1.00 93.00 336 ARG A O 1
ATOM 2649 N N . PRO A 1 337 ? -17.939 16.084 15.046 1.00 96.31 337 PRO A N 1
ATOM 2650 C CA . PRO A 1 337 ? -16.613 16.316 14.483 1.00 96.31 337 PRO A CA 1
ATOM 2651 C C . PRO A 1 337 ? -16.024 15.014 13.945 1.00 96.31 337 PRO A C 1
ATOM 2653 O O . PRO A 1 337 ? -16.007 14.006 14.657 1.00 96.31 337 PRO A O 1
ATOM 2656 N N . ALA A 1 338 ? -15.558 15.053 12.702 1.00 97.56 338 ALA A N 1
ATOM 2657 C CA . ALA A 1 338 ? -14.988 13.908 12.013 1.00 97.56 338 ALA A CA 1
ATOM 2658 C C . ALA A 1 338 ? -13.588 14.210 11.470 1.00 97.56 338 ALA A C 1
ATOM 2660 O O . ALA A 1 338 ? -13.245 15.364 11.193 1.00 97.56 338 ALA A O 1
ATOM 2661 N N . CYS A 1 339 ? -12.778 13.167 11.306 1.00 97.69 339 CYS A N 1
ATOM 2662 C CA . CYS A 1 339 ? -11.416 13.285 10.795 1.00 97.69 339 CYS A CA 1
ATOM 2663 C C . CYS A 1 339 ? -11.070 12.125 9.859 1.00 97.69 339 CYS A C 1
ATOM 2665 O O . CYS A 1 339 ? -11.445 10.978 10.104 1.00 97.69 339 CYS A O 1
ATOM 2667 N N . TYR A 1 340 ? -10.337 12.440 8.799 1.00 97.00 340 TYR A N 1
ATOM 2668 C CA . TYR A 1 340 ? -9.702 11.479 7.911 1.00 97.00 340 TYR A CA 1
ATOM 2669 C C . TYR A 1 340 ? -8.207 11.408 8.227 1.00 97.00 340 TYR A C 1
ATOM 2671 O O . TYR A 1 340 ? -7.548 12.445 8.333 1.00 97.00 340 TYR A O 1
ATOM 2679 N N . PHE A 1 341 ? -7.675 10.195 8.318 1.00 97.31 341 PHE A N 1
ATOM 2680 C CA . PHE A 1 341 ? -6.259 9.924 8.499 1.00 97.31 341 PHE A CA 1
ATOM 2681 C C . PHE A 1 341 ? -5.712 9.110 7.330 1.00 97.31 341 PHE A C 1
ATOM 2683 O O . PHE A 1 341 ? -6.320 8.124 6.913 1.00 97.31 341 PHE A O 1
ATOM 2690 N N . ASN A 1 342 ? -4.531 9.496 6.854 1.00 95.38 342 ASN A N 1
ATOM 2691 C CA . ASN A 1 342 ? -3.648 8.619 6.102 1.00 95.38 342 ASN A CA 1
ATOM 2692 C C . ASN A 1 342 ? -2.502 8.180 7.022 1.00 95.38 342 ASN A C 1
ATOM 2694 O O . ASN A 1 342 ? -1.817 9.037 7.589 1.00 95.38 342 ASN A O 1
ATOM 2698 N N . THR A 1 343 ? -2.294 6.876 7.195 1.00 94.88 343 THR A N 1
ATOM 2699 C CA . THR A 1 343 ? -1.250 6.332 8.076 1.00 94.88 343 THR A CA 1
ATOM 2700 C C . THR A 1 343 ? 0.158 6.497 7.518 1.00 94.88 343 THR A C 1
ATOM 2702 O O . THR A 1 343 ? 1.109 6.416 8.289 1.00 94.88 343 THR A O 1
ATOM 2705 N N . GLY A 1 344 ? 0.314 6.808 6.229 1.00 93.81 344 GLY A N 1
ATOM 2706 C CA . GLY A 1 344 ? 1.614 6.968 5.587 1.00 93.81 344 GLY A CA 1
ATOM 2707 C C . GLY A 1 344 ? 2.269 5.627 5.271 1.00 93.81 344 GLY A C 1
ATOM 2708 O O . GLY A 1 344 ? 1.593 4.689 4.878 1.00 93.81 344 GLY A O 1
ATOM 2709 N N . THR A 1 345 ? 3.593 5.547 5.401 1.00 93.56 345 THR A N 1
ATOM 2710 C CA . THR A 1 345 ? 4.383 4.351 5.076 1.00 93.56 345 THR A CA 1
ATOM 2711 C C . THR A 1 345 ? 5.508 4.157 6.080 1.00 93.56 345 THR A C 1
ATOM 2713 O O . THR A 1 345 ? 5.896 5.089 6.791 1.00 93.56 345 THR A O 1
ATOM 2716 N N . TRP A 1 346 ? 6.050 2.942 6.119 1.00 92.75 346 TRP A N 1
ATOM 2717 C CA . TRP A 1 346 ? 7.273 2.607 6.849 1.00 92.75 346 TRP A CA 1
ATOM 2718 C C . TRP A 1 346 ? 8.503 2.499 5.930 1.00 92.75 346 TRP A C 1
ATOM 2720 O O . TRP A 1 346 ? 9.566 2.034 6.335 1.00 92.75 346 TRP A O 1
ATOM 2730 N N . ARG A 1 347 ? 8.378 2.879 4.657 1.00 88.38 347 ARG A N 1
ATOM 2731 C CA . ARG A 1 347 ? 9.437 2.762 3.646 1.00 88.38 347 ARG A CA 1
ATOM 2732 C C . ARG A 1 347 ? 10.406 3.940 3.643 1.00 88.38 347 ARG A C 1
ATOM 2734 O O . ARG A 1 347 ? 10.084 5.041 4.093 1.00 88.38 347 ARG A O 1
ATOM 2741 N N . GLN A 1 348 ? 11.561 3.703 3.026 1.00 87.81 348 GLN A N 1
ATOM 2742 C CA . GLN A 1 348 ? 12.353 4.787 2.476 1.00 87.81 348 GLN A CA 1
ATOM 2743 C C . GLN A 1 348 ? 11.548 5.492 1.379 1.00 87.81 348 GLN A C 1
ATOM 2745 O O . GLN A 1 348 ? 10.841 4.857 0.600 1.00 87.81 348 GLN A O 1
ATOM 2750 N N . LEU A 1 349 ? 11.639 6.815 1.331 1.00 88.56 349 LEU A N 1
ATOM 2751 C CA . LEU A 1 349 ? 11.049 7.641 0.292 1.00 88.56 349 LEU A CA 1
ATOM 2752 C C . LEU A 1 349 ? 12.141 8.441 -0.401 1.00 88.56 349 LEU A C 1
ATOM 2754 O O . LEU A 1 349 ? 13.036 8.981 0.242 1.00 88.56 349 LEU A O 1
ATOM 2758 N N . ARG A 1 350 ? 12.025 8.560 -1.723 1.00 87.94 350 ARG A N 1
ATOM 2759 C CA . ARG A 1 350 ? 12.777 9.501 -2.556 1.00 87.94 350 ARG A CA 1
ATOM 2760 C C . ARG A 1 350 ? 11.819 10.616 -2.967 1.00 87.94 350 ARG A C 1
ATOM 2762 O O . ARG A 1 350 ? 11.187 10.562 -4.025 1.00 87.94 350 ARG A O 1
ATOM 2769 N N . GLN A 1 351 ? 11.664 11.615 -2.102 1.00 86.94 351 GLN A N 1
ATOM 2770 C CA . GLN A 1 351 ? 10.704 12.697 -2.311 1.00 86.94 351 GLN A CA 1
ATOM 2771 C C . GLN A 1 351 ? 11.294 13.790 -3.199 1.00 86.94 351 GLN A C 1
ATOM 2773 O O . GLN A 1 351 ? 12.362 14.332 -2.916 1.00 86.94 351 GLN A O 1
ATOM 2778 N N . LEU A 1 352 ? 10.571 14.153 -4.258 1.00 82.31 352 LEU A N 1
ATOM 2779 C CA . LEU A 1 352 ? 10.920 15.293 -5.101 1.00 82.31 352 LEU A CA 1
ATOM 2780 C C . LEU A 1 352 ? 10.883 16.609 -4.296 1.00 82.31 352 LEU A C 1
ATOM 2782 O O . LEU A 1 352 ? 9.940 16.869 -3.557 1.00 82.31 352 LEU A O 1
ATOM 2786 N N . GLY A 1 353 ? 11.889 17.466 -4.452 1.00 78.81 353 GLY A N 1
ATOM 2787 C CA . GLY A 1 353 ? 11.893 18.834 -3.932 1.00 78.81 353 GLY A CA 1
ATOM 2788 C C . GLY A 1 353 ? 11.065 19.780 -4.808 1.00 78.81 353 GLY A C 1
ATOM 2789 O O . GLY A 1 353 ? 11.064 19.666 -6.036 1.00 78.81 353 GLY A O 1
ATOM 2790 N N . ASN A 1 354 ? 10.360 20.734 -4.189 1.00 70.12 354 ASN A N 1
ATOM 2791 C CA . ASN A 1 354 ? 9.321 21.517 -4.878 1.00 70.12 354 ASN A CA 1
ATOM 2792 C C . ASN A 1 354 ? 9.326 23.027 -4.654 1.00 70.12 354 ASN A C 1
ATOM 2794 O O . ASN A 1 354 ? 8.567 23.738 -5.314 1.00 70.12 354 ASN A O 1
ATOM 2798 N N . VAL A 1 355 ? 10.163 23.513 -3.741 1.00 69.31 355 VAL A N 1
ATOM 2799 C CA . VAL A 1 355 ? 10.220 24.936 -3.388 1.00 69.31 355 VAL A CA 1
ATOM 2800 C C . VAL A 1 355 ? 11.290 25.665 -4.197 1.00 69.31 355 VAL A C 1
ATOM 2802 O O . VAL A 1 355 ? 11.042 26.745 -4.732 1.00 69.31 355 VAL A O 1
ATOM 2805 N N . ALA A 1 356 ? 12.483 25.078 -4.311 1.00 66.69 356 ALA A N 1
ATOM 2806 C CA . ALA A 1 356 ? 13.593 25.707 -5.012 1.00 66.69 356 ALA A CA 1
ATOM 2807 C C . ALA A 1 356 ? 13.354 25.718 -6.529 1.00 66.69 356 ALA A C 1
ATOM 2809 O O . ALA A 1 356 ? 12.969 24.714 -7.133 1.00 66.69 356 ALA A O 1
ATOM 2810 N N . ARG A 1 357 ? 13.623 26.865 -7.165 1.00 58.97 357 ARG A N 1
ATOM 2811 C CA . ARG A 1 357 ? 13.724 26.934 -8.626 1.00 58.97 357 ARG A CA 1
ATOM 2812 C C . ARG A 1 357 ? 14.991 26.203 -9.048 1.00 58.97 357 ARG A C 1
ATOM 2814 O O . ARG A 1 357 ? 16.072 26.530 -8.570 1.00 58.97 357 ARG A O 1
ATOM 2821 N N . GLY A 1 358 ? 14.863 25.248 -9.958 1.00 61.56 358 GLY A N 1
ATOM 2822 C CA . GLY A 1 358 ? 16.007 24.503 -10.457 1.00 61.56 358 GLY A CA 1
ATOM 2823 C C . GLY A 1 358 ? 15.636 23.093 -10.876 1.00 61.56 358 GLY A C 1
ATOM 2824 O O . GLY A 1 358 ? 14.488 22.801 -11.215 1.00 61.56 358 GLY A O 1
ATOM 2825 N N . ARG A 1 359 ? 16.649 22.232 -10.887 1.00 63.06 359 ARG A N 1
ATOM 2826 C CA . ARG A 1 359 ? 16.526 20.836 -11.302 1.00 63.06 359 ARG A CA 1
ATOM 2827 C C . ARG A 1 359 ? 15.770 20.022 -10.246 1.00 63.06 359 ARG A C 1
ATOM 2829 O O . ARG A 1 359 ? 15.901 20.334 -9.064 1.00 63.06 359 ARG A O 1
ATOM 2836 N N . PRO A 1 360 ? 15.033 18.968 -10.645 1.00 66.38 360 PRO A N 1
ATOM 2837 C CA . PRO A 1 360 ? 14.507 17.977 -9.712 1.00 66.38 360 PRO A CA 1
ATOM 2838 C C . PRO A 1 360 ? 15.628 17.445 -8.814 1.00 66.38 360 PRO A C 1
ATOM 2840 O O . PRO A 1 360 ? 16.581 16.849 -9.313 1.00 66.38 360 PRO A O 1
ATOM 2843 N N . ALA A 1 361 ? 15.513 17.681 -7.513 1.00 76.44 361 ALA A N 1
ATOM 2844 C CA . ALA A 1 361 ? 16.350 17.071 -6.489 1.00 76.44 361 ALA A CA 1
ATOM 2845 C C . ALA A 1 361 ? 15.466 16.151 -5.652 1.00 76.44 361 ALA A C 1
ATOM 2847 O O . ALA A 1 361 ? 14.305 16.485 -5.411 1.00 76.44 361 ALA A O 1
ATOM 2848 N N . PHE A 1 362 ? 15.997 15.006 -5.238 1.00 83.81 362 PHE A N 1
ATOM 2849 C CA . PHE A 1 362 ? 15.257 14.027 -4.451 1.00 83.81 362 PHE A CA 1
ATOM 2850 C C . PHE A 1 362 ? 15.904 13.894 -3.082 1.00 83.81 362 PHE A C 1
ATOM 2852 O O . PHE A 1 362 ? 17.105 13.652 -2.991 1.00 83.81 362 PHE A O 1
ATOM 2859 N N . LEU A 1 363 ? 15.105 14.054 -2.033 1.00 86.69 363 LEU A N 1
ATOM 2860 C CA . LEU A 1 363 ? 15.532 13.785 -0.669 1.00 86.69 363 LEU A CA 1
ATOM 2861 C C . LEU A 1 363 ? 15.189 12.337 -0.327 1.00 86.69 363 LEU A C 1
ATOM 2863 O O . LEU A 1 363 ? 14.038 11.927 -0.484 1.00 86.69 363 LEU A O 1
ATOM 2867 N N . ALA A 1 364 ? 16.192 11.584 0.116 1.00 87.94 364 ALA A N 1
ATOM 2868 C CA . ALA A 1 364 ? 15.999 10.272 0.716 1.00 87.94 364 ALA A CA 1
ATOM 2869 C C . ALA A 1 364 ? 15.686 10.432 2.197 1.00 87.94 364 ALA A C 1
ATOM 2871 O O . ALA A 1 364 ? 16.386 11.185 2.869 1.00 87.94 364 ALA A O 1
ATOM 2872 N N . TYR A 1 365 ? 14.689 9.715 2.696 1.00 88.69 365 TYR A N 1
ATOM 2873 C CA . TYR A 1 365 ? 14.491 9.546 4.131 1.00 88.69 365 TYR A CA 1
ATOM 2874 C C . TYR A 1 365 ? 13.627 8.317 4.416 1.00 88.69 365 TYR A C 1
ATOM 2876 O O . TYR A 1 365 ? 12.766 7.956 3.616 1.00 88.69 365 TYR A O 1
ATOM 2884 N N . ASP A 1 366 ? 13.827 7.693 5.569 1.00 89.06 366 ASP A N 1
ATOM 2885 C CA . ASP A 1 366 ? 13.000 6.600 6.070 1.00 89.06 366 ASP A CA 1
ATOM 2886 C C . ASP A 1 366 ? 11.795 7.158 6.803 1.00 89.06 366 ASP A C 1
ATOM 2888 O O . ASP A 1 366 ? 11.933 7.721 7.889 1.00 89.06 366 ASP A O 1
ATOM 2892 N N . ALA A 1 367 ? 10.609 7.001 6.226 1.00 91.19 367 ALA A N 1
ATOM 2893 C CA . ALA A 1 367 ? 9.372 7.378 6.885 1.00 91.19 367 ALA A CA 1
ATOM 2894 C C . ALA A 1 367 ? 8.936 6.288 7.871 1.00 91.19 367 ALA A C 1
ATOM 2896 O O . ALA A 1 367 ? 9.096 5.095 7.620 1.00 91.19 367 ALA A O 1
ATOM 2897 N N . ALA A 1 368 ? 8.354 6.702 8.992 1.00 92.50 368 ALA A N 1
ATOM 2898 C CA . ALA A 1 368 ? 7.603 5.824 9.877 1.00 92.50 368 ALA A CA 1
ATOM 2899 C C . ALA A 1 368 ? 6.453 6.608 10.505 1.00 92.50 368 ALA A C 1
ATOM 2901 O O . ALA A 1 368 ? 6.666 7.663 11.109 1.00 92.50 368 ALA A O 1
ATOM 2902 N N . ALA A 1 369 ? 5.237 6.089 10.384 1.00 94.62 369 ALA A N 1
ATOM 2903 C CA . ALA A 1 369 ? 4.052 6.710 10.951 1.00 94.62 369 ALA A CA 1
ATOM 2904 C C . ALA A 1 369 ? 3.052 5.662 11.445 1.00 94.62 369 ALA A C 1
ATOM 2906 O O . ALA A 1 369 ? 2.982 4.549 10.928 1.00 94.62 369 ALA A O 1
ATOM 2907 N N . TYR A 1 370 ? 2.316 6.008 12.492 1.00 96.06 370 TYR A N 1
ATOM 2908 C CA . TYR A 1 370 ? 1.267 5.168 13.055 1.00 96.06 370 TYR A CA 1
ATOM 2909 C C . TYR A 1 370 ? 0.224 6.040 13.749 1.00 96.06 370 TYR A C 1
ATOM 2911 O O . TYR A 1 370 ? 0.484 7.180 14.149 1.00 96.06 370 TYR A O 1
ATOM 2919 N N . LEU A 1 371 ? -0.973 5.488 13.892 1.00 97.56 371 LEU A N 1
ATOM 2920 C CA . LEU A 1 371 ? -2.103 6.139 14.540 1.00 97.56 371 LEU A CA 1
ATOM 2921 C C . LEU A 1 371 ? -2.614 5.233 15.653 1.00 97.56 371 LEU A C 1
ATOM 2923 O O . LEU A 1 371 ? -2.799 4.042 15.431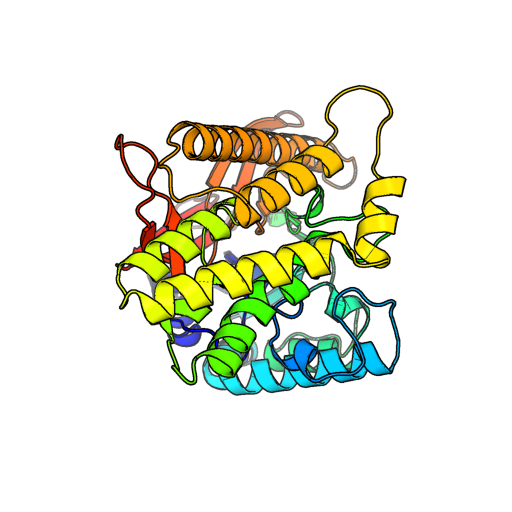 1.00 97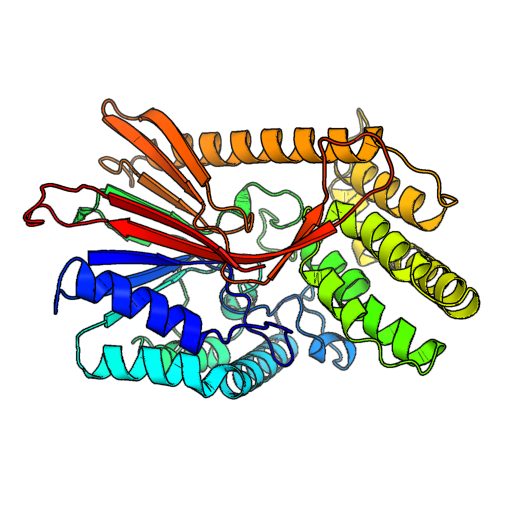.56 371 LEU A O 1
ATOM 2927 N N . VAL A 1 372 ? -2.836 5.790 16.836 1.00 96.88 372 VAL A N 1
ATOM 2928 C CA . VAL A 1 372 ? -3.365 5.072 17.997 1.00 96.88 372 VAL A CA 1
ATOM 2929 C C . VAL A 1 372 ? -4.697 5.692 18.378 1.00 96.88 372 VAL A C 1
ATOM 2931 O O . VAL A 1 372 ? -4.778 6.903 18.548 1.00 96.88 372 VAL A O 1
ATOM 2934 N N . PHE A 1 373 ? -5.729 4.876 18.544 1.00 97.00 373 PHE A N 1
ATOM 2935 C CA . PHE A 1 373 ? -6.965 5.237 19.221 1.00 97.00 373 PHE A CA 1
ATOM 2936 C C . PHE A 1 373 ? -6.992 4.601 20.601 1.00 97.00 373 PHE A C 1
ATOM 2938 O O . PHE A 1 373 ? -6.576 3.452 20.803 1.00 97.00 373 PHE A O 1
ATOM 2945 N N . PHE A 1 374 ? -7.502 5.367 21.553 1.00 94.31 374 PHE A N 1
ATOM 2946 C CA . PHE A 1 374 ? -7.623 4.940 22.933 1.00 94.31 374 PHE A CA 1
ATOM 2947 C C . PHE A 1 374 ? -9.092 4.702 23.280 1.00 94.31 374 PHE A C 1
ATOM 2949 O O . PHE A 1 374 ? -9.991 5.333 22.719 1.00 94.31 374 PHE A O 1
ATOM 2956 N N . GLY A 1 375 ? -9.321 3.757 24.191 1.00 88.88 375 GLY A N 1
ATOM 2957 C CA . GLY A 1 375 ? -10.641 3.498 24.753 1.00 88.88 375 GLY A CA 1
ATOM 2958 C C . GLY A 1 375 ? -11.081 4.618 25.696 1.00 88.88 375 GLY A C 1
ATOM 2959 O O . GLY A 1 375 ? -10.292 5.478 26.088 1.00 88.88 375 GLY A O 1
ATOM 2960 N N . ALA A 1 376 ? -12.352 4.584 26.098 1.00 87.00 376 ALA A N 1
ATOM 2961 C CA . ALA A 1 376 ? -12.914 5.550 27.048 1.00 87.00 376 ALA A CA 1
ATOM 2962 C C . ALA A 1 376 ? -12.262 5.489 28.446 1.00 87.00 376 ALA A C 1
ATOM 2964 O O . ALA A 1 376 ? -12.436 6.399 29.250 1.00 87.00 376 ALA A O 1
ATOM 2965 N N . ASP A 1 377 ? -11.529 4.414 28.725 1.00 85.50 377 ASP A N 1
ATOM 2966 C CA . ASP A 1 377 ? -10.803 4.127 29.958 1.00 85.50 377 ASP A CA 1
ATOM 2967 C C . ASP A 1 377 ? -9.359 4.671 29.961 1.00 85.50 377 ASP A C 1
ATOM 2969 O O . ASP A 1 377 ? -8.593 4.385 30.883 1.00 85.50 377 ASP A O 1
ATOM 2973 N N . ASP A 1 378 ? -8.947 5.419 28.929 1.00 87.44 378 ASP A N 1
ATOM 2974 C CA . ASP A 1 378 ? -7.622 6.038 28.893 1.00 87.44 378 ASP A CA 1
ATOM 2975 C C . ASP A 1 378 ? -7.451 7.038 30.051 1.00 87.44 378 ASP A C 1
ATOM 2977 O O . ASP A 1 378 ? -8.227 7.991 30.154 1.00 87.44 378 ASP A O 1
ATOM 2981 N N . PRO A 1 379 ? -6.418 6.891 30.904 1.00 84.88 379 PRO A N 1
ATOM 2982 C CA . PRO A 1 379 ? -6.256 7.720 32.102 1.00 84.88 379 PRO A CA 1
ATOM 2983 C C . PRO A 1 379 ? -5.999 9.201 31.796 1.00 84.88 379 PRO A C 1
ATOM 2985 O O . PRO A 1 379 ? -6.185 10.046 32.668 1.00 84.88 379 PRO A O 1
ATOM 2988 N N . LEU A 1 380 ? -5.573 9.526 30.570 1.00 87.94 380 LEU A N 1
ATOM 2989 C CA . LEU A 1 380 ? -5.350 10.898 30.112 1.00 87.94 380 LEU A CA 1
ATOM 2990 C C . LEU A 1 380 ? -6.543 11.453 29.314 1.00 87.94 380 LEU A C 1
ATOM 2992 O O . LEU A 1 380 ? -6.477 12.582 28.830 1.00 87.94 380 LEU A O 1
ATOM 2996 N N . GLY A 1 381 ? -7.624 10.680 29.156 1.00 89.38 381 GLY A N 1
ATOM 2997 C CA . GLY A 1 381 ? -8.811 11.079 28.398 1.00 89.38 381 GLY A CA 1
ATOM 2998 C C . GLY A 1 381 ? -8.548 11.302 26.905 1.00 89.38 381 GLY A C 1
ATOM 2999 O O . GLY A 1 381 ? -9.293 12.037 26.250 1.00 89.38 381 GLY A O 1
ATOM 3000 N N . ARG A 1 382 ? -7.480 10.716 26.348 1.00 91.62 382 ARG A N 1
ATOM 3001 C CA . ARG A 1 382 ? -7.132 10.877 24.930 1.00 91.62 382 ARG A CA 1
ATOM 3002 C C . ARG A 1 382 ? -8.120 10.106 24.066 1.00 91.62 382 ARG A C 1
ATOM 3004 O O . ARG A 1 382 ? -8.538 9.009 24.405 1.00 91.62 382 ARG A O 1
ATOM 3011 N N . THR A 1 383 ? -8.467 10.661 22.905 1.00 93.94 383 THR A N 1
ATOM 3012 C CA . THR A 1 383 ? -9.223 9.913 21.882 1.00 93.94 383 THR A CA 1
ATOM 3013 C C . THR A 1 383 ? -8.284 9.224 20.898 1.00 93.94 383 THR A C 1
ATOM 3015 O O . THR A 1 383 ? -8.474 8.056 20.572 1.00 93.94 383 THR A O 1
ATOM 3018 N N . PHE A 1 384 ? -7.263 9.940 20.427 1.00 95.56 384 PHE A N 1
ATOM 3019 C CA . PHE A 1 384 ? -6.262 9.404 19.515 1.00 95.56 384 PHE A CA 1
ATOM 3020 C C . PHE A 1 384 ? -4.918 10.119 19.675 1.00 95.56 384 PHE A C 1
ATOM 3022 O O . PHE A 1 384 ? -4.856 11.243 20.171 1.00 95.56 384 PHE A O 1
ATOM 3029 N N . GLU A 1 385 ? -3.862 9.474 19.195 1.00 94.75 385 GLU A N 1
ATOM 3030 C CA . GLU A 1 385 ? -2.530 10.032 18.990 1.00 94.75 385 GLU A CA 1
ATOM 3031 C C . GLU A 1 385 ? -2.035 9.652 17.601 1.00 94.75 385 GLU A C 1
ATOM 3033 O O . GLU A 1 385 ? -2.097 8.490 17.202 1.00 94.75 385 GLU A O 1
ATOM 3038 N N . TRP A 1 386 ? -1.505 10.628 16.873 1.00 94.44 386 TRP A N 1
ATOM 3039 C CA . TRP A 1 386 ? -0.930 10.414 15.554 1.00 94.44 386 TRP A CA 1
ATOM 3040 C C . TRP A 1 386 ? 0.545 10.792 15.576 1.00 94.44 386 TRP A C 1
ATOM 3042 O O . TRP A 1 386 ? 0.902 11.911 15.947 1.00 94.44 386 TRP A O 1
ATOM 3052 N N . TRP A 1 387 ? 1.394 9.848 15.181 1.00 93.88 387 TRP A N 1
ATOM 3053 C CA . TRP A 1 387 ? 2.839 10.000 15.206 1.00 93.88 387 TRP A CA 1
ATOM 3054 C C . TRP A 1 387 ? 3.410 9.797 13.809 1.00 93.88 387 TRP A C 1
ATOM 3056 O O . TRP A 1 387 ? 3.084 8.828 13.126 1.00 93.88 387 TRP A O 1
ATOM 3066 N N . GLN A 1 388 ? 4.316 10.689 13.420 1.00 92.12 388 GLN A N 1
ATOM 3067 C CA . GLN A 1 388 ? 5.115 10.570 12.207 1.00 92.12 388 GLN A CA 1
ATOM 3068 C C . GLN A 1 388 ? 6.568 10.936 12.506 1.00 92.12 388 GLN A C 1
ATOM 3070 O O . GLN A 1 388 ? 6.846 11.803 13.337 1.00 92.12 388 GLN A O 1
ATOM 3075 N N . GLY A 1 389 ? 7.494 10.270 11.833 1.00 89.62 389 GLY A N 1
ATOM 3076 C CA . GLY A 1 389 ? 8.921 10.535 11.917 1.00 89.62 389 GLY A CA 1
ATOM 3077 C C . GLY A 1 389 ? 9.615 10.220 10.600 1.00 89.62 389 GLY A C 1
ATOM 3078 O O . GLY A 1 389 ? 9.112 9.438 9.792 1.00 89.62 389 GLY A O 1
ATOM 3079 N N . ALA A 1 390 ? 10.773 10.843 10.409 1.00 88.50 390 ALA A N 1
ATOM 3080 C CA . ALA A 1 390 ? 11.665 10.598 9.289 1.00 88.50 390 ALA A CA 1
ATOM 3081 C C . ALA A 1 390 ? 13.104 10.429 9.806 1.00 88.50 390 ALA A C 1
ATOM 3083 O O . ALA A 1 390 ? 13.531 11.202 10.665 1.00 88.50 390 ALA A O 1
ATOM 3084 N N . GLY A 1 391 ? 13.827 9.424 9.311 1.00 84.81 391 GLY A N 1
ATOM 3085 C CA . GLY A 1 391 ? 15.283 9.283 9.467 1.00 84.81 391 GLY A CA 1
ATOM 3086 C C . GLY A 1 391 ? 15.988 9.633 8.157 1.00 84.81 391 GLY A C 1
ATOM 3087 O O . GLY A 1 391 ? 15.456 9.307 7.103 1.00 84.81 391 GLY A O 1
ATOM 3088 N N . GLY A 1 392 ? 17.129 10.321 8.201 1.00 80.25 392 GLY A N 1
ATOM 3089 C CA . GLY A 1 392 ? 17.861 10.780 7.012 1.00 80.25 392 GLY A CA 1
ATOM 3090 C C . GLY A 1 392 ? 19.322 10.380 7.024 1.00 80.25 392 GLY A C 1
ATOM 3091 O O . GLY A 1 392 ? 19.836 10.116 8.137 1.00 80.25 392 GLY A O 1
#

InterPro domains:
  IPR029052 Metallo-dependent phosphatase-like [SSF56300] (1-348)
  IPR043461 UDP-2,3-diacylglucosamine hydrolase LpxH-like [PTHR34990] (3-352)

Sequence (392 aa):
MLVFVSDLHLRPGAPSPVSRAAQLDRLWQRLEGGRPGAPVELCLVGDIFDLVRAPQWLGSAVRPYDEPSPALAAQVEAVVRATLEADRPFFEAVRARVREGTLQVHYLLGNHDRLLAHAPAARAAVRAALGMPGGDAALPTELVFPEHGVLAYHGHEVDLLCHEPDGSAPLGDVIAAELIVRFPGEIRRRAEVPDPALDDIDDVRPILAVPGWVRAAARERPQFLSQVVGRVWRDLVEEFLDSGWVKGWMREHHRRLKLDFAQRVKLLLALSARAPPRDEPRLTQLYYLLMRLLDARFARRAVKALERREHRGLRFVVNGHTHFAAMTPLGLVNGRPACYFNTGTWRQLRQLGNVARGRPAFLAYDAAAYLVFFGADDPLGRTFEWWQGAGG

Mean predicted aligned error: 5.74 Å

Secondary structure (DSSP, 8-state):
-EEEE----B-TT---SS-HHHHHHHHHHHHHHHSTT--EEEEEES--B--TT-GGGGGSSS-TTSPP-HHHHHHHHHHHHHHHHHTHHHHHHHHHHHHTTSEEEEEE--SSSGGGGG-HHHHHHHHHHHT-SSTTPPPPSEEEEGGGTEEEE-GGGG-TTT--TTSPPPHHHHIIIIIIIHHHHHHHHHH----GGGGGGGGEESGGGHHHHHHHHHHSS-HHHHHHHHHHHHHHHHHHHHSHHHHHHHHHS--SSSS-HHHHHHHHHHHHHH--S---HHHHHHHHHHHHHHHHHHHHHHHHHHTSGGGTT--EEEE-SSSS-EEEEEEEETTEEEEEEE---SSEEEEEP-SSSSS--EEEEEEEEEEEE--TT-TT--SEEEEEEEE-

Nearest PDB structures (foldseek):
  8uy2-assembly1_A  TM=4.047E-01  e=6.068E+00  Thermochaetoides thermophila DSM 1495
  8uy2-assembly1_D  TM=2.476E-01  e=6.068E+00  Thermochaetoides thermophila DSM 1495

Foldseek 3Di:
DEKEAEQAAQFAPDDFPDALLNLVVVVVVVVCVQPNLAAYEYEYQANNHQQLQHLLQVVDPDHPQDDQDPRLLVSSLVRLVNRCVRNVSNLVSLQVCVVVRRYDYAYAHDLRSLSLQRHQQSCQVVCVSNVHDDRSDGHHQWDDDLLLLEIGGALQCLPQQRDDPVSGGGVVSLCSRQQQNVLLVQLCVPVVDDDPVSNCLVQEPPVLCSLLVLQVVLVVDPPVSVVSSLQSLLVSLVCSCPDPVLVVVLVVQDDPDDCGPSNVVNVSSNCSNPPDDDADLVVLVVRVVVVVVSVVSSLVVVLVVCQDPVSPNRAEYEYEDNLDWDKAWNQARNRDTHIYTYQHYQHWHQYWDRDDPDGTHTDTKGKHWMKDADGCPSPVRDGIDIDIDIHD

Solvent-accessible surface area (backbone atoms only — not comparable to full-atom values): 21018 Å² total; per-residue (Å²): 69,42,34,36,38,20,32,52,44,46,43,67,87,63,85,51,100,65,53,68,38,60,53,52,51,55,50,46,56,51,48,40,74,75,45,68,90,57,52,32,38,40,35,36,30,10,19,50,39,27,60,41,59,40,67,69,42,81,80,47,99,49,53,83,54,55,76,93,40,73,69,47,23,52,51,50,28,51,52,47,53,47,23,53,59,69,44,35,67,33,37,51,55,49,25,51,36,32,74,72,65,46,36,45,69,45,63,31,40,19,69,34,33,43,68,47,80,66,12,49,71,33,32,24,51,52,25,58,43,52,55,38,82,64,56,48,55,84,68,40,56,62,51,77,40,74,91,70,17,34,38,35,36,30,47,33,78,80,35,82,44,50,36,41,98,86,70,55,66,26,64,38,43,50,45,32,40,60,44,59,48,39,45,46,56,53,46,34,72,74,66,74,50,91,57,73,78,51,64,49,59,82,30,27,37,59,68,89,42,35,65,58,48,55,51,47,64,28,64,82,44,61,70,68,57,27,53,50,51,54,48,53,53,24,52,40,50,51,52,50,65,66,31,71,66,51,49,48,54,43,58,75,59,57,50,100,74,67,91,34,70,49,55,48,52,52,48,54,51,54,46,62,47,66,58,72,102,68,75,56,59,66,58,55,54,50,50,52,52,52,48,55,55,46,53,56,46,52,52,52,49,43,52,57,53,44,69,34,79,92,35,64,81,42,37,34,32,42,21,16,71,77,52,55,63,43,80,43,78,65,50,69,51,98,86,36,76,24,37,35,34,30,26,4,15,57,36,53,35,32,36,60,60,79,82,74,89,56,68,82,44,67,49,67,31,38,32,40,33,36,34,37,37,38,51,95,81,36,93,83,70,49,62,65,51,79,49,75,49,74,47,120